Protein AF-A0A928SY21-F1 (afdb_monomer)

pLDDT: mean 90.96, std 9.56, range [40.34, 98.81]

Structure (mmCIF, N/CA/C/O backbone):
data_AF-A0A928SY21-F1
#
_entry.id   AF-A0A928SY21-F1
#
loop_
_atom_site.group_PDB
_atom_site.id
_atom_site.type_symbol
_atom_site.label_atom_id
_atom_site.label_alt_id
_atom_site.label_comp_id
_atom_site.label_asym_id
_atom_site.label_entity_id
_atom_site.label_seq_id
_atom_site.pdbx_PDB_ins_code
_atom_site.Cartn_x
_atom_site.Cartn_y
_atom_site.Cartn_z
_atom_site.occupancy
_atom_site.B_iso_or_equiv
_atom_site.auth_seq_id
_atom_site.auth_comp_id
_atom_site.auth_asym_id
_atom_site.auth_atom_id
_atom_site.pdbx_PDB_model_num
ATOM 1 N N . MET A 1 1 ? -0.397 1.473 9.689 1.00 97.94 1 MET A N 1
ATOM 2 C CA . MET A 1 1 ? 0.860 1.448 8.925 1.00 97.94 1 MET A CA 1
ATOM 3 C C . MET A 1 1 ? 0.772 2.577 7.921 1.00 97.94 1 MET A C 1
ATOM 5 O O . MET A 1 1 ? -0.235 2.669 7.221 1.00 97.94 1 MET A O 1
ATOM 9 N N . ILE A 1 2 ? 1.738 3.484 7.959 1.00 98.50 2 ILE A N 1
ATOM 10 C CA . ILE A 1 2 ? 1.770 4.684 7.129 1.00 98.50 2 ILE A CA 1
ATOM 11 C C . ILE A 1 2 ? 3.059 4.657 6.331 1.00 98.50 2 ILE A C 1
ATOM 13 O O . ILE A 1 2 ? 4.135 4.626 6.916 1.00 98.50 2 ILE A O 1
ATOM 17 N N . ASP A 1 3 ? 2.913 4.688 5.018 1.00 97.06 3 ASP A N 1
ATOM 18 C CA . ASP A 1 3 ? 4.009 4.952 4.108 1.00 97.06 3 ASP A CA 1
ATOM 19 C C . ASP A 1 3 ? 4.649 6.304 4.436 1.00 97.06 3 ASP A C 1
ATOM 21 O O . ASP A 1 3 ? 3.962 7.334 4.528 1.00 97.06 3 ASP A O 1
ATOM 25 N N . ASN A 1 4 ? 5.949 6.259 4.703 1.00 95.19 4 ASN A N 1
ATOM 26 C CA . ASN A 1 4 ? 6.765 7.421 5.009 1.00 95.19 4 ASN A CA 1
ATOM 27 C C . ASN A 1 4 ? 7.816 7.690 3.930 1.00 95.19 4 ASN A C 1
ATOM 29 O O . ASN A 1 4 ? 8.803 8.357 4.226 1.00 95.19 4 ASN A O 1
ATOM 33 N N . SER A 1 5 ? 7.613 7.216 2.701 1.00 91.50 5 SER A N 1
ATOM 34 C CA . SER A 1 5 ? 8.364 7.669 1.530 1.00 91.50 5 SER A CA 1
ATOM 35 C C . SER A 1 5 ? 8.147 9.157 1.249 1.00 91.50 5 SER A C 1
ATOM 37 O O . SER A 1 5 ? 7.202 9.792 1.733 1.00 91.50 5 SER A O 1
ATOM 39 N N . LEU A 1 6 ? 9.037 9.717 0.431 1.00 90.50 6 LEU A N 1
ATOM 40 C CA . LEU A 1 6 ? 8.944 11.091 -0.051 1.00 90.50 6 LEU A CA 1
ATOM 41 C C . LEU A 1 6 ? 7.609 11.345 -0.762 1.00 90.50 6 LEU A C 1
ATOM 43 O O . LEU A 1 6 ? 7.114 10.505 -1.507 1.00 90.50 6 LEU A O 1
ATOM 47 N N . SER A 1 7 ? 7.067 12.556 -0.602 1.00 89.31 7 SER A N 1
ATOM 48 C CA . SER A 1 7 ? 5.790 13.020 -1.173 1.00 89.31 7 SER A CA 1
ATOM 49 C C . SER A 1 7 ? 4.524 12.530 -0.453 1.00 89.31 7 SER A C 1
ATOM 51 O O . SER A 1 7 ? 3.403 12.856 -0.874 1.00 89.31 7 SER A O 1
ATOM 53 N N . MET A 1 8 ? 4.659 11.815 0.668 1.00 95.19 8 MET A N 1
ATOM 54 C CA . MET A 1 8 ? 3.525 11.325 1.454 1.00 95.19 8 MET A CA 1
ATOM 55 C C . MET A 1 8 ? 2.813 12.398 2.289 1.00 95.19 8 MET A C 1
ATOM 57 O O . MET A 1 8 ? 1.661 12.183 2.689 1.00 95.19 8 MET A O 1
ATOM 61 N N . ALA A 1 9 ? 3.419 13.570 2.511 1.00 94.19 9 ALA A N 1
ATOM 62 C CA . ALA A 1 9 ? 2.883 14.597 3.412 1.00 94.19 9 ALA A CA 1
ATOM 63 C C . ALA A 1 9 ? 1.421 15.002 3.123 1.00 94.19 9 ALA A C 1
ATOM 65 O O . ALA A 1 9 ? 0.605 15.102 4.046 1.00 94.19 9 ALA A O 1
ATOM 66 N N . ASP A 1 10 ? 1.044 15.191 1.852 1.00 94.75 10 ASP A N 1
ATOM 67 C CA . ASP A 1 10 ? -0.326 15.594 1.491 1.00 94.75 10 ASP A CA 1
ATOM 68 C C . ASP A 1 10 ? -1.347 14.480 1.772 1.00 94.75 10 ASP A C 1
ATOM 70 O O . ASP A 1 10 ? -2.462 14.738 2.234 1.00 94.75 10 ASP A O 1
ATOM 74 N N . LYS A 1 11 ? -0.954 13.221 1.548 1.00 97.00 11 LYS A N 1
ATOM 75 C CA . LYS A 1 11 ? -1.794 12.045 1.809 1.00 97.00 11 LYS A CA 1
ATOM 76 C C . LYS A 1 11 ? -1.960 11.834 3.312 1.00 97.00 11 LYS A C 1
ATOM 78 O O . LYS A 1 11 ? -3.072 11.619 3.797 1.00 97.00 11 LYS A O 1
ATOM 83 N N . GLN A 1 12 ? -0.885 11.997 4.080 1.00 97.56 12 GLN A N 1
ATOM 84 C CA . GLN A 1 12 ? -0.938 11.975 5.541 1.00 97.56 12 GLN A CA 1
ATOM 85 C C . GLN A 1 12 ? -1.834 13.098 6.088 1.00 97.56 12 GLN A C 1
ATOM 87 O O . GLN A 1 12 ? -2.618 12.859 7.005 1.00 97.56 12 GLN A O 1
ATOM 92 N N . ALA A 1 13 ? -1.812 14.303 5.506 1.00 96.50 13 ALA A N 1
ATOM 93 C CA . ALA A 1 13 ? -2.714 15.393 5.892 1.00 96.50 13 ALA A CA 1
ATOM 94 C C . ALA A 1 13 ? -4.203 15.061 5.654 1.00 96.50 13 ALA A C 1
ATOM 96 O O . ALA A 1 13 ? -5.054 15.351 6.506 1.00 96.50 13 ALA A O 1
ATOM 97 N N . LEU A 1 14 ? -4.530 14.394 4.543 1.00 97.12 14 LEU A N 1
ATOM 98 C CA . LEU A 1 14 ? -5.885 13.890 4.297 1.00 97.12 14 LEU A CA 1
ATOM 99 C C . LEU A 1 14 ? -6.280 12.794 5.291 1.00 97.12 14 LEU A C 1
ATOM 101 O O . LEU A 1 14 ? -7.413 12.797 5.786 1.00 97.12 14 LEU A O 1
ATOM 105 N N . LEU A 1 15 ? -5.355 11.895 5.644 1.00 97.94 15 LEU A N 1
ATOM 106 C CA . LEU A 1 15 ? -5.593 10.880 6.668 1.00 97.94 15 LEU A CA 1
ATOM 107 C C . LEU A 1 15 ? -5.863 11.521 8.032 1.00 97.94 15 LEU A C 1
ATOM 109 O O . LEU A 1 15 ? -6.876 11.194 8.644 1.00 97.94 15 LEU A O 1
ATOM 113 N N . ARG A 1 16 ? -5.049 12.495 8.458 1.00 97.38 16 ARG A N 1
ATOM 114 C CA . ARG A 1 16 ? -5.266 13.286 9.685 1.00 97.38 16 ARG A CA 1
ATOM 115 C C . ARG A 1 16 ? -6.641 13.937 9.731 1.00 97.38 16 ARG A C 1
ATOM 117 O O . ARG A 1 16 ? -7.285 13.950 10.772 1.00 97.38 16 ARG A O 1
ATOM 124 N N . SER A 1 17 ? -7.123 14.419 8.591 1.00 96.00 17 SER A N 1
ATOM 125 C CA . SER A 1 17 ? -8.460 15.008 8.497 1.00 96.00 17 SER A CA 1
ATOM 126 C C . SER A 1 17 ? -9.587 13.964 8.546 1.00 96.00 17 SER A C 1
ATOM 128 O O . SER A 1 17 ? -10.707 14.284 8.937 1.00 96.00 17 SER A O 1
ATOM 130 N N . SER A 1 18 ? -9.305 12.718 8.150 1.00 96.75 18 SER A N 1
ATOM 131 C CA . SER A 1 18 ? -10.304 11.651 7.998 1.00 96.75 18 SER A CA 1
ATOM 132 C C . SER A 1 18 ? -10.413 10.749 9.232 1.00 96.75 18 SER A C 1
ATOM 134 O O . SER A 1 18 ? -11.518 10.362 9.611 1.00 96.75 18 SER A O 1
ATOM 136 N N . VAL A 1 19 ? -9.307 10.426 9.913 1.00 96.50 19 VAL A N 1
ATOM 137 C CA . VAL A 1 19 ? -9.320 9.529 11.087 1.00 96.50 19 VAL A CA 1
ATOM 138 C C . VAL A 1 19 ? -10.215 9.979 12.249 1.00 96.50 19 VAL A C 1
ATOM 140 O O . VAL A 1 19 ? -10.807 9.089 12.869 1.00 96.50 19 VAL A O 1
ATOM 143 N N . PRO A 1 20 ? -10.444 11.285 12.529 1.00 96.31 20 PRO A N 1
ATOM 144 C CA . PRO A 1 20 ? -11.393 11.690 13.564 1.00 96.31 20 PRO A CA 1
ATOM 145 C C . PRO A 1 20 ? -12.789 11.122 13.298 1.00 96.31 20 PRO A C 1
ATOM 147 O O . PRO A 1 20 ? -13.488 10.716 14.226 1.00 96.31 20 PRO A O 1
ATOM 150 N N . ARG A 1 21 ? -13.183 11.009 12.020 1.00 95.00 21 ARG A N 1
ATOM 151 C CA . ARG A 1 21 ? -14.459 10.415 11.610 1.00 95.00 21 ARG A CA 1
ATOM 152 C C . ARG A 1 21 ? -14.563 8.951 12.026 1.00 95.00 21 ARG A C 1
ATOM 154 O O . ARG A 1 21 ? -15.598 8.556 12.561 1.00 95.00 21 ARG A O 1
ATOM 161 N N . LEU A 1 22 ? -13.508 8.160 11.814 1.00 95.88 22 LEU A N 1
ATOM 162 C CA . LEU A 1 22 ? -13.465 6.760 12.244 1.00 95.88 22 LEU A CA 1
ATOM 163 C C . LEU A 1 22 ? -13.618 6.661 13.761 1.00 95.88 22 LEU A C 1
ATOM 165 O O . LEU A 1 22 ? -14.508 5.957 14.235 1.00 95.88 22 LEU A O 1
ATOM 169 N N . VAL A 1 23 ? -12.796 7.401 14.512 1.00 96.62 23 VAL A N 1
ATOM 170 C CA . VAL A 1 23 ? -12.816 7.368 15.981 1.00 96.62 23 VAL A CA 1
ATOM 171 C C . VAL A 1 23 ? -14.202 7.758 16.497 1.00 96.62 23 VAL A C 1
ATOM 173 O O . VAL A 1 23 ? -14.795 7.002 17.264 1.00 96.62 23 VAL A O 1
ATOM 176 N N . HIS A 1 24 ? -14.783 8.860 16.009 1.00 95.56 24 HIS A N 1
ATOM 177 C CA . HIS A 1 24 ? -16.140 9.273 16.372 1.00 95.56 24 HIS A CA 1
ATOM 178 C C . HIS A 1 24 ? -17.182 8.194 16.077 1.00 95.56 24 HIS A C 1
ATOM 180 O O . HIS A 1 24 ? -18.022 7.919 16.931 1.00 95.56 24 HIS A O 1
ATOM 186 N N . ARG A 1 25 ? -17.129 7.552 14.905 1.00 93.81 25 ARG A N 1
ATOM 187 C CA . ARG A 1 25 ? -18.084 6.498 14.543 1.00 93.81 25 ARG A CA 1
ATOM 188 C C . ARG A 1 25 ? -17.940 5.230 15.378 1.00 93.81 25 ARG A C 1
ATOM 190 O O . ARG A 1 25 ? -18.930 4.520 15.526 1.00 93.81 25 ARG A O 1
ATOM 197 N N . LEU A 1 26 ? -16.754 4.939 15.906 1.00 94.62 26 LEU A N 1
ATOM 198 C CA . LEU A 1 26 ? -16.529 3.796 16.791 1.00 94.62 26 LEU A CA 1
ATOM 199 C C . LEU A 1 26 ? -16.985 4.090 18.224 1.00 94.62 26 LEU A C 1
ATOM 201 O O . LEU A 1 26 ? -17.661 3.264 18.835 1.00 94.62 26 LEU A O 1
ATOM 205 N N . VAL A 1 27 ? -16.650 5.263 18.766 1.00 94.75 27 VAL A N 1
ATOM 206 C CA . VAL A 1 27 ? -16.931 5.594 20.177 1.00 94.75 27 VAL A CA 1
ATOM 207 C C . VAL A 1 27 ? -18.313 6.218 20.390 1.00 94.75 27 VAL A C 1
ATOM 209 O O . VAL A 1 27 ? -18.832 6.164 21.498 1.00 94.75 27 VAL A O 1
ATOM 212 N N . ASN A 1 28 ? -18.930 6.771 19.341 1.00 92.75 28 ASN A N 1
ATOM 213 C CA . ASN A 1 28 ? -20.289 7.325 19.330 1.00 92.75 28 ASN A CA 1
ATOM 214 C C . ASN A 1 28 ? -21.068 6.829 18.090 1.00 92.75 28 ASN A C 1
ATOM 216 O O . ASN A 1 28 ? -21.412 7.624 17.209 1.00 92.75 28 ASN A O 1
ATOM 220 N N . PRO A 1 29 ? -21.321 5.516 17.967 1.00 90.56 29 PRO A N 1
ATOM 221 C CA . PRO A 1 29 ? -21.959 4.956 16.786 1.00 90.56 29 PRO A CA 1
ATOM 222 C C . PRO A 1 29 ? -23.455 5.327 16.700 1.00 90.56 29 PRO A C 1
ATOM 224 O O . PRO A 1 29 ? -24.066 5.700 17.705 1.00 90.56 29 PRO A O 1
ATOM 227 N N . PRO A 1 30 ? -24.082 5.181 15.514 1.00 84.44 30 PRO A N 1
ATOM 228 C CA . PRO A 1 30 ? -25.525 5.346 15.349 1.00 84.44 30 PRO A CA 1
ATOM 229 C C . PRO A 1 30 ? -26.348 4.456 16.293 1.00 84.44 30 PRO A C 1
ATOM 231 O O . PRO A 1 30 ? -25.885 3.410 16.758 1.00 84.44 30 PRO A O 1
ATOM 234 N N . ALA A 1 31 ? -27.605 4.845 16.527 1.00 79.06 31 ALA A N 1
ATOM 235 C CA . ALA A 1 31 ? -28.522 4.121 17.406 1.00 79.06 31 ALA A CA 1
ATOM 236 C C . ALA A 1 31 ? -28.605 2.621 17.054 1.00 79.06 31 ALA A C 1
ATOM 238 O O . ALA A 1 31 ? -28.800 2.245 15.898 1.00 79.06 31 ALA A O 1
ATOM 239 N N . GLY A 1 32 ? -28.460 1.762 18.069 1.00 76.81 32 GLY A N 1
ATOM 240 C CA . GLY A 1 32 ? -28.482 0.301 17.923 1.00 76.81 32 GLY A CA 1
ATOM 241 C C . GLY A 1 32 ? -27.112 -0.362 17.719 1.00 76.81 32 GLY A C 1
ATOM 242 O O . GLY A 1 32 ? -27.053 -1.583 17.585 1.00 76.81 32 GLY A O 1
ATOM 243 N N . ALA A 1 33 ? -26.013 0.395 17.701 1.00 84.31 33 ALA A N 1
ATOM 244 C CA . ALA A 1 33 ? -24.650 -0.133 17.793 1.00 84.31 33 ALA A CA 1
ATOM 245 C C . ALA A 1 33 ? -24.008 0.193 19.154 1.00 84.31 33 ALA A C 1
ATOM 247 O O . ALA A 1 33 ? -24.398 1.151 19.820 1.00 84.31 33 ALA A O 1
ATOM 248 N N . THR A 1 34 ? -23.039 -0.627 19.569 1.00 88.00 34 THR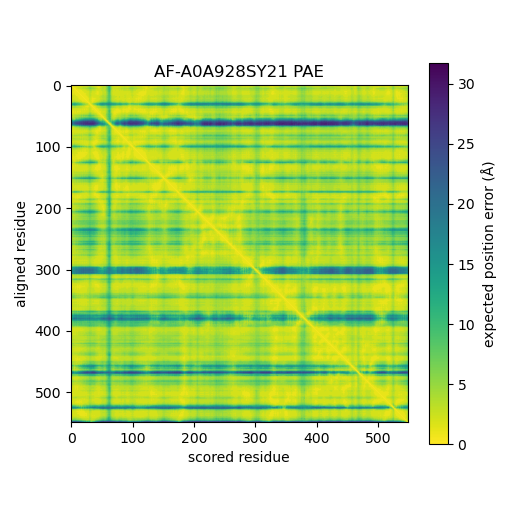 A N 1
ATOM 249 C CA . THR A 1 34 ? -22.365 -0.502 20.867 1.00 88.00 34 THR A CA 1
ATOM 250 C C . THR A 1 34 ? -21.182 0.462 20.758 1.00 88.00 34 THR A C 1
ATOM 252 O O . THR A 1 34 ? -20.289 0.211 19.948 1.00 88.00 34 THR A O 1
ATOM 255 N N . PRO A 1 35 ? -21.143 1.548 21.555 1.00 92.69 35 PRO A N 1
ATOM 256 C CA . PRO A 1 35 ? -19.968 2.403 21.672 1.00 92.69 35 PRO A CA 1
ATOM 257 C C . PRO A 1 35 ? -18.719 1.614 22.054 1.00 92.69 35 PRO A C 1
ATOM 259 O O . PRO A 1 35 ? -18.731 0.891 23.053 1.00 92.69 35 PRO A O 1
ATOM 262 N N . VAL A 1 36 ? -17.622 1.813 21.327 1.00 94.00 36 VAL A N 1
ATOM 263 C CA . VAL A 1 36 ? -16.315 1.306 21.747 1.00 94.00 36 VAL A CA 1
ATOM 264 C C . VAL A 1 36 ? -15.856 2.083 22.982 1.00 94.00 36 VAL A C 1
ATOM 266 O O . VAL A 1 36 ? -15.750 3.312 22.974 1.00 94.00 36 VAL A O 1
ATOM 269 N N . ARG A 1 37 ? -15.611 1.349 24.069 1.00 93.88 37 ARG A N 1
ATOM 270 C CA . ARG A 1 37 ? -15.153 1.881 25.365 1.00 93.88 37 ARG A CA 1
ATOM 271 C C . ARG A 1 37 ? -13.724 1.472 25.712 1.00 93.88 37 ARG A C 1
ATOM 273 O O . ARG A 1 37 ? -13.252 1.839 26.776 1.00 93.88 37 ARG A O 1
ATOM 280 N N . ASP A 1 38 ? -13.087 0.700 24.843 1.00 94.19 38 ASP A N 1
ATOM 281 C CA . ASP A 1 38 ? -11.718 0.232 25.006 1.00 94.19 38 ASP A CA 1
ATOM 282 C C . ASP A 1 38 ? -11.084 0.065 23.618 1.00 94.19 38 ASP A C 1
ATOM 284 O O . ASP A 1 38 ? -11.423 -0.860 22.875 1.00 94.19 38 ASP A O 1
ATOM 288 N N . LEU A 1 39 ? -10.188 0.980 23.247 1.00 96.81 39 LEU A N 1
ATOM 289 C CA . LEU A 1 39 ? -9.523 0.996 21.940 1.00 96.81 39 LEU A CA 1
ATOM 290 C C . LEU A 1 39 ? -8.038 1.324 22.098 1.00 96.81 39 LEU A C 1
ATOM 292 O O . LEU A 1 39 ? -7.700 2.417 22.545 1.00 96.81 39 LEU A O 1
ATOM 296 N N . HIS A 1 40 ? -7.170 0.399 21.685 1.00 98.19 40 HIS A N 1
ATOM 297 C CA . HIS A 1 40 ? -5.748 0.672 21.475 1.00 98.19 40 HIS A CA 1
ATOM 298 C C . HIS A 1 40 ? -5.517 1.140 20.033 1.00 98.19 40 HIS A C 1
ATOM 300 O O . HIS A 1 40 ? -6.057 0.547 19.097 1.00 98.19 40 HIS A O 1
ATOM 306 N N . ILE A 1 41 ? -4.706 2.183 19.850 1.00 98.62 41 ILE A N 1
ATOM 307 C CA . ILE A 1 41 ? -4.343 2.729 18.538 1.00 98.62 41 ILE A CA 1
ATOM 308 C C . ILE A 1 41 ? -2.823 2.832 18.450 1.00 98.62 41 ILE A C 1
ATOM 310 O O . ILE A 1 41 ? -2.206 3.578 19.204 1.00 98.62 41 ILE A O 1
ATOM 314 N N . GLY A 1 42 ? -2.232 2.071 17.533 1.00 98.38 42 GLY A N 1
ATOM 315 C CA . GLY A 1 42 ? -0.800 2.085 17.251 1.00 98.38 42 GLY A CA 1
ATOM 316 C C . GLY A 1 42 ? -0.534 2.551 15.824 1.00 98.38 42 GLY A C 1
ATOM 317 O O . GLY A 1 42 ? -1.269 2.191 14.900 1.00 98.38 42 GLY A O 1
ATOM 318 N N . VAL A 1 43 ? 0.526 3.334 15.645 1.00 98.75 43 VAL A N 1
ATOM 319 C CA . VAL A 1 43 ? 1.040 3.741 14.334 1.00 98.75 43 VAL A CA 1
ATOM 320 C C . VAL A 1 43 ? 2.438 3.156 14.168 1.00 98.75 43 VAL A C 1
ATOM 322 O O . VAL A 1 43 ? 3.226 3.162 15.105 1.00 98.75 43 VAL A O 1
ATOM 325 N N . ILE A 1 44 ? 2.710 2.627 12.980 1.00 98.50 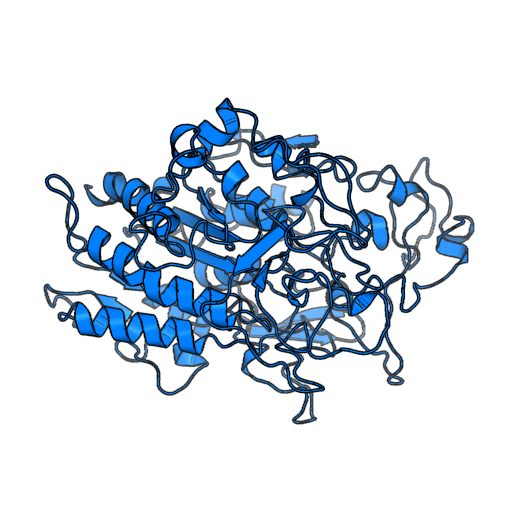44 ILE A N 1
ATOM 326 C CA . ILE A 1 44 ? 4.017 2.143 12.515 1.00 98.50 44 ILE A CA 1
ATOM 327 C C . ILE A 1 44 ? 4.205 2.665 11.088 1.00 98.50 44 ILE A C 1
ATOM 329 O O . ILE A 1 44 ? 3.198 2.972 10.427 1.00 98.50 44 ILE A O 1
ATOM 333 N N . THR A 1 45 ? 5.438 2.712 10.601 1.00 97.81 45 THR A N 1
ATOM 334 C CA . THR A 1 45 ? 5.756 3.075 9.212 1.00 97.81 45 THR A CA 1
ATOM 335 C C . THR A 1 45 ? 6.040 1.839 8.350 1.00 97.81 45 THR A C 1
ATOM 337 O O . THR A 1 45 ? 6.013 0.711 8.849 1.00 97.81 45 THR A O 1
ATOM 340 N N . SER A 1 46 ? 6.261 2.041 7.053 1.00 96.06 46 SER A N 1
ATOM 341 C CA . SER A 1 46 ? 6.707 1.035 6.074 1.00 96.06 46 SER A CA 1
ATOM 342 C C . SER A 1 46 ? 8.228 0.800 6.074 1.00 96.06 46 SER A C 1
ATOM 344 O O . SER A 1 46 ? 8.689 -0.166 5.464 1.00 96.06 46 SER A O 1
ATOM 346 N N . SER A 1 47 ? 9.010 1.634 6.770 1.00 93.56 47 SER A N 1
ATOM 347 C CA . SER A 1 47 ? 10.478 1.581 6.811 1.00 93.56 47 SER A CA 1
ATOM 348 C C . SER A 1 47 ? 11.039 0.350 7.537 1.00 93.56 47 SER A C 1
ATOM 350 O O . SER A 1 47 ? 11.224 0.353 8.759 1.00 93.56 47 SER A O 1
ATOM 352 N N . LEU A 1 48 ? 11.397 -0.689 6.774 1.00 92.81 48 LEU A N 1
ATOM 353 C CA . LEU A 1 48 ? 12.096 -1.890 7.266 1.00 92.81 48 LEU A CA 1
ATOM 354 C C . LEU A 1 48 ? 13.596 -1.935 6.921 1.00 92.81 48 LEU A C 1
ATOM 356 O O . LEU A 1 48 ? 14.272 -2.909 7.260 1.00 92.81 48 LEU A O 1
ATOM 360 N N . GLY A 1 49 ? 14.136 -0.866 6.329 1.00 88.56 49 GLY A N 1
ATOM 361 C CA . GLY A 1 49 ? 15.551 -0.718 5.978 1.00 88.56 49 GLY A CA 1
ATOM 362 C C . GLY A 1 49 ? 15.983 -1.495 4.737 1.00 88.56 49 GLY A C 1
ATOM 363 O O . GLY A 1 49 ? 15.174 -2.024 3.987 1.00 88.56 49 GLY A O 1
ATOM 364 N N . GLY A 1 50 ? 17.297 -1.562 4.515 1.00 87.44 50 GLY A N 1
ATOM 365 C CA . GLY A 1 50 ? 17.885 -2.104 3.283 1.00 87.44 50 GLY A CA 1
ATOM 366 C C . GLY A 1 50 ? 17.995 -3.625 3.186 1.00 87.44 50 GLY A C 1
ATOM 367 O O . GLY A 1 50 ? 18.617 -4.126 2.254 1.00 87.44 50 GLY A O 1
ATOM 368 N N . HIS A 1 51 ? 17.496 -4.392 4.162 1.00 90.94 51 HIS A N 1
ATOM 369 C CA . HIS A 1 51 ? 17.589 -5.864 4.169 1.00 90.94 51 HIS A CA 1
ATOM 370 C C . HIS A 1 51 ? 19.030 -6.425 4.029 1.00 90.94 51 HIS A C 1
ATOM 372 O O . HIS A 1 51 ? 19.230 -7.561 3.599 1.00 90.94 51 HIS A O 1
ATOM 378 N N . GLY A 1 52 ? 20.052 -5.645 4.404 1.00 88.19 52 GLY A N 1
ATOM 379 C CA . GLY A 1 52 ? 21.475 -5.976 4.237 1.00 88.19 52 GLY A CA 1
ATOM 380 C C . GLY A 1 52 ? 22.163 -5.326 3.025 1.00 88.19 52 GLY A C 1
ATOM 381 O O . GLY A 1 52 ? 23.349 -5.578 2.806 1.00 88.19 52 GLY A O 1
ATOM 382 N N . ALA A 1 53 ? 21.450 -4.508 2.250 1.00 88.88 53 ALA A N 1
ATOM 383 C CA . ALA A 1 53 ? 22.010 -3.654 1.208 1.00 88.88 53 ALA A CA 1
ATOM 384 C C . ALA A 1 53 ? 22.736 -2.417 1.777 1.00 88.88 53 ALA A C 1
ATOM 386 O O . ALA A 1 53 ? 22.804 -2.207 2.992 1.00 88.88 53 ALA A O 1
ATOM 387 N N . ASP A 1 54 ? 23.313 -1.617 0.883 1.00 82.62 54 ASP A N 1
ATOM 388 C CA . ASP A 1 54 ? 23.949 -0.332 1.185 1.00 82.62 54 ASP A CA 1
ATOM 389 C C . ASP A 1 54 ? 22.942 0.797 1.445 1.00 82.62 54 ASP A C 1
ATOM 391 O O . ASP A 1 54 ? 23.141 1.597 2.358 1.00 82.62 54 ASP A O 1
ATOM 395 N N . THR A 1 55 ? 21.849 0.845 0.689 1.00 80.44 55 THR A N 1
ATOM 396 C CA . THR A 1 55 ? 20.773 1.821 0.880 1.00 80.44 55 THR A CA 1
ATOM 397 C C . THR A 1 55 ? 19.946 1.491 2.118 1.00 80.44 55 THR A C 1
ATOM 399 O O . THR A 1 55 ? 19.715 0.322 2.425 1.00 80.44 55 THR A O 1
ATOM 402 N N . CYS A 1 56 ? 19.521 2.522 2.858 1.00 80.00 56 CYS A N 1
ATOM 403 C CA . CYS A 1 56 ? 18.785 2.384 4.122 1.00 80.00 56 CYS A CA 1
ATOM 404 C C . CYS A 1 56 ? 19.484 1.461 5.129 1.00 80.00 56 CYS A C 1
ATOM 406 O O . CYS A 1 56 ? 18.839 0.699 5.863 1.00 80.00 56 CYS A O 1
ATOM 408 N N . SER A 1 57 ? 20.820 1.463 5.109 1.00 72.69 57 SER A N 1
ATOM 409 C CA . SER A 1 57 ? 21.619 0.633 5.993 1.00 72.69 57 SER A CA 1
ATOM 410 C C . SER A 1 57 ? 21.685 1.283 7.374 1.00 72.69 57 SER A C 1
ATOM 412 O O . SER A 1 57 ? 22.255 2.367 7.508 1.00 72.69 57 SER A O 1
ATOM 414 N N . PRO A 1 58 ? 21.219 0.609 8.441 1.00 60.59 58 PRO A N 1
ATOM 415 C CA . PRO A 1 58 ? 21.349 1.132 9.802 1.00 60.59 58 PRO A CA 1
ATOM 416 C C . PRO A 1 58 ? 22.816 1.195 10.269 1.00 60.59 58 PRO A C 1
ATOM 418 O O . PRO A 1 58 ? 23.105 1.710 11.345 1.00 60.59 58 PRO A O 1
ATOM 421 N N . THR A 1 59 ? 23.745 0.641 9.479 1.00 55.19 59 THR A N 1
ATOM 422 C CA . THR A 1 59 ? 25.189 0.590 9.750 1.00 55.19 59 THR A CA 1
ATOM 423 C C . THR A 1 59 ? 26.026 1.479 8.830 1.00 55.19 59 THR A C 1
ATOM 425 O O . THR A 1 59 ? 27.255 1.416 8.907 1.00 55.19 59 THR A O 1
ATOM 428 N N . ALA A 1 60 ? 25.404 2.280 7.956 1.00 57.19 60 ALA A N 1
ATOM 429 C CA . ALA A 1 60 ? 26.140 3.263 7.165 1.00 57.19 60 ALA A CA 1
ATOM 430 C C . ALA A 1 60 ? 26.909 4.219 8.098 1.00 57.19 60 ALA A C 1
ATOM 432 O O . ALA A 1 60 ? 26.467 4.522 9.203 1.00 57.19 60 ALA A O 1
ATOM 433 N N . THR A 1 61 ? 28.116 4.629 7.712 1.00 43.03 61 THR A N 1
ATOM 434 C CA . THR A 1 61 ? 28.999 5.444 8.571 1.00 43.03 61 THR A CA 1
ATOM 435 C C . THR A 1 61 ? 29.025 6.922 8.192 1.00 43.03 61 THR A C 1
ATOM 437 O O . THR A 1 61 ? 29.726 7.698 8.841 1.00 43.03 61 THR A O 1
ATOM 440 N N . ASP A 1 62 ? 28.301 7.328 7.151 1.00 49.41 62 ASP A N 1
ATOM 441 C CA . ASP A 1 62 ? 28.134 8.719 6.752 1.00 49.41 62 ASP A CA 1
ATOM 442 C C . ASP A 1 62 ? 26.730 9.237 7.101 1.00 49.41 62 ASP A C 1
ATOM 444 O O . ASP A 1 62 ? 25.708 8.576 6.942 1.00 49.41 62 ASP A O 1
ATOM 448 N N . LEU A 1 63 ? 26.697 10.464 7.624 1.00 40.34 63 LEU A N 1
ATOM 449 C CA . LEU A 1 63 ? 25.493 11.109 8.158 1.00 40.34 63 LEU A CA 1
ATOM 450 C C . LEU A 1 63 ? 24.432 11.425 7.083 1.00 40.34 63 LEU A C 1
ATOM 452 O O . LEU A 1 63 ? 23.325 11.812 7.442 1.00 40.34 63 LEU A O 1
ATOM 456 N N . GLU A 1 64 ? 24.750 11.257 5.794 1.00 43.88 64 GLU A N 1
ATOM 457 C CA . GLU A 1 64 ? 23.793 11.336 4.676 1.00 43.88 64 GLU A CA 1
ATOM 458 C C . GLU A 1 64 ? 23.000 10.029 4.467 1.00 43.88 64 GLU A C 1
ATOM 460 O O . GLU A 1 64 ? 21.916 10.082 3.892 1.00 43.88 64 GLU A O 1
ATOM 465 N N . HIS A 1 65 ? 23.465 8.879 4.985 1.00 48.09 65 HIS A N 1
ATOM 466 C CA . HIS A 1 65 ? 22.815 7.566 4.811 1.00 48.09 65 HIS A CA 1
ATOM 467 C C . HIS A 1 65 ? 22.340 6.911 6.120 1.00 48.09 65 HIS A C 1
ATOM 469 O O . HIS A 1 65 ? 21.814 5.799 6.101 1.00 48.09 65 HIS A O 1
ATOM 475 N N . THR A 1 66 ? 22.480 7.586 7.265 1.00 52.84 66 THR A N 1
ATOM 476 C CA . THR A 1 66 ? 21.914 7.145 8.551 1.00 52.84 66 THR A CA 1
ATOM 477 C C . THR A 1 66 ? 20.734 8.017 8.951 1.00 52.84 66 THR A C 1
ATOM 479 O O . THR A 1 66 ? 20.787 8.722 9.961 1.00 52.84 66 THR A O 1
ATOM 482 N N . ASN A 1 67 ? 19.662 8.004 8.160 1.00 71.25 67 ASN A N 1
ATOM 483 C CA . ASN A 1 67 ? 18.401 8.548 8.641 1.00 71.25 67 ASN A CA 1
ATOM 484 C C . ASN A 1 67 ? 17.681 7.451 9.449 1.00 71.25 67 ASN A C 1
ATOM 486 O O . ASN A 1 67 ? 17.272 6.448 8.861 1.00 71.25 67 ASN A O 1
ATOM 490 N N . PRO A 1 68 ? 17.513 7.594 10.781 1.00 76.81 68 PRO A N 1
ATOM 491 C CA . PRO A 1 68 ? 16.856 6.571 11.596 1.00 76.81 68 PRO A CA 1
ATOM 492 C C . PRO A 1 68 ? 15.425 6.273 11.130 1.00 76.81 68 PRO A C 1
ATOM 494 O O . PRO A 1 68 ? 14.936 5.170 11.342 1.00 76.81 68 PRO A O 1
ATOM 497 N N . THR A 1 69 ? 14.774 7.208 10.431 1.00 84.62 69 THR A N 1
ATOM 498 C CA . THR A 1 69 ? 13.429 7.016 9.873 1.00 84.62 69 THR A CA 1
ATOM 499 C C . THR A 1 69 ? 13.372 6.026 8.701 1.00 84.62 69 THR A C 1
ATOM 501 O O . THR A 1 69 ? 12.285 5.590 8.317 1.00 84.62 69 THR A O 1
ATOM 504 N N . GLN A 1 70 ? 14.521 5.615 8.153 1.00 87.00 70 GLN A N 1
ATOM 505 C CA . GLN A 1 70 ? 14.630 4.593 7.103 1.00 87.00 70 GLN A CA 1
ATOM 506 C C . GLN A 1 70 ? 14.620 3.161 7.661 1.00 87.00 70 GLN A C 1
ATOM 508 O O . GLN A 1 70 ? 14.466 2.207 6.898 1.00 87.00 70 GLN A O 1
ATOM 513 N N . PHE A 1 71 ? 14.739 2.995 8.983 1.00 89.31 71 PHE A N 1
ATOM 514 C CA . PHE A 1 71 ? 14.633 1.709 9.669 1.00 89.31 71 PHE A CA 1
ATOM 515 C C . PHE A 1 71 ? 13.880 1.870 10.997 1.00 89.31 71 PHE A C 1
ATOM 517 O O . PHE A 1 71 ? 14.480 1.980 12.063 1.00 89.31 71 PHE A O 1
ATOM 524 N N . ASP A 1 72 ? 12.549 1.834 10.931 1.00 92.75 72 ASP A N 1
ATOM 525 C CA . ASP A 1 72 ? 11.691 1.835 12.123 1.00 92.75 72 ASP A CA 1
ATOM 526 C C . ASP A 1 72 ? 11.416 0.414 12.642 1.00 92.75 72 ASP A C 1
ATOM 528 O O . ASP A 1 72 ? 10.804 0.247 13.693 1.00 92.75 72 ASP A O 1
ATOM 532 N N . GLY A 1 73 ? 11.819 -0.625 11.898 1.00 92.38 73 GLY A N 1
ATOM 533 C CA . GLY A 1 73 ? 11.769 -2.023 12.344 1.00 92.38 73 GLY A CA 1
ATOM 534 C C . GLY A 1 73 ? 10.359 -2.572 12.596 1.00 92.38 73 GLY A C 1
ATOM 535 O O . GLY A 1 73 ? 10.221 -3.634 13.195 1.00 92.38 73 GLY A O 1
ATOM 536 N N . ALA A 1 74 ? 9.318 -1.866 12.139 1.00 96.75 74 ALA A N 1
ATOM 537 C CA . ALA A 1 74 ? 7.918 -2.066 12.521 1.00 96.75 74 ALA A CA 1
ATOM 538 C C . ALA A 1 74 ? 7.618 -1.856 14.021 1.00 96.75 74 ALA A C 1
ATOM 540 O O . ALA A 1 74 ? 6.580 -2.313 14.507 1.00 96.75 74 ALA A O 1
ATOM 541 N N . HIS A 1 75 ? 8.481 -1.152 14.759 1.00 97.81 75 HIS A N 1
ATOM 542 C CA . HIS A 1 75 ? 8.170 -0.707 16.115 1.00 97.81 75 HIS A CA 1
ATOM 543 C C . HIS A 1 75 ? 7.080 0.367 16.111 1.00 97.81 75 HIS A C 1
ATOM 545 O O . HIS A 1 75 ? 6.919 1.130 15.156 1.00 97.81 75 HIS A O 1
ATOM 551 N N . LEU A 1 76 ? 6.332 0.447 17.214 1.00 98.44 76 LEU A N 1
ATOM 552 C CA . LEU A 1 76 ? 5.358 1.517 17.423 1.00 98.44 76 LEU A CA 1
ATOM 553 C C . LEU A 1 76 ? 6.042 2.887 17.405 1.00 98.44 76 LEU A C 1
ATOM 555 O O . LEU A 1 76 ? 7.063 3.093 18.052 1.00 98.44 76 LEU A O 1
ATOM 559 N N . LEU A 1 77 ? 5.445 3.850 16.708 1.00 97.06 77 LEU A N 1
ATOM 560 C CA . LEU A 1 77 ? 6.082 5.124 16.395 1.00 97.06 77 LEU A CA 1
ATOM 561 C C . LEU A 1 77 ? 6.672 5.860 17.618 1.00 97.06 77 LEU A C 1
ATOM 563 O O . LEU A 1 77 ? 7.796 6.340 17.502 1.00 97.06 77 LEU A O 1
ATOM 567 N N . PRO A 1 78 ? 6.031 5.906 18.808 1.00 97.06 78 PRO A N 1
ATOM 568 C CA . PRO A 1 78 ? 6.614 6.574 19.976 1.00 97.06 78 PRO A CA 1
ATOM 569 C C . PRO A 1 78 ? 7.895 5.941 20.534 1.00 97.06 78 PRO A C 1
ATOM 571 O O . PRO A 1 78 ? 8.534 6.549 21.387 1.00 97.06 78 PRO A O 1
ATOM 574 N N . SER A 1 79 ? 8.277 4.729 20.114 1.00 95.00 79 SER A N 1
ATOM 575 C CA . SER A 1 79 ? 9.587 4.162 20.472 1.00 95.00 79 SER A CA 1
ATOM 576 C C . SER A 1 79 ? 10.700 4.526 19.493 1.00 95.00 79 SER A C 1
ATOM 578 O O . SER A 1 79 ? 11.862 4.284 19.800 1.00 95.00 79 SER A O 1
ATOM 580 N N . VAL A 1 80 ? 10.358 5.087 18.331 1.00 93.69 80 VAL A N 1
ATOM 581 C CA . VAL A 1 80 ? 11.309 5.474 17.271 1.00 93.69 80 VAL A CA 1
ATOM 582 C C . VAL A 1 80 ? 11.188 6.951 16.873 1.00 93.69 80 VAL A C 1
ATOM 584 O O . VAL A 1 80 ? 11.943 7.442 16.035 1.00 93.69 80 VAL A O 1
ATOM 587 N N . ARG A 1 81 ? 10.255 7.686 17.483 1.00 93.88 81 ARG A N 1
ATOM 588 C CA . ARG A 1 81 ? 10.066 9.133 17.351 1.00 93.88 81 ARG A CA 1
ATOM 589 C C . ARG A 1 81 ? 9.874 9.751 18.725 1.00 93.88 81 ARG A C 1
ATOM 591 O O . ARG A 1 81 ? 9.148 9.224 19.565 1.00 93.88 81 ARG A O 1
ATOM 598 N N . GLU A 1 82 ? 10.500 10.900 18.932 1.00 91.56 82 GLU A N 1
ATOM 599 C CA . GLU A 1 82 ? 10.359 11.676 20.161 1.00 91.56 82 GLU A CA 1
ATOM 600 C C . GLU A 1 82 ? 9.151 12.621 20.095 1.00 91.56 82 GLU A C 1
ATOM 602 O O . GLU A 1 82 ? 8.667 12.976 19.021 1.00 91.56 82 GLU A O 1
ATOM 607 N N . GLY A 1 83 ? 8.674 13.067 21.260 1.00 93.25 83 GLY A N 1
ATOM 608 C CA . GLY A 1 83 ? 7.692 14.153 21.353 1.00 93.25 83 GLY A CA 1
ATOM 609 C C . GLY A 1 83 ? 6.249 13.789 20.991 1.00 93.25 83 GLY A C 1
ATOM 610 O O . GLY A 1 83 ? 5.411 14.685 20.963 1.00 93.25 83 GLY A O 1
ATOM 611 N N . ILE A 1 84 ? 5.940 12.510 20.761 1.00 95.88 84 ILE A N 1
ATOM 612 C CA . ILE A 1 84 ? 4.572 12.030 20.523 1.00 95.88 84 ILE A CA 1
ATOM 613 C C . ILE A 1 84 ? 4.021 11.244 21.715 1.00 95.88 84 ILE A C 1
ATOM 615 O O . ILE A 1 84 ? 4.752 10.547 22.422 1.00 95.88 84 ILE A O 1
ATOM 619 N N . ALA A 1 85 ? 2.714 11.376 21.953 1.00 97.06 85 ALA A N 1
ATOM 620 C CA . ALA A 1 85 ? 2.040 10.790 23.107 1.00 97.06 85 ALA A CA 1
ATOM 621 C C . ALA A 1 85 ? 2.125 9.255 23.121 1.00 97.06 85 ALA A C 1
ATOM 623 O O . ALA A 1 85 ? 2.117 8.598 22.083 1.00 97.06 85 ALA A O 1
ATOM 624 N N . SER A 1 86 ? 2.185 8.658 24.308 1.00 96.94 86 SER A N 1
ATOM 625 C CA . SER A 1 86 ? 2.298 7.208 24.470 1.00 96.94 86 SER A CA 1
ATOM 626 C C . SER A 1 86 ? 1.697 6.799 25.807 1.00 96.94 86 SER A C 1
ATOM 628 O O . SER A 1 86 ? 2.111 7.303 26.855 1.00 96.94 86 SER A O 1
ATOM 630 N N . HIS A 1 87 ? 0.712 5.900 25.794 1.00 95.69 87 HIS A N 1
ATOM 631 C CA . HIS A 1 87 ? 0.095 5.418 27.023 1.00 95.69 87 HIS A CA 1
ATOM 632 C C . HIS A 1 87 ? 1.135 4.668 27.858 1.00 95.69 87 HIS A C 1
ATOM 634 O O . HIS A 1 87 ? 1.617 3.618 27.442 1.00 95.69 87 HIS A O 1
ATOM 640 N N . GLN A 1 88 ? 1.494 5.220 29.022 1.00 93.81 88 GLN A N 1
ATOM 641 C CA . GLN A 1 88 ? 2.483 4.638 29.943 1.00 93.81 88 GLN A CA 1
ATOM 642 C C . GLN A 1 88 ? 3.806 4.243 29.259 1.00 93.81 88 GLN A C 1
ATOM 644 O O . GLN A 1 88 ? 4.455 3.279 29.657 1.00 93.81 88 GLN A O 1
ATOM 649 N N . SER A 1 89 ? 4.204 4.979 28.216 1.00 94.25 89 SER A N 1
ATOM 650 C CA . SER A 1 89 ? 5.381 4.667 27.394 1.00 94.25 89 SER A CA 1
ATOM 651 C C . SER A 1 89 ? 5.334 3.299 26.684 1.00 94.25 89 SER A C 1
ATOM 653 O O . SER A 1 89 ? 6.376 2.794 26.276 1.00 94.25 89 SER A O 1
ATOM 655 N N . LEU A 1 90 ? 4.148 2.707 26.490 1.00 95.69 90 LEU A N 1
ATOM 656 C CA . LEU A 1 90 ? 3.960 1.405 25.826 1.00 95.69 90 LEU A CA 1
ATOM 657 C C . LEU A 1 90 ? 3.903 1.488 24.288 1.00 95.69 90 LEU A C 1
ATOM 659 O O . LEU A 1 90 ? 3.885 0.466 23.609 1.00 95.69 90 LEU A O 1
ATOM 663 N N . GLY A 1 91 ? 3.884 2.695 23.721 1.00 96.56 91 GLY A N 1
ATOM 664 C CA . GLY A 1 91 ? 3.986 2.948 22.278 1.00 96.56 91 GLY A CA 1
ATOM 665 C C . GLY A 1 91 ? 2.653 3.159 21.557 1.00 96.56 91 GLY A C 1
ATOM 666 O O . GLY A 1 91 ? 2.640 3.480 20.375 1.00 96.56 91 GLY A O 1
ATOM 667 N N . PHE A 1 92 ? 1.516 3.014 22.230 1.00 98.12 92 PHE A N 1
ATOM 668 C CA . PHE A 1 92 ? 0.194 3.188 21.621 1.00 98.12 92 PHE A CA 1
ATOM 669 C C . PHE A 1 92 ? -0.673 4.157 22.426 1.00 98.12 92 PHE A C 1
ATOM 671 O O . PHE A 1 92 ? -0.393 4.457 23.586 1.00 98.12 92 PHE A O 1
ATOM 678 N N . LEU A 1 93 ? -1.743 4.647 21.808 1.00 98.50 93 LEU A N 1
ATOM 679 C CA . LEU A 1 93 ? -2.789 5.428 22.467 1.00 98.50 93 LEU A CA 1
ATOM 680 C C . LEU A 1 93 ? -3.886 4.494 22.972 1.00 98.50 93 LEU A C 1
ATOM 682 O O . LEU A 1 93 ? -4.225 3.521 22.298 1.00 98.50 93 LEU A O 1
ATOM 686 N N . TRP A 1 94 ? -4.489 4.808 24.117 1.00 97.62 94 TRP A N 1
ATOM 687 C CA . TRP A 1 94 ? -5.586 4.019 24.676 1.00 97.62 94 TRP A CA 1
ATOM 688 C C . TRP A 1 94 ? -6.793 4.894 24.987 1.00 97.62 94 TRP A C 1
ATOM 690 O O . TRP A 1 94 ? -6.708 5.784 25.821 1.00 97.62 94 TRP A O 1
ATOM 700 N N . TRP A 1 95 ? -7.926 4.621 24.347 1.00 97.88 95 TRP A N 1
ATOM 701 C CA . TRP A 1 95 ? -9.232 5.151 24.733 1.00 97.88 95 TRP A CA 1
ATOM 702 C C . TRP A 1 95 ? -9.857 4.292 25.835 1.00 97.88 95 TRP A C 1
ATOM 704 O O . TRP A 1 95 ? -10.202 3.136 25.581 1.00 97.88 95 TRP A O 1
ATOM 714 N N . ASP A 1 96 ? -10.052 4.868 27.021 1.00 96.62 96 ASP A N 1
ATOM 715 C CA . ASP A 1 96 ? -10.658 4.207 28.184 1.00 96.62 96 ASP A CA 1
ATOM 716 C C . ASP A 1 96 ? -11.523 5.205 28.980 1.00 96.62 96 ASP A C 1
ATOM 718 O O . ASP A 1 96 ? -11.180 5.618 30.094 1.00 96.62 96 ASP A O 1
ATOM 722 N N . PRO A 1 97 ? -12.686 5.619 28.446 1.00 96.38 97 PRO A N 1
ATOM 723 C CA . PRO A 1 97 ? -13.575 6.573 29.109 1.00 96.38 97 PRO A CA 1
ATOM 724 C C . PRO A 1 97 ? -14.165 6.031 30.418 1.00 96.38 97 PRO A C 1
ATOM 726 O O . PRO A 1 97 ? -14.714 6.800 31.202 1.00 96.38 97 PRO A O 1
ATOM 729 N N . ALA A 1 98 ? -14.097 4.714 30.646 1.00 94.25 98 ALA A N 1
ATOM 730 C CA . ALA A 1 98 ? -14.540 4.080 31.884 1.00 94.25 98 ALA A CA 1
ATOM 731 C C . ALA A 1 98 ? -13.442 4.041 32.959 1.00 94.25 98 ALA A C 1
ATOM 733 O O . ALA A 1 98 ? -13.745 3.673 34.094 1.00 94.25 98 ALA A O 1
ATOM 734 N N . GLN A 1 99 ? -12.205 4.414 32.609 1.00 92.38 99 GLN A N 1
ATOM 735 C CA . GLN A 1 99 ? -11.044 4.442 33.498 1.00 92.38 99 GLN A CA 1
ATOM 736 C C . GLN A 1 99 ? -10.800 3.105 34.205 1.00 92.38 99 GLN A C 1
ATOM 738 O O . GLN A 1 99 ? -10.556 3.053 35.410 1.00 92.38 99 GLN A O 1
ATOM 743 N N . LYS A 1 100 ? -10.879 2.004 33.453 1.00 89.00 100 LYS A N 1
ATOM 744 C CA . LYS A 1 100 ? -10.579 0.664 33.969 1.00 89.00 100 LYS A CA 1
ATOM 745 C C . LYS A 1 100 ? -9.082 0.367 34.037 1.00 89.00 100 LYS A C 1
ATOM 747 O O . LYS A 1 100 ? -8.689 -0.446 34.869 1.00 89.00 100 LYS A O 1
ATOM 752 N N . GLY A 1 101 ? -8.258 1.013 33.215 1.00 85.88 101 GLY A N 1
ATOM 753 C CA . GLY A 1 101 ? -6.799 0.899 33.294 1.00 85.88 101 GLY A CA 1
ATOM 754 C C . GLY A 1 101 ? -6.024 2.174 32.966 1.00 85.88 101 GLY A C 1
ATOM 755 O O . GLY A 1 101 ? -4.802 2.127 32.854 1.00 85.88 101 GLY A O 1
ATOM 756 N N . GLY A 1 102 ? -6.703 3.323 32.914 1.00 91.94 102 GLY A N 1
ATOM 757 C CA . GLY A 1 102 ? -6.049 4.635 32.920 1.00 91.94 102 GLY A CA 1
ATOM 758 C C . GLY A 1 102 ? -5.650 5.136 31.534 1.00 91.94 102 GLY A C 1
ATOM 759 O O . GLY A 1 102 ? -4.646 5.835 31.401 1.00 91.94 102 GLY A O 1
ATOM 760 N N . GLY A 1 103 ? -6.412 4.764 30.503 1.00 95.25 103 GLY A N 1
ATOM 761 C CA . GLY A 1 103 ? -6.326 5.396 29.185 1.00 95.25 103 GLY A CA 1
ATOM 762 C C . GLY A 1 103 ? -6.913 6.816 29.168 1.00 95.25 103 GLY A C 1
ATOM 763 O O . GLY A 1 103 ? -7.314 7.368 30.190 1.00 95.25 103 GLY A O 1
ATOM 764 N N . GLU A 1 104 ? -6.983 7.419 27.990 1.00 97.31 104 GLU A N 1
ATOM 765 C CA . GLU A 1 104 ? -7.569 8.735 27.752 1.00 97.31 104 GLU A CA 1
ATOM 766 C C . GLU A 1 104 ? -9.105 8.704 27.895 1.00 97.31 104 GLU A C 1
ATOM 768 O O . GLU A 1 104 ? -9.777 7.766 27.455 1.00 97.31 104 GLU A O 1
ATOM 773 N N . THR A 1 105 ? -9.671 9.758 28.490 1.00 97.25 105 THR A N 1
ATOM 774 C CA . THR A 1 105 ? -11.124 9.967 28.669 1.00 97.25 105 THR A CA 1
ATOM 775 C C . THR A 1 105 ? -11.673 11.107 27.818 1.00 97.25 105 THR A C 1
ATOM 777 O O . THR A 1 105 ? -12.876 11.173 27.549 1.00 97.25 105 THR A O 1
ATOM 780 N N . ASN A 1 106 ? -10.803 12.013 27.383 1.00 97.38 106 ASN A N 1
ATOM 781 C CA . ASN A 1 106 ? -11.111 13.149 26.546 1.00 97.38 106 ASN A CA 1
ATOM 782 C C . ASN A 1 106 ? -10.923 12.773 25.074 1.00 97.38 106 ASN A C 1
ATOM 784 O O . ASN A 1 106 ? -9.813 12.624 24.572 1.00 97.38 106 ASN A O 1
ATOM 788 N N . LEU A 1 107 ? -12.041 12.664 24.358 1.00 97.00 107 LEU A N 1
ATOM 789 C CA . LEU A 1 107 ? -12.034 12.291 22.945 1.00 97.00 107 LEU A CA 1
ATOM 790 C C . LEU A 1 107 ? -11.269 13.293 22.064 1.00 97.00 107 LEU A C 1
ATOM 792 O O . LEU A 1 107 ? -10.651 12.895 21.083 1.00 97.00 107 LEU A O 1
ATOM 796 N N . GLY A 1 108 ? -11.299 14.583 22.410 1.00 98.00 108 GLY A N 1
ATOM 797 C CA . GLY A 1 108 ? -10.541 15.607 21.693 1.00 98.00 108 GLY A CA 1
ATOM 798 C C . GLY A 1 108 ? -9.031 15.424 21.848 1.00 98.00 108 GLY A C 1
ATOM 799 O O . GLY A 1 108 ? -8.316 15.545 20.859 1.00 98.00 108 GLY A O 1
ATOM 800 N N . ALA A 1 109 ? -8.566 15.071 23.052 1.00 98.06 109 ALA A N 1
ATOM 801 C CA . ALA A 1 109 ? -7.156 14.775 23.313 1.00 98.06 109 ALA A CA 1
ATOM 802 C C . ALA A 1 109 ? -6.696 13.519 22.558 1.00 98.06 109 ALA A C 1
ATOM 804 O O . ALA A 1 109 ? -5.719 13.583 21.824 1.00 98.06 109 ALA A O 1
ATOM 805 N N . LEU A 1 110 ? -7.474 12.428 22.608 1.00 98.38 110 LEU A N 1
ATOM 806 C CA . LEU A 1 110 ? -7.173 11.208 21.846 1.00 98.38 110 LEU A CA 1
ATOM 807 C C . LEU A 1 110 ? -7.026 11.482 20.338 1.00 98.38 110 LEU A C 1
ATOM 809 O O . LEU A 1 110 ? -6.142 10.935 19.683 1.00 98.38 110 LEU A O 1
ATOM 813 N N . ILE A 1 111 ? -7.921 12.300 19.773 1.00 98.44 111 ILE A N 1
ATOM 814 C CA . ILE A 1 111 ? -7.895 12.648 18.346 1.00 98.44 111 ILE A CA 1
ATOM 815 C C . ILE A 1 111 ? -6.683 13.525 18.008 1.00 98.44 111 ILE A C 1
ATOM 817 O O . ILE A 1 111 ? -6.087 13.331 16.946 1.00 98.44 111 ILE A O 1
ATOM 821 N N . ALA A 1 112 ? -6.325 14.469 18.881 1.00 98.38 112 ALA A N 1
ATOM 822 C CA . ALA A 1 112 ? -5.129 15.289 18.716 1.00 98.38 112 ALA A CA 1
ATOM 823 C C . ALA A 1 112 ? -3.866 14.413 18.730 1.00 98.38 112 ALA A C 1
ATOM 825 O O . ALA A 1 112 ? -3.118 14.422 17.757 1.00 98.38 112 ALA A O 1
ATOM 826 N N . ASP A 1 113 ? -3.720 13.550 19.735 1.00 98.44 113 ASP A N 1
ATOM 827 C CA . ASP A 1 113 ? -2.577 12.642 19.855 1.00 98.44 113 ASP A CA 1
ATOM 828 C C . ASP A 1 113 ? -2.458 11.696 18.648 1.00 98.44 113 ASP A C 1
ATOM 830 O O . ASP A 1 113 ? -1.369 11.475 18.120 1.00 98.44 113 ASP A O 1
ATOM 834 N N . LEU A 1 114 ? -3.578 11.156 18.151 1.00 98.56 114 LEU A N 1
ATOM 835 C CA . LEU A 1 114 ? -3.576 10.316 16.948 1.00 98.56 114 LEU A CA 1
ATOM 836 C C . LEU A 1 114 ? -3.157 11.100 15.697 1.00 98.56 114 LEU A C 1
ATOM 838 O O . LEU A 1 114 ? -2.464 10.578 14.823 1.00 98.56 114 LEU A O 1
ATOM 842 N N . THR A 1 115 ? -3.590 12.353 15.595 1.00 98.31 115 THR A N 1
ATOM 843 C CA . THR A 1 115 ? -3.214 13.251 14.499 1.00 98.31 115 THR A CA 1
ATOM 844 C C . THR A 1 115 ? -1.710 13.533 14.523 1.00 98.31 115 THR A C 1
ATOM 846 O O . THR A 1 115 ? -1.081 13.526 13.461 1.00 98.31 115 THR A O 1
ATOM 849 N N . ASP A 1 116 ? -1.131 13.695 15.713 1.00 98.31 116 ASP A N 1
ATOM 850 C CA . ASP A 1 116 ? 0.308 13.879 15.910 1.00 98.31 116 ASP A CA 1
ATOM 851 C C . ASP A 1 116 ? 1.096 12.610 15.562 1.00 98.31 116 ASP A C 1
ATOM 853 O O . ASP A 1 116 ? 2.122 12.698 14.890 1.00 98.31 116 ASP A O 1
ATOM 857 N N . HIS A 1 117 ? 0.588 11.418 15.904 1.00 98.44 117 HIS A N 1
ATOM 858 C CA . HIS A 1 117 ? 1.188 10.145 15.469 1.00 98.44 117 HIS A CA 1
ATOM 859 C C . HIS A 1 117 ? 1.244 10.026 13.945 1.00 98.44 117 HIS A C 1
ATOM 861 O O . HIS A 1 117 ? 2.261 9.623 13.394 1.00 98.44 117 HIS A O 1
ATOM 867 N N . ILE A 1 118 ? 0.165 10.383 13.244 1.00 98.44 118 ILE A N 1
ATOM 868 C CA . ILE A 1 118 ? 0.142 10.331 11.775 1.00 98.44 118 ILE A CA 1
ATOM 869 C C . ILE A 1 118 ? 1.132 11.335 11.182 1.00 98.44 118 ILE A C 1
ATOM 871 O O . ILE A 1 118 ? 1.819 11.005 10.224 1.00 98.44 118 ILE A O 1
ATOM 875 N N . GLN A 1 119 ? 1.219 12.545 11.743 1.00 97.50 119 GLN A N 1
ATOM 876 C CA . GLN A 1 119 ? 2.181 13.551 11.290 1.00 97.50 119 GLN A CA 1
ATOM 877 C C . GLN A 1 119 ? 3.632 13.110 11.533 1.00 97.50 119 GLN A C 1
ATOM 879 O O . GLN A 1 119 ? 4.499 13.382 10.708 1.00 97.50 119 GLN A O 1
ATOM 884 N N . ALA A 1 120 ? 3.901 12.436 12.652 1.00 96.94 120 ALA A N 1
ATOM 885 C CA . ALA A 1 120 ? 5.238 11.989 13.025 1.00 96.94 120 ALA A CA 1
ATOM 886 C C . ALA A 1 120 ? 5.761 10.808 12.189 1.00 96.94 120 ALA A C 1
ATOM 888 O O . ALA A 1 120 ? 6.945 10.481 12.293 1.00 96.94 120 ALA A O 1
ATOM 889 N N . ALA A 1 121 ? 4.913 10.174 11.366 1.00 96.44 121 ALA A N 1
ATOM 890 C CA . ALA A 1 121 ? 5.368 9.176 10.399 1.00 96.44 121 ALA A CA 1
ATOM 891 C C . ALA A 1 121 ? 6.426 9.777 9.453 1.00 96.44 121 ALA A C 1
ATOM 893 O O . ALA A 1 121 ? 7.446 9.137 9.196 1.00 96.44 121 ALA A O 1
ATOM 894 N N . GLY A 1 122 ? 6.228 11.038 9.042 1.00 94.12 122 GLY A N 1
ATOM 895 C CA . GLY A 1 122 ? 7.155 11.780 8.186 1.00 94.12 122 GLY A CA 1
ATOM 896 C C . GLY A 1 122 ? 7.179 11.270 6.744 1.00 94.12 122 GLY A C 1
ATOM 897 O O . GLY A 1 122 ? 6.367 10.432 6.367 1.00 94.12 122 GLY A O 1
ATOM 898 N N . GLU A 1 123 ? 8.101 11.792 5.937 1.00 91.75 123 GLU A N 1
ATOM 899 C CA . GLU A 1 123 ? 8.276 11.423 4.520 1.00 91.75 123 GLU A CA 1
ATOM 900 C C . GLU A 1 123 ? 9.756 11.178 4.152 1.00 91.75 123 GLU A C 1
ATOM 902 O O . GLU A 1 123 ? 10.179 11.401 3.025 1.00 91.75 123 GLU A O 1
ATOM 907 N N . GLU A 1 124 ? 10.568 10.759 5.129 1.00 87.94 124 GLU A N 1
ATOM 908 C CA . GLU A 1 124 ? 12.020 10.544 4.981 1.00 87.94 124 GLU A CA 1
ATOM 909 C C . GLU A 1 124 ? 12.436 9.057 5.014 1.00 87.94 124 GLU A C 1
ATOM 911 O O . GLU A 1 124 ? 13.586 8.714 5.301 1.00 87.94 124 GLU A O 1
ATOM 916 N N . GLY A 1 125 ? 11.482 8.170 4.740 1.00 87.00 125 GLY A N 1
ATOM 917 C CA . GLY A 1 125 ? 11.634 6.722 4.722 1.00 87.00 125 GLY A CA 1
ATOM 918 C C . GLY A 1 125 ? 12.566 6.200 3.627 1.00 87.00 125 GLY A C 1
ATOM 919 O O . GLY A 1 125 ? 13.251 6.939 2.922 1.00 87.00 125 GLY A O 1
ATOM 920 N N . CYS A 1 126 ? 12.635 4.874 3.532 1.00 79.19 126 CYS A N 1
ATOM 921 C CA . CYS A 1 126 ? 13.660 4.176 2.759 1.00 79.19 126 CYS A CA 1
ATOM 922 C C . CYS A 1 126 ? 13.467 4.235 1.226 1.00 79.19 126 CYS A C 1
ATOM 924 O O . CYS A 1 126 ? 14.414 3.986 0.480 1.00 79.19 126 CYS A O 1
ATOM 926 N N . GLY A 1 127 ? 12.261 4.526 0.729 1.00 80.88 127 GLY A N 1
ATOM 927 C CA . GLY A 1 127 ? 11.944 4.472 -0.705 1.00 80.88 127 GLY A CA 1
ATOM 928 C C . GLY A 1 127 ? 11.741 3.047 -1.241 1.00 80.88 127 GLY A C 1
ATOM 929 O O . GLY A 1 127 ? 11.338 2.869 -2.387 1.00 80.88 127 GLY A O 1
ATOM 930 N N . PHE A 1 128 ? 11.984 2.023 -0.416 1.00 88.31 128 PHE A N 1
ATOM 931 C CA . PHE A 1 128 ? 11.596 0.631 -0.648 1.00 88.31 128 PHE A CA 1
ATOM 932 C C . PHE A 1 128 ? 10.466 0.272 0.320 1.00 88.31 128 PHE A C 1
ATOM 934 O O . PHE A 1 128 ? 10.688 -0.291 1.393 1.00 88.31 128 PHE A O 1
ATOM 941 N N . GLU A 1 129 ? 9.242 0.646 -0.044 1.00 91.62 129 GLU A N 1
ATOM 9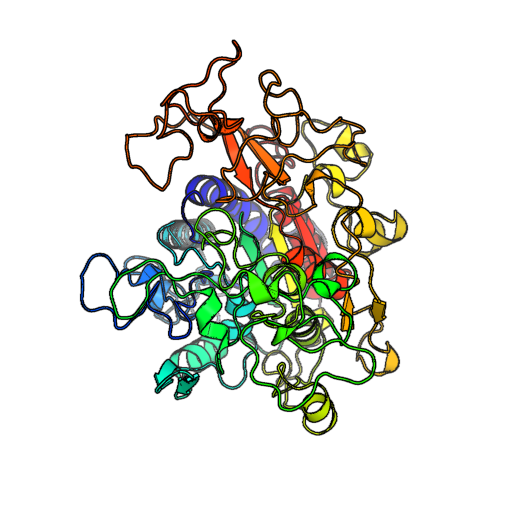42 C CA . GLU A 1 129 ? 8.118 0.666 0.891 1.00 91.62 129 GLU A CA 1
ATOM 943 C C . GLU A 1 129 ? 7.568 -0.732 1.191 1.00 91.62 129 GLU A C 1
ATOM 945 O O . GLU A 1 129 ? 6.793 -1.314 0.431 1.00 91.62 129 GLU A O 1
ATOM 950 N N . ALA A 1 130 ? 7.940 -1.282 2.347 1.00 95.38 130 ALA A N 1
ATOM 951 C CA . ALA A 1 130 ? 7.550 -2.620 2.788 1.00 95.38 130 ALA A CA 1
ATOM 952 C C . ALA A 1 130 ? 6.205 -2.619 3.535 1.00 95.38 130 ALA A C 1
ATOM 954 O O . ALA A 1 130 ? 6.056 -3.189 4.618 1.00 95.38 130 ALA A O 1
ATOM 955 N N . SER A 1 131 ? 5.209 -1.953 2.952 1.00 96.38 131 SER A N 1
ATOM 956 C CA . SER A 1 131 ? 3.881 -1.740 3.527 1.00 96.38 131 SER A CA 1
ATOM 957 C C . SER A 1 131 ? 3.212 -3.028 4.022 1.00 96.38 131 SER A C 1
ATOM 959 O O . SER A 1 131 ? 2.659 -3.042 5.127 1.00 96.38 131 SER A O 1
ATOM 961 N N . LEU A 1 132 ? 3.262 -4.121 3.248 1.00 98.31 132 LEU A N 1
ATOM 962 C CA . LEU A 1 132 ? 2.667 -5.399 3.656 1.00 98.31 132 LEU A CA 1
ATOM 963 C C . LEU A 1 132 ? 3.464 -6.090 4.770 1.00 98.31 132 LEU A C 1
ATOM 965 O O . LEU A 1 132 ? 2.887 -6.555 5.759 1.00 98.31 132 LEU A O 1
ATOM 969 N N . GLU A 1 133 ? 4.787 -6.132 4.641 1.00 97.56 133 GLU A N 1
ATOM 970 C CA . GLU A 1 133 ? 5.652 -6.768 5.627 1.00 97.56 133 GLU A CA 1
ATOM 971 C C . GLU A 1 133 ? 5.682 -6.008 6.952 1.00 97.56 133 GLU A C 1
ATOM 973 O O . GLU A 1 133 ? 5.756 -6.647 7.993 1.00 97.56 133 GLU A O 1
ATOM 978 N N . ALA A 1 134 ? 5.554 -4.680 6.964 1.00 97.94 134 ALA A N 1
ATOM 979 C CA . ALA A 1 134 ? 5.638 -3.891 8.190 1.00 97.94 134 ALA A CA 1
ATOM 980 C C . ALA A 1 134 ? 4.523 -4.239 9.190 1.00 97.94 134 ALA A C 1
ATOM 982 O O . ALA A 1 134 ? 4.793 -4.552 10.353 1.00 97.94 134 ALA A O 1
ATOM 983 N N . TRP A 1 135 ? 3.255 -4.265 8.757 1.00 98.44 135 TRP A N 1
ATOM 984 C CA . TRP A 1 135 ? 2.174 -4.678 9.662 1.00 98.44 135 TRP A CA 1
ATOM 985 C C . TRP A 1 135 ? 2.219 -6.175 9.968 1.00 98.44 135 TRP A C 1
ATOM 987 O O . TRP A 1 135 ? 1.851 -6.567 11.078 1.00 98.44 135 TRP A O 1
ATOM 997 N N . TYR A 1 136 ? 2.692 -7.012 9.038 1.00 98.50 136 TYR A N 1
ATOM 998 C CA . TYR A 1 136 ? 2.899 -8.436 9.302 1.00 98.50 136 TYR A CA 1
ATOM 999 C C . TYR A 1 136 ? 3.948 -8.632 10.404 1.00 98.50 136 TYR A C 1
ATOM 1001 O O . TYR A 1 136 ? 3.714 -9.372 11.361 1.00 98.50 136 TYR A O 1
ATOM 1009 N N . ARG A 1 137 ? 5.070 -7.915 10.318 1.00 97.88 137 ARG A N 1
ATOM 1010 C CA . ARG A 1 137 ? 6.173 -7.950 11.277 1.00 97.88 137 ARG A CA 1
ATOM 1011 C C . ARG A 1 137 ? 5.727 -7.511 12.652 1.00 97.88 137 ARG A C 1
ATOM 1013 O O . ARG A 1 137 ? 6.015 -8.208 13.617 1.00 97.88 137 ARG A O 1
ATOM 1020 N N . PHE A 1 138 ? 4.961 -6.425 12.753 1.00 98.50 138 PHE A N 1
ATOM 1021 C CA . PHE A 1 138 ? 4.453 -5.967 14.043 1.00 98.50 138 PHE A CA 1
ATOM 1022 C C . PHE A 1 138 ? 3.390 -6.893 14.637 1.00 98.50 138 PHE A C 1
ATOM 1024 O O . PHE A 1 138 ? 3.418 -7.120 15.840 1.00 98.50 138 PHE A O 1
ATOM 1031 N N . LEU A 1 139 ? 2.450 -7.426 13.847 1.00 98.00 139 LEU A N 1
ATOM 1032 C CA . LEU A 1 139 ? 1.267 -8.122 14.381 1.00 98.00 139 LEU A CA 1
ATOM 1033 C C . LEU A 1 139 ? 1.399 -9.647 14.445 1.00 98.00 139 LEU A C 1
ATOM 1035 O O . LEU A 1 139 ? 0.733 -10.273 15.271 1.00 98.00 139 LEU A O 1
ATOM 1039 N N . ILE A 1 140 ? 2.176 -10.254 13.547 1.00 97.38 140 ILE A N 1
ATOM 1040 C CA . ILE A 1 140 ? 2.017 -11.672 13.195 1.00 97.38 140 ILE A CA 1
ATOM 1041 C C . ILE A 1 140 ? 3.336 -12.437 13.188 1.00 97.38 140 ILE A C 1
ATOM 1043 O O . ILE A 1 140 ? 3.340 -13.581 13.627 1.00 97.38 140 ILE A O 1
ATOM 1047 N N . ASP A 1 141 ? 4.451 -11.855 12.741 1.00 95.88 141 ASP A N 1
ATOM 1048 C CA . ASP A 1 141 ? 5.720 -12.591 12.652 1.00 95.88 141 ASP A CA 1
ATOM 1049 C C . ASP A 1 141 ? 6.087 -13.225 14.011 1.00 95.88 141 ASP A C 1
ATOM 1051 O O . ASP A 1 141 ? 6.220 -12.490 14.992 1.00 95.88 141 ASP A O 1
ATOM 1055 N N . PRO A 1 142 ? 6.190 -14.561 14.139 1.00 94.12 142 PRO A N 1
ATOM 1056 C CA . PRO A 1 142 ? 6.494 -15.204 15.415 1.00 94.12 142 PRO A CA 1
ATOM 1057 C C . PRO A 1 142 ? 7.940 -14.985 15.873 1.00 94.12 142 PRO A C 1
ATOM 1059 O O . PRO A 1 142 ? 8.231 -15.162 17.054 1.00 94.12 142 PRO A O 1
ATOM 1062 N N . SER A 1 143 ? 8.841 -14.619 14.962 1.00 93.88 143 SER A N 1
ATOM 1063 C CA . SER A 1 143 ? 10.260 -14.431 15.243 1.00 93.88 143 SER A CA 1
ATOM 1064 C C . SER A 1 143 ? 10.820 -13.270 14.407 1.00 93.88 143 SER A C 1
ATOM 1066 O O . SER A 1 143 ? 11.731 -13.489 13.602 1.00 93.88 143 SER A O 1
ATOM 1068 N N . PRO A 1 144 ? 10.306 -12.038 14.602 1.00 95.25 144 PRO A N 1
ATOM 1069 C CA . PRO A 1 144 ? 10.747 -10.880 13.840 1.00 95.25 144 PRO A CA 1
ATOM 1070 C C . PRO A 1 144 ? 12.242 -10.658 14.095 1.00 95.25 144 PRO A C 1
ATOM 1072 O O . PRO A 1 144 ? 12.671 -10.695 15.255 1.00 95.25 144 PRO A O 1
ATOM 1075 N N . PRO A 1 145 ? 13.063 -10.472 13.051 1.00 93.56 145 PRO A N 1
ATOM 1076 C CA . PRO A 1 145 ? 14.497 -10.348 13.237 1.00 93.56 145 PRO A CA 1
ATOM 1077 C C . PRO A 1 145 ? 14.851 -9.016 13.891 1.00 93.56 145 PRO A C 1
ATOM 1079 O O . PRO A 1 145 ? 14.359 -7.971 13.482 1.00 93.56 145 PRO A O 1
ATOM 1082 N N . ALA A 1 146 ? 15.762 -9.045 14.868 1.00 91.31 146 ALA A N 1
ATOM 1083 C CA . ALA A 1 146 ? 16.278 -7.815 15.479 1.00 91.31 146 ALA A CA 1
ATOM 1084 C C . ALA A 1 146 ? 17.151 -7.007 14.504 1.00 91.31 146 ALA A C 1
ATOM 1086 O O . ALA A 1 146 ? 17.294 -5.797 14.633 1.00 91.31 146 ALA A O 1
ATOM 1087 N N . SER A 1 147 ? 17.782 -7.686 13.545 1.00 89.19 147 SER A N 1
ATOM 1088 C CA . SER A 1 147 ? 18.526 -7.062 12.450 1.00 89.19 147 SER A CA 1
ATOM 1089 C C . SER A 1 147 ? 18.671 -8.032 11.282 1.00 89.19 147 SER A C 1
ATOM 1091 O O . SER A 1 147 ? 18.590 -9.252 11.456 1.00 89.19 147 SER A O 1
ATOM 1093 N N . VAL A 1 148 ? 18.948 -7.498 10.098 1.00 89.94 148 VAL A N 1
ATOM 1094 C CA . VAL A 1 148 ? 19.351 -8.278 8.926 1.00 89.94 148 VAL A CA 1
ATOM 1095 C C . VAL A 1 148 ? 20.748 -7.827 8.541 1.00 89.94 148 VAL A C 1
ATOM 1097 O O . VAL A 1 148 ? 20.964 -6.659 8.233 1.00 89.94 148 VAL A O 1
ATOM 1100 N N . VAL A 1 149 ? 21.711 -8.745 8.596 1.00 87.31 149 VAL A N 1
ATOM 1101 C CA . VAL A 1 149 ? 23.117 -8.432 8.314 1.00 87.31 149 VAL A CA 1
ATOM 1102 C C . VAL A 1 149 ? 23.594 -9.199 7.095 1.00 87.31 149 VAL A C 1
ATOM 1104 O O . VAL A 1 149 ? 23.286 -10.382 6.929 1.00 87.31 149 VAL A O 1
ATOM 1107 N N . ARG A 1 150 ? 24.392 -8.543 6.256 1.00 88.12 150 ARG A N 1
ATOM 1108 C CA . ARG A 1 150 ? 25.037 -9.193 5.119 1.00 88.12 150 ARG A CA 1
ATOM 1109 C C . ARG A 1 150 ? 26.325 -9.877 5.573 1.00 88.12 150 ARG A C 1
ATOM 1111 O O . ARG A 1 150 ? 27.262 -9.224 6.024 1.00 88.12 150 ARG A O 1
ATOM 1118 N N . VAL A 1 151 ? 26.372 -11.203 5.461 1.00 86.56 151 VAL A N 1
ATOM 1119 C CA . VAL A 1 151 ? 27.571 -12.015 5.706 1.00 86.56 151 VAL A CA 1
ATOM 1120 C C . VAL A 1 151 ? 28.056 -12.549 4.364 1.00 86.56 151 VAL A C 1
ATOM 1122 O O . VAL A 1 151 ? 27.412 -13.402 3.756 1.00 86.56 151 VAL A O 1
ATOM 1125 N N . SER A 1 152 ? 29.206 -12.056 3.898 1.00 85.25 152 SER A N 1
ATOM 1126 C CA . SER A 1 152 ? 29.662 -12.267 2.513 1.00 85.25 152 SER A CA 1
ATOM 1127 C C . SER A 1 152 ? 28.613 -11.756 1.510 1.00 85.25 152 SER A C 1
ATOM 1129 O O . SER A 1 152 ? 28.295 -10.573 1.536 1.00 85.25 152 SER A O 1
ATOM 1131 N N . SER A 1 153 ? 28.043 -12.613 0.660 1.00 86.00 153 SER A N 1
ATOM 1132 C CA . SER A 1 153 ? 27.018 -12.257 -0.333 1.00 86.00 153 SER A CA 1
ATOM 1133 C C . SER A 1 153 ? 25.585 -12.608 0.094 1.00 86.00 153 SER A C 1
ATOM 1135 O O . SER A 1 153 ? 24.662 -12.534 -0.717 1.00 86.00 153 SER A O 1
ATOM 1137 N N . VAL A 1 154 ? 25.379 -13.002 1.355 1.00 91.44 154 VAL A N 1
ATOM 1138 C CA . VAL A 1 154 ? 24.097 -13.520 1.849 1.00 91.44 154 VAL A CA 1
ATOM 1139 C C . VAL A 1 154 ? 23.586 -12.656 2.998 1.00 91.44 154 VAL A C 1
ATOM 1141 O O . VAL A 1 154 ? 24.277 -12.470 4.000 1.00 91.44 154 VAL A O 1
ATOM 1144 N N . ALA A 1 155 ? 22.364 -12.142 2.868 1.00 91.88 155 ALA A N 1
ATOM 1145 C CA . ALA A 1 155 ? 21.633 -11.531 3.969 1.00 91.88 155 ALA A CA 1
ATOM 1146 C C . ALA A 1 155 ? 21.182 -12.618 4.949 1.00 91.88 155 ALA A C 1
ATOM 1148 O O . ALA A 1 155 ? 20.666 -13.667 4.553 1.00 91.88 155 ALA A O 1
ATOM 1149 N N . VAL A 1 156 ? 21.398 -12.374 6.237 1.00 91.56 156 VAL A N 1
ATOM 1150 C CA . VAL A 1 156 ? 21.075 -13.307 7.314 1.00 91.56 156 VAL A CA 1
ATOM 1151 C C . VAL A 1 156 ? 20.301 -12.557 8.398 1.00 91.56 156 VAL A C 1
ATOM 1153 O O . VAL A 1 156 ? 20.868 -11.650 9.016 1.00 91.56 156 VAL A O 1
ATOM 1156 N N . PRO A 1 157 ? 19.046 -12.946 8.678 1.00 91.56 157 PRO A N 1
ATOM 1157 C CA . PRO A 1 157 ? 18.324 -12.480 9.857 1.00 91.56 157 PRO A CA 1
ATOM 1158 C C . PRO A 1 157 ? 19.085 -12.850 11.141 1.00 91.56 157 PRO A C 1
ATOM 1160 O O . PRO A 1 157 ? 19.561 -13.981 11.292 1.00 91.56 157 PRO A O 1
ATOM 1163 N N . LYS A 1 158 ? 19.242 -11.905 12.073 1.00 91.31 158 LYS A N 1
ATOM 1164 C CA . LYS A 1 158 ? 19.970 -12.094 13.337 1.00 91.31 158 LYS A CA 1
ATOM 1165 C C . LYS A 1 158 ? 19.124 -11.703 14.537 1.00 91.31 158 LYS A C 1
ATOM 1167 O O . LYS A 1 158 ? 18.612 -10.590 14.618 1.00 91.31 158 LYS A O 1
ATOM 1172 N N . GLY A 1 159 ? 19.104 -12.604 15.518 1.00 93.38 159 GLY A N 1
ATOM 1173 C CA . GLY A 1 159 ? 18.386 -12.407 16.773 1.00 93.38 159 GLY A CA 1
ATOM 1174 C C . GLY A 1 159 ? 16.871 -12.355 16.584 1.00 93.38 159 GLY A C 1
ATOM 1175 O O . GLY A 1 159 ? 16.362 -12.511 15.478 1.00 93.38 159 GLY A O 1
ATOM 1176 N N . VAL A 1 160 ? 16.170 -12.130 17.691 1.00 96.00 160 VAL A N 1
ATOM 1177 C CA . VAL A 1 160 ? 14.723 -11.906 17.722 1.00 96.00 160 VAL A CA 1
ATOM 1178 C C . VAL A 1 160 ? 14.482 -10.547 18.354 1.00 96.00 160 VAL A C 1
ATOM 1180 O O . VAL A 1 160 ? 15.076 -10.235 19.392 1.00 96.00 160 VAL A O 1
ATOM 1183 N N . ASP A 1 161 ? 13.627 -9.744 17.735 1.00 97.25 161 ASP A N 1
ATOM 1184 C CA . ASP A 1 161 ? 13.237 -8.442 18.248 1.00 97.25 161 ASP A CA 1
ATOM 1185 C C . ASP A 1 161 ? 12.263 -8.592 19.424 1.00 97.25 161 ASP A C 1
ATOM 1187 O O . ASP A 1 161 ? 11.037 -8.563 19.295 1.00 97.25 161 ASP A O 1
ATOM 1191 N N . ASN A 1 162 ? 12.835 -8.788 20.611 1.00 97.94 162 ASN A N 1
ATOM 1192 C CA . ASN A 1 162 ? 12.059 -8.933 21.838 1.00 97.94 162 ASN A CA 1
ATOM 1193 C C . ASN A 1 162 ? 11.350 -7.634 22.251 1.00 97.94 162 ASN A C 1
ATOM 1195 O O . ASN A 1 162 ? 10.369 -7.704 22.988 1.00 97.94 162 ASN A O 1
ATOM 1199 N N . ILE A 1 163 ? 11.818 -6.466 21.791 1.00 97.00 163 ILE A N 1
ATOM 1200 C CA . ILE A 1 163 ? 11.160 -5.181 22.065 1.00 97.00 163 ILE A CA 1
ATOM 1201 C C . ILE A 1 163 ? 9.850 -5.124 21.283 1.00 97.00 163 ILE A C 1
ATOM 1203 O O . ILE A 1 163 ? 8.800 -4.873 21.872 1.00 97.00 163 ILE A O 1
ATOM 1207 N N . LEU A 1 164 ? 9.887 -5.445 19.989 1.00 98.00 164 LEU A N 1
ATOM 1208 C CA . LEU A 1 164 ? 8.698 -5.522 19.144 1.00 98.00 164 LEU A CA 1
ATOM 1209 C C . LEU A 1 164 ? 7.714 -6.576 19.660 1.00 98.00 164 LEU A C 1
ATOM 1211 O O . LEU A 1 164 ? 6.520 -6.301 19.775 1.00 98.00 164 LEU A O 1
ATOM 1215 N N . LEU A 1 165 ? 8.196 -7.770 20.022 1.00 98.19 165 LEU A N 1
ATOM 1216 C CA . LEU A 1 165 ? 7.330 -8.812 20.585 1.00 98.19 165 LEU A CA 1
ATOM 1217 C C . LEU A 1 165 ? 6.663 -8.367 21.895 1.00 98.19 165 LEU A C 1
ATOM 1219 O O . LEU A 1 165 ? 5.492 -8.682 22.120 1.00 98.19 165 LEU A O 1
ATOM 1223 N N . GLN A 1 166 ? 7.369 -7.607 22.736 1.00 98.25 166 GLN A N 1
ATOM 1224 C CA . GLN A 1 166 ? 6.795 -7.030 23.949 1.00 98.25 166 GLN A CA 1
ATOM 1225 C C . GLN A 1 166 ? 5.752 -5.949 23.620 1.00 98.25 166 GLN A C 1
ATOM 1227 O O . GLN A 1 166 ? 4.638 -6.025 24.130 1.00 98.25 166 GLN A O 1
ATOM 1232 N N . GLN A 1 167 ? 6.040 -5.031 22.689 1.00 98.31 167 GLN A N 1
ATOM 1233 C CA . GLN A 1 167 ? 5.067 -4.035 22.217 1.00 98.31 167 GLN A CA 1
ATOM 1234 C C . GLN A 1 167 ? 3.797 -4.687 21.663 1.00 98.31 167 GLN A C 1
ATOM 1236 O O . GLN A 1 167 ? 2.689 -4.272 21.995 1.00 98.31 167 GLN A O 1
ATOM 1241 N N . ARG A 1 168 ? 3.937 -5.741 20.850 1.00 98.12 168 ARG A N 1
ATOM 1242 C CA . ARG A 1 168 ? 2.802 -6.507 20.323 1.00 98.12 168 ARG A CA 1
ATOM 1243 C C . ARG A 1 168 ? 1.961 -7.090 21.453 1.00 98.12 168 ARG A C 1
ATOM 1245 O O . ARG A 1 168 ? 0.735 -7.018 21.391 1.00 98.12 168 ARG A O 1
ATOM 1252 N N . LYS A 1 169 ? 2.608 -7.678 22.461 1.00 97.06 169 LYS A N 1
ATOM 1253 C CA . LYS A 1 169 ? 1.937 -8.276 23.619 1.00 97.06 169 LYS A CA 1
ATOM 1254 C C . LYS A 1 169 ? 1.172 -7.237 24.440 1.00 97.06 169 LYS A C 1
ATOM 1256 O O . LYS A 1 169 ? 0.060 -7.526 24.864 1.00 97.06 169 LYS A O 1
ATOM 1261 N N . ASP A 1 170 ? 1.746 -6.056 24.643 1.00 96.69 170 ASP A N 1
ATOM 1262 C CA . ASP A 1 170 ? 1.101 -4.972 25.392 1.00 96.69 170 ASP A CA 1
ATOM 1263 C C . ASP A 1 170 ? -0.038 -4.319 24.586 1.00 96.69 170 ASP A C 1
ATOM 1265 O O . ASP A 1 170 ? -1.051 -3.892 25.143 1.00 96.69 170 ASP A O 1
ATOM 1269 N N . PHE A 1 171 ? 0.096 -4.287 23.257 1.00 97.50 171 PHE A N 1
ATOM 1270 C CA . PHE A 1 171 ? -0.889 -3.718 22.342 1.00 97.50 171 PHE A CA 1
ATOM 1271 C C . PHE A 1 171 ? -2.095 -4.637 22.083 1.00 97.50 171 PHE A C 1
ATOM 1273 O O . PHE A 1 171 ? -3.239 -4.173 22.086 1.00 97.50 171 PHE A O 1
ATOM 1280 N N . LEU A 1 172 ? -1.879 -5.929 21.817 1.00 96.31 172 LEU A N 1
ATOM 1281 C CA . LEU A 1 172 ? -2.940 -6.860 21.428 1.00 96.31 172 LEU A CA 1
ATOM 1282 C C . LEU A 1 172 ? -3.675 -7.443 22.636 1.00 96.31 172 LEU A C 1
ATOM 1284 O O . LEU A 1 172 ? -3.076 -7.903 23.601 1.00 96.31 172 LEU A O 1
ATOM 1288 N N . ARG A 1 173 ? -5.003 -7.538 22.519 1.00 91.94 173 ARG A N 1
ATOM 1289 C CA . ARG A 1 173 ? -5.861 -8.262 23.470 1.00 91.94 173 ARG A CA 1
ATOM 1290 C C . ARG A 1 173 ? -6.514 -9.464 22.786 1.00 91.94 173 ARG A C 1
ATOM 1292 O O . ARG A 1 173 ? -6.924 -9.305 21.632 1.00 91.94 173 ARG A O 1
ATOM 1299 N N . PRO A 1 174 ? -6.620 -10.639 23.433 1.00 87.00 174 PRO A N 1
ATOM 1300 C CA . PRO A 1 174 ? -7.135 -11.861 22.803 1.00 87.00 174 PRO A CA 1
ATOM 1301 C C . PRO A 1 174 ? -8.535 -11.747 22.183 1.00 87.00 174 PRO A C 1
ATOM 1303 O O . PRO A 1 174 ? -8.799 -12.326 21.132 1.00 87.00 174 PRO A O 1
ATOM 1306 N N . ASP A 1 175 ? -9.423 -10.978 22.810 1.00 84.00 175 ASP A N 1
ATOM 1307 C CA . ASP A 1 175 ? -10.840 -10.847 22.460 1.00 84.00 175 ASP A CA 1
ATOM 1308 C C . ASP A 1 175 ? -11.160 -9.620 21.589 1.00 84.00 175 ASP A C 1
ATOM 1310 O O . ASP A 1 175 ? -12.308 -9.428 21.187 1.00 84.00 175 ASP A O 1
ATOM 1314 N N . SER A 1 176 ? -10.167 -8.785 21.261 1.00 91.88 176 SER A N 1
ATOM 1315 C CA . SER A 1 176 ? -10.421 -7.563 20.499 1.00 91.88 176 SER A CA 1
ATOM 1316 C C . SER A 1 176 ? -10.682 -7.826 19.010 1.00 91.88 176 SER A C 1
ATOM 1318 O O . SER A 1 176 ? -10.196 -8.787 18.406 1.00 91.88 176 SER A O 1
ATOM 1320 N N . ALA A 1 177 ? -11.408 -6.911 18.370 1.00 95.06 177 ALA A N 1
ATOM 1321 C CA . ALA A 1 177 ? -11.262 -6.726 16.932 1.00 95.06 177 ALA A CA 1
ATOM 1322 C C . ALA A 1 177 ? -9.919 -6.045 16.630 1.00 95.06 177 ALA A C 1
ATOM 1324 O O . ALA A 1 177 ? -9.504 -5.143 17.359 1.00 95.06 177 ALA A O 1
ATOM 1325 N N . VAL A 1 178 ? -9.254 -6.462 15.552 1.00 97.56 178 VAL A N 1
ATOM 1326 C CA . VAL A 1 178 ? -8.048 -5.813 15.018 1.00 97.56 178 VAL A CA 1
ATOM 1327 C C . VAL A 1 178 ? -8.409 -5.179 13.691 1.00 97.56 178 VAL A C 1
ATOM 1329 O O . VAL A 1 178 ? -8.866 -5.863 12.781 1.00 97.56 178 VAL A O 1
ATOM 1332 N N . ALA A 1 179 ? -8.194 -3.876 13.572 1.00 98.06 179 ALA A N 1
ATOM 1333 C CA . ALA A 1 179 ? -8.335 -3.154 12.319 1.00 98.06 179 ALA A CA 1
ATOM 1334 C C . ALA A 1 179 ? -6.975 -2.591 11.914 1.00 98.06 179 ALA A C 1
ATOM 1336 O O . ALA A 1 179 ? -6.366 -1.828 12.660 1.00 98.06 179 ALA A O 1
ATOM 1337 N N . ILE A 1 180 ? -6.512 -2.971 10.730 1.00 98.75 180 ILE A N 1
ATOM 1338 C CA . ILE A 1 180 ? -5.265 -2.503 10.139 1.00 98.75 180 ILE A CA 1
ATOM 1339 C C . ILE A 1 180 ? -5.634 -1.467 9.083 1.00 98.75 180 ILE A C 1
ATOM 1341 O O . ILE A 1 180 ? -6.395 -1.770 8.166 1.00 98.75 180 ILE A O 1
ATOM 1345 N N . VAL A 1 181 ? -5.107 -0.249 9.202 1.00 98.75 181 VAL A N 1
ATOM 1346 C CA . VAL A 1 181 ? -5.204 0.780 8.158 1.00 98.75 181 VAL A CA 1
ATOM 1347 C C . VAL A 1 181 ? -3.819 0.976 7.559 1.00 98.75 181 VAL A C 1
ATOM 1349 O O . VAL A 1 181 ? -2.855 1.236 8.285 1.00 98.75 181 VAL A O 1
ATOM 1352 N N . MET A 1 182 ? -3.742 0.804 6.247 1.00 98.31 182 MET A N 1
ATOM 1353 C CA . MET A 1 182 ? -2.557 0.952 5.418 1.00 98.31 182 MET A CA 1
ATOM 1354 C C . MET A 1 182 ? -2.769 2.125 4.466 1.00 98.31 182 MET A C 1
ATOM 1356 O O . MET A 1 182 ? -3.780 2.162 3.766 1.00 98.31 182 MET A O 1
ATOM 1360 N N . LEU A 1 183 ? -1.831 3.066 4.462 1.00 98.69 183 LEU A N 1
ATOM 1361 C CA . LEU A 1 183 ? -1.798 4.219 3.568 1.00 98.69 183 LEU A CA 1
ATOM 1362 C C . LEU A 1 183 ? -0.475 4.174 2.801 1.00 98.69 183 LEU A C 1
ATOM 1364 O O . LEU A 1 183 ? 0.551 4.222 3.467 1.00 98.69 183 LEU A O 1
ATOM 1368 N N . SER A 1 184 ? -0.500 4.069 1.470 1.00 97.88 184 SER A N 1
ATOM 1369 C CA . SER A 1 184 ? 0.708 4.056 0.624 1.00 97.88 184 SER A CA 1
ATOM 1370 C C . SER A 1 184 ? 0.399 4.536 -0.793 1.00 97.88 184 SER A C 1
ATOM 1372 O O . SER A 1 184 ? -0.616 4.130 -1.368 1.00 97.88 184 SER A O 1
ATOM 1374 N N . ASP A 1 185 ? 1.219 5.434 -1.339 1.00 96.25 185 ASP A N 1
ATOM 1375 C CA . ASP A 1 185 ? 1.124 5.877 -2.736 1.00 96.25 185 ASP A CA 1
ATOM 1376 C C . ASP A 1 185 ? 2.125 5.163 -3.659 1.00 96.25 185 ASP A C 1
ATOM 1378 O O . ASP A 1 185 ? 2.064 5.359 -4.874 1.00 96.25 185 ASP A O 1
ATOM 1382 N N . GLU A 1 186 ? 2.956 4.284 -3.099 1.00 93.12 186 GLU A N 1
ATOM 1383 C CA . GLU A 1 186 ? 3.933 3.440 -3.785 1.00 93.12 186 GLU A CA 1
ATOM 1384 C C . GLU A 1 186 ? 3.413 2.006 -4.033 1.00 93.12 186 GLU A C 1
ATOM 1386 O O . GLU A 1 186 ? 2.369 1.561 -3.526 1.00 93.12 186 GLU A O 1
ATOM 1391 N N . ASN A 1 187 ? 4.148 1.245 -4.848 1.00 90.69 187 ASN A N 1
ATOM 1392 C CA . ASN A 1 187 ? 3.974 -0.204 -4.938 1.00 90.69 187 ASN A CA 1
ATOM 1393 C C . ASN A 1 187 ? 4.692 -0.912 -3.771 1.00 90.69 187 ASN A C 1
ATOM 1395 O O . ASN A 1 187 ? 5.732 -0.474 -3.294 1.00 90.69 187 ASN A O 1
ATOM 1399 N N . ASP A 1 188 ? 4.137 -2.038 -3.308 1.00 95.62 188 ASP A N 1
ATOM 1400 C CA . ASP A 1 188 ? 4.710 -2.798 -2.186 1.00 95.62 188 ASP A CA 1
ATOM 1401 C C . ASP A 1 188 ? 6.082 -3.387 -2.542 1.00 95.62 188 ASP A C 1
ATOM 1403 O O . ASP A 1 188 ? 6.195 -4.194 -3.469 1.00 95.62 188 ASP A O 1
ATOM 1407 N N . CYS A 1 189 ? 7.090 -3.063 -1.736 1.00 95.00 189 CYS A N 1
ATOM 1408 C CA . CYS A 1 189 ? 8.431 -3.623 -1.802 1.00 95.00 189 CYS A CA 1
ATOM 1409 C C . CYS A 1 189 ? 8.788 -4.432 -0.548 1.00 95.00 189 CYS A C 1
ATOM 1411 O O . CYS A 1 189 ? 9.828 -4.243 0.075 1.00 95.00 189 CYS A O 1
ATOM 1413 N N . SER A 1 190 ? 7.917 -5.368 -0.171 1.00 96.06 190 SER A N 1
ATOM 1414 C CA . SER A 1 190 ? 8.145 -6.277 0.956 1.00 96.06 190 SER A CA 1
ATOM 1415 C C . SER A 1 190 ? 9.223 -7.336 0.657 1.00 96.06 190 SER A C 1
ATOM 1417 O O . SER A 1 190 ? 8.913 -8.511 0.435 1.00 96.06 190 SER A O 1
ATOM 1419 N N . ILE A 1 191 ? 10.490 -6.908 0.606 1.00 95.31 191 ILE A N 1
ATOM 1420 C CA . ILE A 1 191 ? 11.670 -7.737 0.315 1.00 95.31 191 ILE A CA 1
ATOM 1421 C C . ILE A 1 191 ? 11.830 -8.826 1.385 1.00 95.31 191 ILE A C 1
ATOM 1423 O O . ILE A 1 191 ? 11.641 -8.604 2.582 1.00 95.31 191 ILE A O 1
ATOM 1427 N N . VAL A 1 192 ? 12.190 -10.032 0.946 1.00 94.06 192 VAL A N 1
ATOM 1428 C CA . VAL A 1 192 ? 12.458 -11.161 1.840 1.00 94.06 192 VAL A CA 1
ATOM 1429 C C . VAL A 1 192 ? 13.734 -10.922 2.647 1.00 94.06 192 VAL A C 1
ATOM 1431 O O . VAL A 1 192 ? 14.816 -10.729 2.090 1.00 94.06 192 VAL A O 1
ATOM 1434 N N . ASP A 1 193 ? 13.632 -11.058 3.970 1.00 90.81 193 ASP A N 1
ATOM 1435 C CA . ASP A 1 193 ? 14.778 -11.039 4.880 1.00 90.81 193 ASP A CA 1
ATOM 1436 C C . ASP A 1 193 ? 15.601 -12.319 4.756 1.00 90.81 193 ASP A C 1
ATOM 1438 O O . ASP A 1 193 ? 15.406 -13.298 5.478 1.00 90.81 193 ASP A O 1
ATOM 1442 N N . GLY A 1 194 ? 16.554 -12.315 3.832 1.00 89.94 194 GLY A N 1
ATOM 1443 C CA . GLY A 1 194 ? 17.580 -13.341 3.763 1.00 89.94 194 GLY A CA 1
ATOM 1444 C C . GLY A 1 194 ? 17.975 -13.738 2.351 1.00 89.94 194 GLY A C 1
ATOM 1445 O O . GLY A 1 194 ? 17.394 -13.299 1.358 1.00 89.94 194 GLY A O 1
ATOM 1446 N N . GLY A 1 195 ? 18.987 -14.599 2.262 1.00 91.25 195 GLY A N 1
ATOM 1447 C CA . GLY A 1 195 ? 19.479 -15.084 0.978 1.00 91.25 195 GLY A CA 1
ATOM 1448 C C . GLY A 1 195 ? 20.121 -13.955 0.175 1.00 91.25 195 GLY A C 1
ATOM 1449 O O . GLY A 1 195 ? 20.854 -13.129 0.716 1.00 91.25 195 GLY A O 1
ATOM 1450 N N . THR A 1 196 ? 19.843 -13.909 -1.122 1.00 91.75 196 THR A N 1
ATOM 1451 C CA . THR A 1 196 ? 20.346 -12.872 -2.033 1.00 91.75 196 THR A CA 1
ATOM 1452 C C . THR A 1 196 ? 19.331 -11.761 -2.292 1.00 91.75 196 THR A C 1
ATOM 1454 O O . THR A 1 196 ? 19.594 -10.910 -3.126 1.00 91.75 196 THR A O 1
ATOM 1457 N N . ASN A 1 197 ? 18.181 -11.736 -1.608 1.00 93.06 197 ASN A N 1
ATOM 1458 C CA . ASN A 1 197 ? 17.082 -10.810 -1.927 1.00 93.06 197 ASN A CA 1
ATOM 1459 C C . ASN A 1 197 ? 17.416 -9.334 -1.657 1.00 93.06 197 ASN A C 1
ATOM 1461 O O . ASN A 1 197 ? 16.860 -8.449 -2.301 1.00 93.06 197 ASN A O 1
ATOM 1465 N N . TRP A 1 198 ? 18.394 -9.079 -0.783 1.00 91.69 198 TRP A N 1
ATOM 1466 C CA . TRP A 1 198 ? 18.937 -7.747 -0.503 1.00 91.69 198 TRP A CA 1
ATOM 1467 C C . TRP A 1 198 ? 19.422 -7.007 -1.757 1.00 91.69 198 TRP A C 1
ATOM 1469 O O . TRP A 1 198 ? 19.424 -5.782 -1.772 1.00 91.69 198 TRP A O 1
ATOM 1479 N N . ILE A 1 199 ? 19.794 -7.719 -2.830 1.00 91.75 199 ILE A N 1
ATOM 1480 C CA . ILE A 1 199 ? 20.260 -7.084 -4.071 1.00 91.75 199 ILE A CA 1
ATOM 1481 C C . ILE A 1 199 ? 19.193 -6.195 -4.721 1.00 91.75 199 ILE A C 1
ATOM 1483 O O . ILE A 1 199 ? 19.547 -5.292 -5.472 1.00 91.75 199 ILE A O 1
ATOM 1487 N N . ALA A 1 200 ? 17.904 -6.411 -4.423 1.00 92.56 200 ALA A N 1
ATOM 1488 C CA . ALA A 1 200 ? 16.830 -5.531 -4.874 1.00 92.56 200 ALA A CA 1
ATOM 1489 C C . ALA A 1 200 ? 17.021 -4.090 -4.369 1.00 92.56 200 ALA A C 1
ATOM 1491 O O . ALA A 1 200 ? 16.767 -3.143 -5.111 1.00 92.56 200 ALA A O 1
ATOM 1492 N N . ALA A 1 201 ? 17.539 -3.936 -3.147 1.00 91.88 201 ALA A N 1
ATOM 1493 C CA . ALA A 1 201 ? 17.789 -2.650 -2.505 1.00 91.88 201 ALA A CA 1
ATOM 1494 C C . ALA A 1 201 ? 19.236 -2.141 -2.670 1.00 91.88 201 ALA A C 1
ATOM 1496 O O . ALA A 1 201 ? 19.568 -1.089 -2.137 1.00 91.88 201 ALA A O 1
ATOM 1497 N N . GLN A 1 202 ? 20.112 -2.857 -3.389 1.00 90.88 202 GLN A N 1
ATOM 1498 C CA . GLN A 1 202 ? 21.518 -2.462 -3.545 1.00 90.88 202 GLN A CA 1
ATOM 1499 C C . GLN A 1 202 ? 21.689 -1.393 -4.626 1.00 90.88 202 GLN A C 1
ATOM 1501 O O . GLN A 1 202 ? 21.402 -1.665 -5.789 1.00 90.88 202 GLN A O 1
ATOM 1506 N N . VAL A 1 203 ? 22.217 -0.215 -4.304 1.00 89.56 203 VAL A N 1
ATOM 1507 C CA . VAL A 1 203 ? 22.328 0.889 -5.283 1.00 89.56 203 VAL A CA 1
ATOM 1508 C C . VAL A 1 203 ? 23.749 1.082 -5.806 1.00 89.56 203 VAL A C 1
ATOM 1510 O O . VAL A 1 203 ? 23.927 1.483 -6.956 1.00 89.56 203 VAL A O 1
ATOM 1513 N N . THR A 1 204 ? 24.772 0.730 -5.030 1.00 88.88 204 THR A N 1
ATOM 1514 C CA . THR A 1 204 ? 26.178 0.858 -5.435 1.00 88.88 204 THR A CA 1
ATOM 1515 C C . THR A 1 204 ? 26.929 -0.470 -5.392 1.00 88.88 204 THR A C 1
ATOM 1517 O O . THR A 1 204 ? 26.530 -1.441 -4.763 1.00 88.88 204 THR A O 1
ATOM 1520 N N . THR A 1 205 ? 28.030 -0.563 -6.117 1.00 86.88 205 THR A N 1
ATOM 1521 C CA . THR A 1 205 ? 28.998 -1.662 -6.027 1.00 86.88 205 THR A CA 1
ATOM 1522 C C . THR A 1 205 ? 30.036 -1.352 -4.949 1.00 86.88 205 THR A C 1
ATOM 1524 O O . THR A 1 205 ? 30.159 -0.215 -4.503 1.00 86.88 205 THR A O 1
ATOM 1527 N N . GLU A 1 206 ? 30.870 -2.328 -4.577 1.00 81.56 206 GLU A N 1
ATOM 1528 C CA . GLU A 1 206 ? 31.981 -2.093 -3.636 1.00 81.56 206 GLU A CA 1
ATOM 1529 C C . GLU A 1 206 ? 32.971 -1.015 -4.118 1.00 81.56 206 GLU A C 1
ATOM 1531 O O . GLU A 1 206 ? 33.631 -0.375 -3.305 1.00 81.56 206 GLU A O 1
ATOM 1536 N N . SER A 1 207 ? 33.068 -0.785 -5.434 1.00 85.00 207 SER A N 1
ATOM 1537 C CA . SER A 1 207 ? 33.891 0.283 -6.012 1.00 85.00 207 SER A CA 1
ATOM 1538 C C . SER A 1 207 ? 33.183 1.641 -6.091 1.00 85.00 207 SER A C 1
ATOM 1540 O O . SER A 1 207 ? 33.756 2.578 -6.643 1.00 85.00 207 SER A O 1
ATOM 1542 N N . GLY A 1 208 ? 31.945 1.752 -5.600 1.00 84.19 208 GLY A N 1
ATOM 1543 C CA . GLY A 1 208 ? 31.137 2.976 -5.631 1.00 84.19 208 GLY A CA 1
ATOM 1544 C C . GLY A 1 208 ? 30.476 3.286 -6.980 1.00 84.19 208 GLY A C 1
ATOM 1545 O O . GLY A 1 208 ? 29.872 4.343 -7.127 1.00 84.19 208 GLY A O 1
ATOM 1546 N N . ALA A 1 209 ? 30.575 2.396 -7.975 1.00 88.06 209 ALA A N 1
ATOM 1547 C CA . ALA A 1 209 ? 29.815 2.523 -9.225 1.00 88.06 209 ALA A CA 1
ATOM 1548 C C . ALA A 1 209 ? 28.353 2.104 -9.010 1.00 88.06 209 ALA A C 1
ATOM 1550 O O . ALA A 1 209 ? 28.100 1.297 -8.115 1.00 88.06 209 ALA A O 1
ATOM 1551 N N . LEU A 1 210 ? 27.420 2.582 -9.841 1.00 89.69 210 LEU A N 1
ATOM 1552 C CA . LEU A 1 210 ? 26.018 2.154 -9.786 1.00 89.69 210 LEU A CA 1
ATOM 1553 C C . LEU A 1 210 ? 25.901 0.632 -9.940 1.00 89.69 210 LEU A C 1
ATOM 1555 O O . LEU A 1 210 ? 26.579 0.008 -10.760 1.00 89.69 210 LEU A O 1
ATOM 1559 N N . PHE A 1 211 ? 25.066 0.034 -9.097 1.00 91.50 211 PHE A N 1
ATOM 1560 C CA . PHE A 1 211 ? 24.730 -1.377 -9.156 1.00 91.50 211 PHE A CA 1
ATOM 1561 C C . PHE A 1 211 ? 23.480 -1.558 -10.006 1.00 91.50 211 PHE A C 1
ATOM 1563 O O . PHE A 1 211 ? 22.462 -0.923 -9.734 1.00 91.50 211 PHE A O 1
ATOM 1570 N N . HIS A 1 212 ? 23.538 -2.483 -10.963 1.00 94.12 212 HIS A N 1
ATOM 1571 C CA . HIS A 1 212 ? 22.380 -2.909 -11.740 1.00 94.12 212 HIS A CA 1
ATOM 1572 C C . HIS A 1 212 ? 22.122 -4.399 -11.554 1.00 94.12 212 HIS A C 1
ATOM 1574 O O . HIS A 1 212 ? 23.047 -5.216 -11.496 1.00 94.12 212 HIS A O 1
ATOM 1580 N N . LEU A 1 213 ? 20.845 -4.751 -11.500 1.00 94.56 213 LEU A N 1
ATOM 1581 C CA . LEU A 1 213 ? 20.376 -6.120 -11.471 1.00 94.56 213 LEU A CA 1
ATOM 1582 C C . LEU A 1 213 ? 20.672 -6.838 -12.797 1.00 94.56 213 LEU A C 1
ATOM 1584 O O . LEU A 1 213 ? 20.739 -6.221 -13.868 1.00 94.56 213 LEU A O 1
ATOM 1588 N N . PRO A 1 214 ? 20.829 -8.171 -12.752 1.00 93.94 214 PRO A N 1
ATOM 1589 C CA . PRO A 1 214 ? 21.006 -8.965 -13.956 1.00 93.94 214 PRO A CA 1
ATOM 1590 C C . PRO A 1 214 ? 19.744 -8.981 -14.809 1.00 93.94 214 PRO A C 1
ATOM 1592 O O . PRO A 1 214 ? 18.624 -8.885 -14.307 1.00 93.94 214 PRO A O 1
ATOM 1595 N N . ARG A 1 215 ? 19.934 -9.185 -16.113 1.00 96.12 215 ARG A N 1
ATOM 1596 C CA . ARG A 1 215 ? 18.841 -9.509 -17.030 1.00 96.12 215 ARG A CA 1
ATOM 1597 C C . ARG A 1 215 ? 18.219 -10.860 -16.695 1.00 96.12 215 ARG A C 1
ATOM 1599 O O . ARG A 1 215 ? 18.800 -11.698 -16.001 1.00 96.12 215 ARG A O 1
ATOM 1606 N N . SER A 1 216 ? 17.035 -11.070 -17.241 1.00 96.69 216 SER A N 1
ATOM 1607 C CA . SER A 1 216 ? 16.351 -12.351 -17.283 1.00 96.69 216 SER A CA 1
ATOM 1608 C C . SER A 1 216 ? 16.551 -13.033 -18.641 1.00 96.69 216 SER A C 1
ATOM 1610 O O . SER A 1 216 ? 16.904 -12.383 -19.624 1.00 96.69 216 SER A O 1
ATOM 1612 N N . THR A 1 217 ? 16.330 -14.344 -18.709 1.00 97.56 217 THR A N 1
ATOM 1613 C CA . THR A 1 217 ? 16.282 -15.091 -19.977 1.00 97.56 217 THR A CA 1
ATOM 1614 C C . THR A 1 217 ? 15.172 -14.580 -20.893 1.00 97.56 217 THR A C 1
ATOM 1616 O O . THR A 1 217 ? 14.127 -14.144 -20.408 1.00 97.56 217 THR A O 1
ATOM 1619 N N . SER A 1 218 ? 15.322 -14.763 -22.204 1.00 96.81 218 SER A N 1
ATOM 1620 C CA . SER A 1 218 ? 14.340 -14.357 -23.221 1.00 96.81 218 SER A CA 1
ATOM 1621 C C . SER A 1 218 ? 12.930 -14.916 -22.957 1.00 96.81 218 SER A C 1
ATOM 1623 O O . SER A 1 218 ? 11.937 -14.224 -23.180 1.00 96.81 218 SER A O 1
ATOM 1625 N N . ASP A 1 219 ? 12.832 -16.130 -22.402 1.00 96.00 219 ASP A N 1
ATOM 1626 C CA . ASP A 1 219 ? 11.561 -16.774 -22.032 1.00 96.00 219 ASP A CA 1
ATOM 1627 C C . ASP A 1 219 ? 10.739 -15.969 -21.008 1.00 96.00 219 ASP A C 1
ATOM 1629 O O . ASP A 1 219 ? 9.506 -16.007 -21.025 1.00 96.00 219 ASP A O 1
ATOM 1633 N N . CYS A 1 220 ? 11.395 -15.194 -20.138 1.00 95.94 220 CYS A N 1
ATOM 1634 C CA . CYS A 1 220 ? 10.720 -14.400 -19.112 1.00 95.94 220 CYS A CA 1
ATOM 1635 C C . CYS A 1 220 ? 9.810 -13.318 -19.696 1.00 95.94 220 CYS A C 1
ATOM 1637 O O . CYS A 1 220 ? 8.877 -12.897 -19.017 1.00 95.94 220 CYS A O 1
ATOM 1639 N N . ALA A 1 221 ? 10.058 -12.868 -20.930 1.00 93.62 221 ALA A N 1
ATOM 1640 C CA . ALA A 1 221 ? 9.264 -11.826 -21.573 1.00 93.62 221 ALA A CA 1
ATOM 1641 C C . ALA A 1 221 ? 7.813 -12.264 -21.837 1.00 93.62 221 ALA A C 1
ATOM 1643 O O . ALA A 1 221 ? 6.909 -11.431 -21.787 1.00 93.62 221 ALA A O 1
ATOM 1644 N N . THR A 1 222 ? 7.594 -13.555 -22.104 1.00 91.00 222 THR A N 1
ATOM 1645 C CA . THR A 1 222 ? 6.279 -14.113 -22.470 1.00 91.00 222 THR A CA 1
ATOM 1646 C C . THR A 1 222 ? 5.767 -15.173 -21.503 1.00 91.00 222 THR A C 1
ATOM 1648 O O . THR A 1 222 ? 4.577 -15.459 -21.508 1.00 91.00 222 THR A O 1
ATOM 1651 N N . ALA A 1 223 ? 6.649 -15.781 -20.708 1.00 91.50 223 ALA A N 1
ATOM 1652 C CA . ALA A 1 223 ? 6.304 -16.802 -19.724 1.00 91.50 223 ALA A CA 1
ATOM 1653 C C . ALA A 1 223 ? 7.048 -16.558 -18.393 1.00 91.50 223 ALA A C 1
ATOM 1655 O O . ALA A 1 223 ? 7.858 -17.394 -17.984 1.00 91.50 223 ALA A O 1
ATOM 1656 N N . PRO A 1 224 ? 6.796 -15.426 -17.704 1.00 92.19 224 PRO A N 1
ATOM 1657 C CA . PRO A 1 224 ? 7.431 -15.089 -16.423 1.00 92.19 224 PRO A CA 1
ATOM 1658 C C . PRO A 1 224 ? 7.192 -16.121 -15.305 1.00 92.19 224 PRO A C 1
ATOM 1660 O O . PRO A 1 224 ? 8.016 -16.227 -14.398 1.00 92.19 224 PRO A O 1
ATOM 1663 N N . ASP A 1 225 ? 6.114 -16.906 -15.392 1.00 88.31 225 ASP A N 1
ATOM 1664 C CA . ASP A 1 225 ? 5.792 -17.997 -14.456 1.00 88.31 225 ASP A CA 1
ATOM 1665 C C . ASP A 1 225 ? 6.382 -19.355 -14.883 1.00 88.31 225 ASP A C 1
ATOM 1667 O O . ASP A 1 225 ? 6.245 -20.362 -14.188 1.00 88.31 225 ASP A O 1
ATOM 1671 N N . GLY A 1 226 ? 7.014 -19.411 -16.059 1.00 89.38 226 GLY A N 1
ATOM 1672 C CA . GLY A 1 226 ? 7.526 -20.639 -16.653 1.00 89.38 226 GLY A CA 1
ATOM 1673 C C . GLY A 1 226 ? 8.877 -21.078 -16.074 1.00 89.38 226 GLY A C 1
ATOM 1674 O O . GLY A 1 226 ? 9.691 -20.243 -15.681 1.00 89.38 226 GLY A O 1
ATOM 1675 N N . PRO A 1 227 ? 9.196 -22.386 -16.107 1.00 91.56 227 PRO A N 1
ATOM 1676 C CA . PRO A 1 227 ? 10.452 -22.919 -15.567 1.00 91.56 227 PRO A CA 1
ATOM 1677 C C . PRO A 1 227 ? 11.702 -22.441 -16.324 1.00 91.56 227 PRO A C 1
ATOM 1679 O O . PRO A 1 227 ? 12.808 -22.506 -15.788 1.00 91.56 227 PRO A O 1
ATOM 1682 N N . CYS A 1 228 ? 11.543 -21.967 -17.565 1.00 95.19 228 CYS A N 1
ATOM 1683 C CA . CYS A 1 228 ? 12.644 -21.412 -18.349 1.00 95.19 228 CYS A CA 1
ATOM 1684 C C . CYS A 1 228 ? 12.935 -19.948 -18.021 1.00 95.19 228 CYS A C 1
ATOM 1686 O O . CYS A 1 228 ? 14.047 -19.503 -18.309 1.00 95.19 228 CYS A O 1
ATOM 1688 N N . CYS A 1 229 ? 12.005 -19.245 -17.357 1.00 95.69 229 CYS A N 1
ATOM 1689 C CA . CYS A 1 229 ? 12.237 -17.892 -16.880 1.00 95.69 229 CYS A CA 1
ATOM 1690 C C . CYS A 1 229 ? 13.216 -17.891 -15.698 1.00 95.69 229 CYS A C 1
ATOM 1692 O O . CYS A 1 229 ? 12.880 -18.279 -14.577 1.00 95.69 229 CYS A O 1
ATOM 1694 N N . ARG A 1 230 ? 14.455 -17.470 -15.960 1.00 95.19 230 ARG A N 1
ATOM 1695 C CA . ARG A 1 230 ? 15.569 -17.509 -15.004 1.00 95.19 230 ARG A CA 1
ATOM 1696 C C . ARG A 1 230 ? 16.370 -16.214 -15.052 1.00 95.19 230 ARG A C 1
ATOM 1698 O O . ARG A 1 230 ? 16.362 -15.501 -16.052 1.00 95.19 230 ARG A O 1
ATOM 1705 N N . SER A 1 231 ? 17.084 -15.922 -13.969 1.00 95.69 231 SER A N 1
ATOM 1706 C CA . SER A 1 231 ? 18.076 -14.844 -13.949 1.00 95.69 231 SER A CA 1
ATOM 1707 C C . SER A 1 231 ? 19.310 -15.245 -14.742 1.00 95.69 231 SER A C 1
ATOM 1709 O O . SER A 1 231 ? 19.814 -16.359 -14.595 1.00 95.69 231 SER A O 1
ATOM 1711 N N . CYS A 1 232 ? 19.850 -14.314 -15.524 1.00 95.94 232 CYS A N 1
ATOM 1712 C CA . CYS A 1 232 ? 21.107 -14.501 -16.240 1.00 95.94 232 CYS A CA 1
ATOM 1713 C C . CYS A 1 232 ? 22.331 -14.558 -15.315 1.00 95.94 232 CYS A C 1
ATOM 1715 O O . CYS A 1 232 ? 23.399 -14.979 -15.752 1.00 95.94 232 CYS A O 1
ATOM 1717 N N . ALA A 1 233 ? 22.189 -14.172 -14.042 1.00 92.75 233 ALA A N 1
ATOM 1718 C CA . ALA A 1 233 ? 23.231 -14.341 -13.029 1.00 92.75 233 ALA A CA 1
ATOM 1719 C C . ALA A 1 233 ? 23.168 -15.697 -12.306 1.00 92.75 233 ALA A C 1
ATOM 1721 O O . ALA A 1 233 ? 24.006 -15.962 -11.443 1.00 92.75 233 ALA A O 1
ATOM 1722 N N . ASN A 1 234 ? 22.191 -16.556 -12.620 1.00 91.25 234 ASN A N 1
ATOM 1723 C CA . ASN A 1 234 ? 22.102 -17.867 -11.988 1.00 91.25 234 ASN A CA 1
ATOM 1724 C C . ASN A 1 234 ? 23.301 -18.742 -12.374 1.00 91.25 234 ASN A C 1
ATOM 1726 O O . ASN A 1 234 ? 23.655 -18.875 -13.544 1.00 91.25 234 ASN A O 1
ATOM 1730 N N . ALA A 1 235 ? 23.891 -19.402 -11.380 1.00 86.50 235 ALA A N 1
ATOM 1731 C CA . ALA A 1 235 ? 24.860 -20.460 -11.613 1.00 86.50 235 ALA A CA 1
ATOM 1732 C C . ALA A 1 235 ? 24.117 -21.788 -11.824 1.00 86.50 235 ALA A C 1
ATOM 1734 O O . ALA A 1 235 ? 23.504 -22.309 -10.893 1.00 86.50 235 ALA A O 1
ATOM 1735 N N . GLU A 1 236 ? 24.184 -22.348 -13.033 1.00 86.56 236 GLU A N 1
ATOM 1736 C CA . GLU A 1 236 ? 23.578 -23.643 -13.359 1.00 86.56 236 GLU A CA 1
ATOM 1737 C C . GLU A 1 236 ? 24.582 -24.600 -14.010 1.00 86.56 236 GLU A C 1
ATOM 1739 O O . GLU A 1 236 ? 25.426 -24.196 -14.809 1.00 86.56 236 GLU A O 1
ATOM 1744 N N . SER A 1 237 ? 24.492 -25.888 -13.670 1.00 87.25 237 SER A N 1
ATOM 1745 C CA . SER A 1 237 ? 25.292 -26.947 -14.303 1.00 87.25 237 SER A CA 1
ATOM 1746 C C . SER A 1 237 ? 24.677 -27.439 -15.617 1.00 87.25 237 SER A C 1
ATOM 1748 O O . SER A 1 237 ? 25.400 -27.874 -16.512 1.00 87.25 237 SER A O 1
ATOM 1750 N N . ALA A 1 238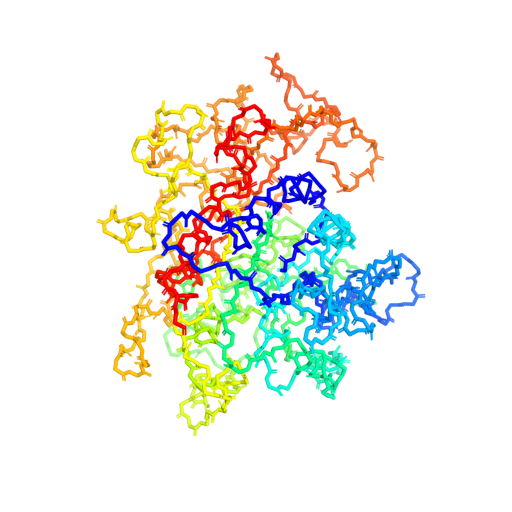 ? 23.352 -27.363 -15.734 1.00 91.94 238 ALA A N 1
ATOM 1751 C CA . ALA A 1 238 ? 22.573 -27.626 -16.937 1.00 91.94 238 ALA A CA 1
ATOM 1752 C C . ALA A 1 238 ? 21.232 -26.874 -16.844 1.00 91.94 238 ALA A C 1
ATOM 1754 O O . ALA A 1 238 ? 20.727 -26.695 -15.731 1.00 91.94 238 ALA A O 1
ATOM 1755 N N . PRO A 1 239 ? 20.639 -26.457 -17.977 1.00 93.94 239 PRO A N 1
ATOM 1756 C CA . PRO A 1 239 ? 19.327 -25.824 -17.966 1.00 93.94 239 PRO A CA 1
ATOM 1757 C C . PRO A 1 239 ? 18.223 -26.815 -17.552 1.00 93.94 239 PRO A C 1
ATOM 1759 O O . PRO A 1 239 ? 18.375 -28.026 -17.767 1.00 93.94 239 PRO A O 1
ATOM 1762 N N . PRO A 1 240 ? 17.089 -26.335 -17.000 1.00 93.69 240 PRO A N 1
ATOM 1763 C CA . PRO A 1 240 ? 15.931 -27.185 -16.737 1.00 93.69 240 PRO A CA 1
ATOM 1764 C C . PRO A 1 240 ? 15.430 -27.892 -18.011 1.00 93.69 240 PRO A C 1
ATOM 1766 O O . PRO A 1 240 ? 15.626 -27.379 -19.118 1.00 93.69 240 PRO A O 1
ATOM 1769 N N . PRO A 1 241 ? 14.760 -29.056 -17.892 1.00 94.19 241 PRO A N 1
ATOM 1770 C CA . PRO A 1 241 ? 14.220 -29.768 -19.046 1.00 94.19 241 PRO A CA 1
ATOM 1771 C C . PRO A 1 241 ? 13.348 -28.868 -19.931 1.00 94.19 241 PRO A C 1
ATOM 1773 O O . PRO A 1 241 ? 12.391 -28.263 -19.458 1.00 94.19 241 PRO A O 1
ATOM 1776 N N . GLY A 1 242 ? 13.676 -28.806 -21.223 1.00 93.81 242 GLY A N 1
ATOM 1777 C CA . GLY A 1 242 ? 12.964 -27.974 -22.199 1.00 93.81 242 GLY A CA 1
ATOM 1778 C C . GLY A 1 242 ? 13.475 -26.535 -22.331 1.00 93.81 242 GLY A C 1
ATOM 1779 O O . GLY A 1 242 ? 12.993 -25.828 -23.208 1.00 93.81 242 GLY A O 1
ATOM 1780 N N . CYS A 1 243 ? 14.464 -26.119 -21.536 1.00 96.38 243 CYS A N 1
ATOM 1781 C CA . CYS A 1 243 ? 15.019 -24.765 -21.564 1.00 96.38 243 CYS A CA 1
ATOM 1782 C C . CYS A 1 243 ? 16.402 -24.712 -22.239 1.00 96.38 243 CYS A C 1
ATOM 1784 O O . CYS A 1 243 ? 17.180 -25.667 -22.176 1.00 96.38 243 CYS A O 1
ATOM 1786 N N . GLY A 1 244 ? 16.731 -23.581 -22.872 1.00 95.06 244 GLY A N 1
ATOM 1787 C CA . GLY A 1 244 ? 18.077 -23.309 -23.400 1.00 95.06 244 GLY A CA 1
ATOM 1788 C C . GLY A 1 244 ? 19.094 -23.005 -22.291 1.00 95.06 244 GLY A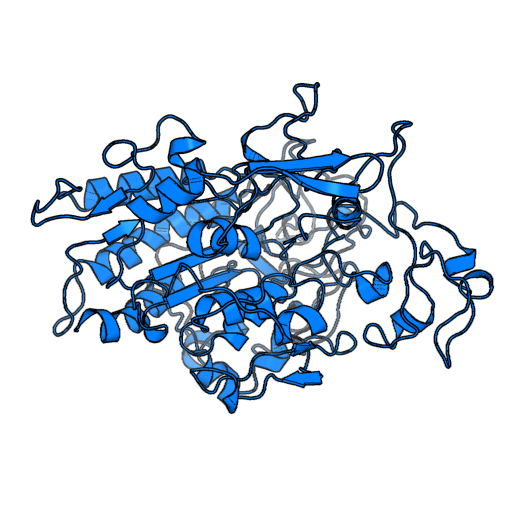 C 1
ATOM 1789 O O . GLY A 1 244 ? 18.710 -22.673 -21.172 1.00 95.06 244 GLY A O 1
ATOM 1790 N N . SER A 1 245 ? 20.398 -23.097 -22.568 1.00 95.31 245 SER A N 1
ATOM 1791 C CA . SER A 1 245 ? 21.425 -22.700 -21.587 1.00 95.31 245 SER A CA 1
ATOM 1792 C C . SER A 1 245 ? 21.490 -21.179 -21.425 1.00 95.31 245 SER A C 1
ATOM 1794 O O . SER A 1 245 ? 21.328 -20.452 -22.405 1.00 95.31 245 SER A O 1
ATOM 1796 N N . LEU A 1 246 ? 21.801 -20.689 -20.217 1.00 96.00 246 LEU A N 1
ATOM 1797 C CA . LEU A 1 246 ? 21.946 -19.241 -19.977 1.00 96.00 246 LEU A CA 1
ATOM 1798 C C . LEU A 1 246 ? 22.997 -18.593 -20.895 1.00 96.00 246 LEU A C 1
ATOM 1800 O O . LEU A 1 246 ? 22.771 -17.516 -21.428 1.00 96.00 246 LEU A O 1
ATOM 1804 N N . ALA A 1 247 ? 24.122 -19.266 -21.155 1.00 93.38 247 ALA A N 1
ATOM 1805 C CA . ALA A 1 247 ? 25.183 -18.740 -22.028 1.00 93.38 247 ALA A CA 1
ATOM 1806 C C . ALA A 1 247 ? 24.754 -18.565 -23.503 1.00 93.38 247 ALA A C 1
ATOM 1808 O O . ALA A 1 247 ? 25.365 -17.787 -24.240 1.00 93.38 247 ALA A O 1
ATOM 1809 N N . ALA A 1 248 ? 23.734 -19.304 -23.948 1.00 94.69 248 ALA A N 1
ATOM 1810 C CA . ALA A 1 248 ? 23.202 -19.216 -25.305 1.00 94.69 248 ALA A CA 1
ATOM 1811 C C . ALA A 1 248 ? 21.985 -18.281 -25.415 1.00 94.69 248 ALA A C 1
ATOM 1813 O O . ALA A 1 248 ? 21.556 -17.999 -26.533 1.00 94.69 248 ALA A O 1
ATOM 1814 N N . ASP A 1 249 ? 21.427 -17.815 -24.293 1.00 97.19 249 ASP A N 1
ATOM 1815 C CA . ASP A 1 249 ? 20.256 -16.941 -24.296 1.00 97.19 249 ASP A CA 1
ATOM 1816 C C . ASP A 1 249 ? 20.622 -15.522 -24.787 1.00 97.19 249 ASP A C 1
ATOM 1818 O O . ASP A 1 249 ? 21.563 -14.915 -24.259 1.00 97.19 249 ASP A O 1
ATOM 1822 N N . PRO A 1 250 ? 19.891 -14.967 -25.775 1.00 97.00 250 PRO A N 1
ATOM 1823 C CA . PRO A 1 250 ? 20.165 -13.639 -26.322 1.00 97.00 250 PRO A CA 1
ATOM 1824 C C . PRO A 1 250 ? 20.152 -12.493 -25.305 1.00 97.00 250 PRO A C 1
ATOM 1826 O O . PRO A 1 250 ? 20.918 -11.543 -25.464 1.00 97.00 250 PRO A O 1
ATOM 1829 N N . GLU A 1 251 ? 19.302 -12.544 -24.276 1.00 96.56 251 GLU A N 1
ATOM 1830 C CA . GLU A 1 251 ? 19.274 -11.515 -23.232 1.00 96.56 251 GLU A CA 1
ATOM 1831 C C . GLU A 1 251 ? 20.456 -11.672 -22.278 1.00 96.56 251 GLU A C 1
ATOM 1833 O O . GLU A 1 251 ? 21.096 -10.681 -21.929 1.00 96.56 251 GLU A O 1
ATOM 1838 N N . CYS A 1 252 ? 20.826 -12.904 -21.928 1.00 96.38 252 CYS A N 1
ATOM 1839 C CA . CYS A 1 252 ? 21.969 -13.146 -21.047 1.00 96.38 252 CYS A CA 1
ATOM 1840 C C . CYS A 1 252 ? 23.312 -12.758 -21.680 1.00 96.38 252 CYS A C 1
ATOM 1842 O O . CYS A 1 252 ? 24.219 -12.313 -20.977 1.00 96.38 252 CYS A O 1
ATOM 1844 N N . GLN A 1 253 ? 23.436 -12.834 -23.008 1.00 96.00 253 GLN A N 1
ATOM 1845 C CA . GLN A 1 253 ? 24.627 -12.370 -23.730 1.00 96.00 253 GLN A CA 1
ATOM 1846 C C . GLN A 1 253 ? 24.832 -10.847 -23.679 1.00 96.00 253 GLN A C 1
ATOM 1848 O O . GLN A 1 253 ? 25.930 -10.375 -23.976 1.00 96.00 253 GLN A O 1
ATOM 1853 N N . LYS A 1 254 ? 23.814 -10.073 -23.281 1.00 95.19 254 LYS A N 1
ATOM 1854 C CA . LYS A 1 254 ? 23.912 -8.612 -23.125 1.00 95.19 254 LYS A CA 1
ATOM 1855 C C . LYS A 1 254 ? 24.503 -8.181 -21.778 1.00 95.19 254 LYS A C 1
ATOM 1857 O O . LYS A 1 254 ? 24.822 -7.008 -21.624 1.00 95.19 254 LYS A O 1
ATOM 1862 N N . GLY A 1 255 ? 24.668 -9.099 -20.822 1.00 90.81 255 GLY A N 1
ATOM 1863 C CA . GLY A 1 255 ? 25.194 -8.798 -19.487 1.00 90.81 255 GLY A CA 1
ATOM 1864 C C . GLY A 1 255 ? 24.155 -8.190 -18.534 1.00 90.81 255 GLY A C 1
ATOM 1865 O O . GLY A 1 255 ? 22.968 -8.509 -18.611 1.00 90.81 255 GLY A O 1
ATOM 1866 N N . MET A 1 256 ? 24.614 -7.351 -17.600 1.00 90.06 256 MET A N 1
ATOM 1867 C CA . MET A 1 256 ? 23.741 -6.640 -16.652 1.00 90.06 256 MET A CA 1
ATOM 1868 C C . MET A 1 256 ? 22.856 -5.608 -17.369 1.00 90.06 256 MET A C 1
ATOM 1870 O O . MET A 1 256 ? 23.093 -5.254 -18.529 1.00 90.06 256 MET A O 1
ATOM 1874 N N . TRP A 1 257 ? 21.818 -5.127 -16.685 1.00 93.06 257 TRP A N 1
ATOM 1875 C CA . TRP A 1 257 ? 21.118 -3.923 -17.125 1.00 93.06 257 TRP A CA 1
ATOM 1876 C C . TRP A 1 257 ? 22.029 -2.685 -17.059 1.00 93.06 257 TRP A C 1
ATOM 1878 O O . TRP A 1 257 ? 23.058 -2.686 -16.385 1.00 93.06 257 TRP A O 1
ATOM 1888 N N . ASP A 1 258 ? 21.650 -1.658 -17.812 1.00 90.25 258 ASP A N 1
ATOM 1889 C CA . ASP A 1 258 ? 22.190 -0.301 -17.745 1.00 90.25 258 ASP A CA 1
ATOM 1890 C C . ASP A 1 258 ? 21.234 0.617 -16.958 1.00 90.25 258 ASP A C 1
ATOM 1892 O O . ASP A 1 258 ? 20.183 0.169 -16.487 1.00 90.25 258 ASP A O 1
ATOM 1896 N N . ASP A 1 259 ? 21.571 1.907 -16.856 1.00 83.81 259 ASP A N 1
ATOM 1897 C CA . ASP A 1 259 ? 20.780 2.917 -16.133 1.00 83.81 259 ASP A CA 1
ATOM 1898 C C . ASP A 1 259 ? 19.311 2.980 -16.588 1.00 83.81 259 ASP A C 1
ATOM 1900 O O . ASP A 1 259 ? 18.412 3.165 -15.770 1.00 83.81 259 ASP A O 1
ATOM 1904 N N . LEU A 1 260 ? 19.050 2.792 -17.887 1.00 85.81 260 LEU A N 1
ATOM 1905 C CA . LEU A 1 260 ? 17.692 2.812 -18.446 1.00 85.81 260 LEU A CA 1
ATOM 1906 C C . LEU A 1 260 ? 16.935 1.499 -18.208 1.00 85.81 260 LEU A C 1
ATOM 1908 O O . LEU A 1 260 ? 15.706 1.485 -18.170 1.00 85.81 260 LEU A O 1
ATOM 1912 N N . GLY A 1 261 ? 17.644 0.380 -18.092 1.00 87.19 261 GLY A N 1
ATOM 1913 C CA . GLY A 1 261 ? 17.054 -0.929 -17.840 1.00 87.19 261 GLY A CA 1
ATOM 1914 C C . GLY A 1 261 ? 16.721 -1.209 -16.378 1.00 87.19 261 GLY A C 1
ATOM 1915 O O . GLY A 1 261 ? 15.775 -1.952 -16.073 1.00 87.19 261 GLY A O 1
ATOM 1916 N N . ASP A 1 262 ? 17.501 -0.624 -15.470 1.00 92.75 262 ASP A N 1
ATOM 1917 C CA . ASP A 1 262 ? 17.388 -0.859 -14.039 1.00 92.75 262 ASP A CA 1
ATOM 1918 C C . ASP A 1 262 ? 17.704 0.380 -13.195 1.00 92.75 262 ASP A C 1
ATOM 1920 O O . ASP A 1 262 ? 18.807 0.544 -12.668 1.00 92.75 262 ASP A O 1
ATOM 1924 N N . HIS A 1 263 ? 16.673 1.202 -13.007 1.00 92.00 263 HIS A N 1
ATOM 1925 C CA . HIS A 1 263 ? 16.636 2.226 -11.972 1.00 92.00 263 HIS A CA 1
ATOM 1926 C C . HIS A 1 263 ? 16.083 1.654 -10.652 1.00 92.00 263 HIS A C 1
ATOM 1928 O O . HIS A 1 263 ? 15.086 0.925 -10.649 1.00 92.00 263 HIS A O 1
ATOM 1934 N N . ALA A 1 264 ? 16.697 2.016 -9.520 1.00 90.12 264 ALA A N 1
ATOM 1935 C CA . ALA A 1 264 ? 16.401 1.433 -8.207 1.00 90.12 264 ALA A CA 1
ATOM 1936 C C . ALA A 1 264 ? 14.930 1.592 -7.774 1.00 90.12 264 ALA A C 1
ATOM 1938 O O . ALA A 1 264 ? 14.315 0.615 -7.344 1.00 90.12 264 ALA A O 1
ATOM 1939 N N . ASN A 1 265 ? 14.342 2.777 -7.982 1.00 88.62 265 ASN A N 1
ATOM 1940 C CA . ASN A 1 265 ? 12.957 3.092 -7.586 1.00 88.62 265 ASN A CA 1
ATOM 1941 C C . ASN A 1 265 ? 11.912 2.166 -8.219 1.00 88.62 265 ASN A C 1
ATOM 1943 O O . ASN A 1 265 ? 10.825 1.988 -7.688 1.00 88.62 265 ASN A O 1
ATOM 1947 N N . VAL A 1 266 ? 12.225 1.556 -9.362 1.00 92.12 266 VAL A N 1
ATOM 1948 C CA . VAL A 1 266 ? 11.289 0.678 -10.063 1.00 92.12 266 VAL A CA 1
ATOM 1949 C C . VAL A 1 266 ? 11.662 -0.788 -9.894 1.00 92.12 266 VAL A C 1
ATOM 1951 O O . VAL A 1 266 ? 11.236 -1.610 -10.685 1.00 92.12 266 VAL A O 1
ATOM 1954 N N . ARG A 1 267 ? 12.457 -1.206 -8.908 1.00 93.31 267 ARG A N 1
ATOM 1955 C CA . ARG A 1 267 ? 12.835 -2.630 -8.785 1.00 93.31 267 ARG A CA 1
ATOM 1956 C C . ARG A 1 267 ? 11.746 -3.533 -8.228 1.00 93.31 267 ARG A C 1
ATOM 1958 O O . ARG A 1 267 ? 11.837 -4.746 -8.392 1.00 93.31 267 ARG A O 1
ATOM 1965 N N . CYS A 1 268 ? 10.699 -2.981 -7.625 1.00 92.31 268 CYS A N 1
ATOM 1966 C CA . CYS A 1 268 ? 9.660 -3.757 -6.940 1.00 92.31 268 CYS A CA 1
ATOM 1967 C C . CYS A 1 268 ? 8.429 -4.054 -7.816 1.00 92.31 268 CYS A C 1
ATOM 1969 O O . CYS A 1 268 ? 7.374 -4.409 -7.301 1.00 92.31 268 CYS A O 1
ATOM 1971 N N . TRP A 1 269 ? 8.564 -3.960 -9.148 1.00 90.88 269 TRP A N 1
ATOM 1972 C CA . TRP A 1 269 ? 7.543 -4.394 -10.110 1.00 90.88 269 TRP A CA 1
ATOM 1973 C C . TRP A 1 269 ? 8.128 -5.358 -11.155 1.00 90.88 269 TRP A C 1
ATOM 1975 O O . TRP A 1 269 ? 9.263 -5.208 -11.618 1.00 90.88 269 TRP A O 1
ATOM 1985 N N . GLN A 1 270 ? 7.329 -6.364 -11.526 1.00 90.81 270 GLN A N 1
ATOM 1986 C CA . GLN A 1 270 ? 7.608 -7.349 -12.585 1.00 90.81 270 GLN A CA 1
ATOM 1987 C C . GLN A 1 270 ? 9.020 -7.964 -12.550 1.00 90.81 270 GLN A C 1
ATOM 1989 O O . GLN A 1 270 ? 9.670 -8.167 -13.581 1.00 90.81 270 GLN A O 1
ATOM 1994 N N . GLN A 1 271 ? 9.476 -8.304 -11.343 1.00 92.94 271 GLN A N 1
ATOM 1995 C CA . GLN A 1 271 ? 10.831 -8.788 -11.074 1.00 92.94 271 GLN A CA 1
ATOM 1996 C C . GLN A 1 271 ? 11.169 -10.069 -11.840 1.00 92.94 271 GLN A C 1
ATOM 1998 O O . GLN A 1 271 ? 12.241 -10.158 -12.434 1.00 92.94 271 GLN A O 1
ATOM 2003 N N . LYS A 1 272 ? 10.234 -11.024 -11.939 1.00 91.88 272 LYS A N 1
ATOM 2004 C CA . LYS A 1 272 ? 10.435 -12.241 -12.742 1.00 91.88 272 LYS A CA 1
ATOM 2005 C C . LYS A 1 272 ? 10.672 -11.917 -14.212 1.00 91.88 272 LYS A C 1
ATOM 2007 O O . LYS A 1 272 ? 11.672 -12.351 -14.775 1.00 91.88 272 LYS A O 1
ATOM 2012 N N . ARG A 1 273 ? 9.822 -11.077 -14.811 1.00 94.00 273 ARG A N 1
ATOM 2013 C CA . ARG A 1 273 ? 9.972 -10.660 -16.211 1.00 94.00 273 ARG A CA 1
ATOM 2014 C C . ARG A 1 273 ? 11.307 -9.952 -16.454 1.00 94.00 273 ARG A C 1
ATOM 2016 O O . ARG A 1 273 ? 11.953 -10.219 -17.460 1.00 94.00 273 ARG A O 1
ATOM 2023 N N . ARG A 1 274 ? 11.717 -9.051 -15.554 1.00 94.19 274 ARG A N 1
ATOM 2024 C CA . ARG A 1 274 ? 12.879 -8.158 -15.745 1.00 94.19 274 ARG A CA 1
ATOM 2025 C C . ARG A 1 274 ? 14.218 -8.758 -15.322 1.00 94.19 274 ARG A C 1
ATOM 2027 O O . ARG A 1 274 ? 15.233 -8.492 -15.963 1.00 94.19 274 ARG A O 1
ATOM 2034 N N . PHE A 1 275 ? 14.212 -9.552 -14.259 1.00 95.75 275 PHE A N 1
ATOM 2035 C CA . PHE A 1 275 ? 15.412 -10.028 -13.569 1.00 95.75 275 PHE A CA 1
ATOM 2036 C C . PHE A 1 275 ? 15.442 -11.550 -13.388 1.00 95.75 275 PHE A C 1
ATOM 2038 O O . PHE A 1 275 ? 16.435 -12.089 -12.914 1.00 95.75 275 PHE A O 1
ATOM 2045 N N . GLY A 1 276 ? 14.364 -12.268 -13.726 1.00 94.38 276 GLY A N 1
ATOM 2046 C CA . GLY A 1 276 ? 14.290 -13.726 -13.592 1.00 94.38 276 GLY A CA 1
ATOM 2047 C C . GLY A 1 276 ? 14.261 -14.213 -12.139 1.00 94.38 276 GLY A C 1
ATOM 2048 O O . GLY A 1 276 ? 14.445 -15.400 -11.869 1.00 94.38 276 GLY A O 1
ATOM 2049 N N . MET A 1 277 ? 14.031 -13.299 -11.195 1.00 91.69 277 MET A N 1
ATOM 2050 C CA . MET A 1 277 ? 13.976 -13.522 -9.750 1.00 91.69 277 MET A CA 1
ATOM 2051 C C . MET A 1 277 ? 12.742 -12.829 -9.176 1.00 91.69 277 MET A C 1
ATOM 2053 O O . MET A 1 277 ? 12.237 -11.885 -9.769 1.00 91.69 277 MET A O 1
ATOM 2057 N N . ASP A 1 278 ? 12.247 -13.322 -8.047 1.00 90.00 278 ASP A N 1
ATOM 2058 C CA . ASP A 1 278 ? 11.285 -12.604 -7.209 1.00 90.00 278 ASP A CA 1
ATOM 2059 C C . ASP A 1 278 ? 11.960 -12.418 -5.855 1.00 90.00 278 ASP A C 1
ATOM 2061 O O . ASP A 1 278 ? 12.442 -13.392 -5.271 1.00 90.00 278 ASP A O 1
ATOM 2065 N N . PHE A 1 279 ? 12.087 -11.167 -5.435 1.00 93.50 279 PHE A N 1
ATOM 2066 C CA . PHE A 1 279 ? 12.775 -10.773 -4.212 1.00 93.50 279 PHE A CA 1
ATOM 2067 C C . PHE A 1 279 ? 11.803 -10.540 -3.060 1.00 93.50 279 PHE A C 1
ATOM 2069 O O . PHE A 1 279 ? 12.240 -10.366 -1.922 1.00 93.50 279 PHE A O 1
ATOM 2076 N N . LEU A 1 280 ? 10.502 -10.479 -3.352 1.00 93.88 280 LEU A N 1
ATOM 2077 C CA . LEU A 1 280 ? 9.475 -10.092 -2.400 1.00 93.88 280 LEU A CA 1
ATOM 2078 C C . LEU A 1 280 ? 8.839 -11.330 -1.773 1.00 93.88 280 LEU A C 1
ATOM 2080 O O . LEU A 1 280 ? 8.739 -12.392 -2.388 1.00 93.88 280 LEU A O 1
ATOM 2084 N N . TYR A 1 281 ? 8.343 -11.195 -0.546 1.00 93.00 281 TYR A N 1
ATOM 2085 C CA . TYR A 1 281 ? 7.458 -12.219 -0.004 1.00 93.00 281 TYR A CA 1
ATOM 2086 C C . TYR A 1 281 ? 6.205 -12.353 -0.892 1.00 93.00 281 TYR A C 1
ATOM 2088 O O . TYR A 1 281 ? 5.681 -11.345 -1.382 1.00 93.00 281 TYR A O 1
ATOM 2096 N N . PRO A 1 282 ? 5.668 -13.569 -1.096 1.00 89.75 282 PRO A N 1
ATOM 2097 C CA . PRO A 1 282 ? 4.460 -13.750 -1.895 1.00 89.75 282 PRO A CA 1
ATOM 2098 C C . PRO A 1 282 ? 3.249 -13.112 -1.204 1.00 89.75 282 PRO A C 1
ATOM 2100 O O . PRO A 1 282 ? 3.093 -13.227 0.012 1.00 89.75 282 PRO A O 1
ATOM 2103 N N . THR A 1 283 ? 2.329 -12.506 -1.963 1.00 91.19 283 THR A N 1
ATOM 2104 C CA . THR A 1 283 ? 1.140 -11.836 -1.393 1.00 91.19 283 THR A CA 1
ATOM 2105 C C . THR A 1 283 ? 0.236 -12.782 -0.591 1.00 91.19 283 THR A C 1
ATOM 2107 O O . THR A 1 283 ? -0.365 -12.376 0.407 1.00 91.19 283 THR A O 1
ATOM 2110 N N . ARG A 1 284 ? 0.234 -14.078 -0.938 1.00 89.00 284 ARG A N 1
ATOM 2111 C CA . ARG A 1 284 ? -0.399 -15.160 -0.168 1.00 89.00 284 ARG A CA 1
ATOM 2112 C C . ARG A 1 284 ? 0.012 -15.173 1.309 1.00 89.00 284 ARG A C 1
ATOM 2114 O O . ARG A 1 284 ? -0.844 -15.446 2.151 1.00 89.00 284 ARG A O 1
ATOM 2121 N N . ARG A 1 285 ? 1.271 -14.836 1.635 1.00 91.31 285 ARG A N 1
ATOM 2122 C CA . ARG A 1 285 ? 1.779 -14.731 3.019 1.00 91.31 285 ARG A CA 1
ATOM 2123 C C . ARG A 1 285 ? 0.857 -13.889 3.876 1.00 91.31 285 ARG A C 1
ATOM 2125 O O . ARG A 1 285 ? 0.424 -14.316 4.940 1.00 91.31 285 ARG A O 1
ATOM 2132 N N . TYR A 1 286 ? 0.515 -12.716 3.368 1.00 94.81 286 TYR A N 1
ATOM 2133 C CA . TYR A 1 286 ? -0.266 -11.713 4.071 1.00 94.81 286 TYR A CA 1
ATOM 2134 C C . TYR A 1 286 ? -1.744 -12.091 4.180 1.00 94.81 286 TYR A C 1
ATOM 2136 O O . TYR A 1 286 ? -2.362 -11.883 5.224 1.00 94.81 286 TYR A O 1
ATOM 2144 N N . ALA A 1 287 ? -2.312 -12.704 3.139 1.00 92.69 287 ALA A N 1
ATOM 2145 C CA . ALA A 1 287 ? -3.685 -13.198 3.189 1.00 92.69 287 ALA A CA 1
ATOM 2146 C C . ALA A 1 287 ? -3.835 -14.365 4.181 1.00 92.69 287 ALA A C 1
ATOM 2148 O O . ALA A 1 287 ? -4.779 -14.384 4.978 1.00 92.69 287 ALA A O 1
ATOM 2149 N N . GLU A 1 288 ? -2.888 -15.311 4.193 1.00 90.38 288 GLU A N 1
ATOM 2150 C CA . GLU A 1 288 ? -2.879 -16.394 5.180 1.00 90.38 288 GLU A CA 1
ATOM 2151 C C . GLU A 1 288 ? -2.693 -15.855 6.601 1.00 90.38 288 GLU A C 1
ATOM 2153 O O . GLU A 1 288 ? -3.435 -16.234 7.506 1.00 90.38 288 GLU A O 1
ATOM 2158 N N . ALA A 1 289 ? -1.784 -14.900 6.788 1.00 93.44 289 ALA A N 1
ATOM 2159 C CA . ALA A 1 289 ? -1.512 -14.269 8.075 1.00 93.44 289 ALA A CA 1
ATOM 2160 C C . ALA A 1 289 ? -2.763 -13.681 8.752 1.00 93.44 289 ALA A C 1
ATOM 2162 O O . ALA A 1 289 ? -2.899 -13.731 9.974 1.00 93.44 289 ALA A O 1
ATOM 2163 N N . LEU A 1 290 ? -3.707 -13.163 7.963 1.00 94.50 290 LEU A N 1
ATOM 2164 C CA . LEU A 1 290 ? -4.943 -12.550 8.456 1.00 94.50 290 LEU A CA 1
ATOM 2165 C C . LEU A 1 290 ? -6.133 -13.519 8.528 1.00 94.50 290 LEU A C 1
ATOM 2167 O O . LEU A 1 290 ? -7.203 -13.138 9.006 1.00 94.50 290 LEU A O 1
ATOM 2171 N N . THR A 1 291 ? -5.989 -14.758 8.049 1.00 90.88 291 THR A N 1
ATOM 2172 C CA . THR A 1 291 ? -7.118 -15.699 7.924 1.00 90.88 291 THR A CA 1
ATOM 2173 C C . THR A 1 291 ? -6.881 -17.071 8.553 1.00 90.88 291 THR A C 1
ATOM 2175 O O . THR A 1 291 ? -7.861 -17.753 8.861 1.00 90.88 291 THR A O 1
ATOM 2178 N N . GLN A 1 292 ? -5.624 -17.461 8.779 1.00 89.31 292 GLN A N 1
ATOM 2179 C CA . GLN A 1 292 ? -5.224 -18.812 9.172 1.00 89.31 292 GLN A CA 1
ATOM 2180 C C . GLN A 1 292 ? -4.652 -18.854 10.595 1.00 89.31 292 GLN A C 1
ATOM 2182 O O . GLN A 1 292 ? -3.768 -18.057 10.907 1.00 89.31 292 GLN A O 1
ATOM 2187 N N . PRO A 1 293 ? -5.058 -19.819 11.448 1.00 89.75 293 PRO A N 1
ATOM 2188 C CA . PRO A 1 293 ? -4.536 -19.984 12.809 1.00 89.75 293 PRO A CA 1
ATOM 2189 C C . PRO A 1 293 ? -3.088 -20.485 12.848 1.00 89.75 293 PRO A C 1
ATOM 2191 O O . PRO A 1 293 ? -2.468 -20.491 13.909 1.00 89.75 293 PRO A O 1
ATOM 2194 N N . THR A 1 294 ? -2.552 -20.926 11.712 1.00 89.38 294 THR A N 1
ATOM 2195 C CA . THR A 1 294 ? -1.169 -21.371 11.570 1.00 89.38 294 THR A CA 1
ATOM 2196 C C . THR A 1 294 ? -0.543 -20.742 10.333 1.00 89.38 294 THR A C 1
ATOM 2198 O O . THR A 1 294 ? -1.241 -20.423 9.371 1.00 89.38 294 THR A O 1
ATOM 2201 N N . LEU A 1 295 ? 0.772 -20.567 10.366 1.00 88.50 295 LEU A N 1
ATOM 2202 C CA . LEU A 1 295 ? 1.568 -19.940 9.319 1.00 88.50 295 LEU A CA 1
ATOM 2203 C C . LEU A 1 295 ? 2.534 -20.957 8.722 1.00 88.50 295 LEU A C 1
ATOM 2205 O O . LEU A 1 295 ? 3.008 -21.857 9.423 1.00 88.50 295 LEU A O 1
ATOM 2209 N N . CYS A 1 296 ? 2.890 -20.756 7.455 1.00 84.81 296 CYS A N 1
ATOM 2210 C CA . CYS A 1 296 ? 4.123 -21.331 6.944 1.00 84.81 296 CYS A CA 1
ATOM 2211 C C . CYS A 1 296 ? 5.334 -20.652 7.627 1.00 84.81 296 CYS A C 1
ATOM 2213 O O . CYS A 1 296 ? 5.374 -19.420 7.691 1.00 84.81 296 CYS A O 1
ATOM 2215 N N . PRO A 1 297 ? 6.318 -21.409 8.143 1.00 76.00 297 PRO A N 1
ATOM 2216 C CA . PRO A 1 297 ? 7.535 -20.848 8.721 1.00 76.00 297 PRO A CA 1
ATOM 2217 C C . PRO A 1 297 ? 8.518 -20.367 7.642 1.00 76.00 297 PRO A C 1
ATOM 2219 O O . PRO A 1 297 ? 9.218 -19.381 7.859 1.00 76.00 297 PRO A O 1
ATOM 2222 N N . THR A 1 298 ? 8.546 -21.012 6.470 1.00 72.88 298 THR A N 1
ATOM 2223 C CA . THR A 1 298 ? 9.499 -20.743 5.382 1.00 72.88 298 THR A CA 1
ATOM 2224 C C . THR A 1 298 ? 8.785 -20.401 4.070 1.00 72.88 298 THR A C 1
ATOM 2226 O O . THR A 1 298 ? 8.598 -21.216 3.177 1.00 72.88 298 THR A O 1
ATOM 2229 N N . TRP A 1 299 ? 8.403 -19.132 3.910 1.00 74.19 299 TRP A N 1
ATOM 2230 C CA . TRP A 1 299 ? 7.688 -18.640 2.716 1.00 74.19 299 TRP A CA 1
ATOM 2231 C C . TRP A 1 299 ? 8.522 -18.621 1.426 1.00 74.19 299 TRP A C 1
ATOM 2233 O O . TRP A 1 299 ? 8.007 -18.274 0.367 1.00 74.19 299 TRP A O 1
ATOM 2243 N N . THR A 1 300 ? 9.798 -18.993 1.510 1.00 64.88 300 THR A N 1
ATOM 2244 C CA . THR A 1 300 ? 10.710 -19.163 0.375 1.00 64.88 300 THR A CA 1
ATOM 2245 C C . THR A 1 300 ? 10.772 -20.609 -0.132 1.00 64.88 300 THR A C 1
ATOM 2247 O O . THR A 1 300 ? 11.397 -20.848 -1.165 1.00 64.88 300 THR A O 1
ATOM 2250 N N . ASN A 1 301 ? 10.131 -21.569 0.553 1.00 62.72 301 ASN A N 1
ATOM 2251 C CA . ASN A 1 301 ? 10.083 -22.977 0.153 1.00 62.72 301 ASN A CA 1
ATOM 2252 C C . ASN A 1 301 ? 8.691 -23.594 0.406 1.00 62.72 301 ASN A C 1
ATOM 2254 O O . ASN A 1 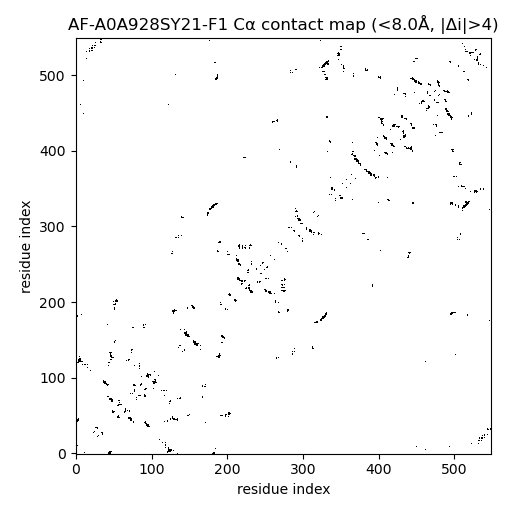301 ? 8.373 -24.032 1.511 1.00 62.72 301 ASN A O 1
ATOM 2258 N N . GLU A 1 302 ? 7.865 -23.695 -0.643 1.00 61.03 302 GLU A N 1
ATOM 2259 C CA . GLU A 1 302 ? 6.508 -24.260 -0.541 1.00 61.03 302 GLU A CA 1
ATOM 2260 C C . GLU A 1 302 ? 6.473 -25.710 -0.027 1.00 61.03 302 GLU A C 1
ATOM 2262 O O . GLU A 1 302 ? 5.514 -26.097 0.642 1.00 61.03 302 GLU A O 1
ATOM 2267 N N . ALA A 1 303 ? 7.500 -26.521 -0.311 1.00 59.12 303 ALA A N 1
ATOM 2268 C CA . ALA A 1 303 ? 7.541 -27.914 0.138 1.00 59.12 303 ALA A CA 1
ATOM 2269 C C . ALA A 1 303 ? 7.711 -28.016 1.663 1.00 59.12 303 ALA A C 1
ATOM 2271 O O . ALA A 1 303 ? 7.113 -28.885 2.295 1.00 59.12 303 ALA A O 1
ATOM 2272 N N . GLU A 1 304 ? 8.473 -27.098 2.259 1.00 58.81 304 GLU A N 1
ATOM 2273 C CA . GLU A 1 304 ? 8.638 -27.007 3.713 1.00 58.81 304 GLU A CA 1
ATOM 2274 C C . GLU A 1 304 ? 7.385 -26.435 4.393 1.00 58.81 304 GLU A C 1
ATOM 2276 O O . GLU A 1 304 ? 7.004 -26.913 5.464 1.00 58.81 304 GLU A O 1
ATOM 2281 N N . CYS A 1 305 ? 6.673 -25.503 3.738 1.00 68.00 305 CYS A N 1
ATOM 2282 C CA . CYS A 1 305 ? 5.379 -24.999 4.219 1.00 68.00 305 CYS A CA 1
ATOM 2283 C C . CYS A 1 305 ? 4.334 -26.104 4.444 1.00 68.00 305 CYS A C 1
ATOM 2285 O O . CYS A 1 305 ? 3.420 -25.932 5.257 1.00 68.00 305 CYS A O 1
ATOM 2287 N N . ALA A 1 306 ? 4.416 -27.204 3.690 1.00 64.88 306 ALA A N 1
ATOM 2288 C CA . ALA A 1 306 ? 3.479 -28.318 3.788 1.00 64.88 306 ALA A CA 1
ATOM 2289 C C . ALA A 1 306 ? 3.799 -29.269 4.955 1.00 64.88 306 ALA A C 1
ATOM 2291 O O . ALA A 1 306 ? 2.887 -29.891 5.500 1.00 64.88 306 ALA A O 1
ATOM 2292 N N . SER A 1 307 ? 5.071 -29.391 5.349 1.00 65.81 307 SER A N 1
ATOM 2293 C CA . SER A 1 307 ? 5.511 -30.325 6.395 1.00 65.81 307 SER A CA 1
ATOM 2294 C C . SER A 1 307 ? 5.567 -29.716 7.794 1.00 65.81 307 SER A C 1
ATOM 2296 O O . SER A 1 307 ? 5.423 -30.446 8.773 1.00 65.81 307 SER A O 1
ATOM 2298 N N . GLU A 1 308 ? 5.757 -28.399 7.911 1.00 77.25 308 GLU A N 1
ATOM 2299 C CA . GLU A 1 308 ? 5.893 -27.713 9.197 1.00 77.25 308 GLU A CA 1
ATOM 2300 C C . GLU A 1 308 ? 5.069 -26.422 9.192 1.00 77.25 308 GLU A C 1
ATOM 2302 O O . GLU A 1 308 ? 5.278 -25.541 8.366 1.00 77.25 308 GLU A O 1
ATOM 2307 N N . ARG A 1 309 ? 4.113 -26.297 10.121 1.00 86.81 309 ARG A N 1
ATOM 2308 C CA . ARG A 1 309 ? 3.326 -25.074 10.333 1.00 86.81 309 ARG A CA 1
ATOM 2309 C C . ARG A 1 309 ? 3.453 -24.615 11.776 1.00 86.81 309 ARG A C 1
ATOM 2311 O O . ARG A 1 309 ? 3.415 -25.429 12.696 1.00 86.81 309 ARG A O 1
ATOM 2318 N N . VAL A 1 310 ? 3.576 -23.307 11.974 1.00 90.56 310 VAL A N 1
ATOM 2319 C CA . VAL A 1 310 ? 3.719 -22.695 13.305 1.00 90.56 310 VAL A CA 1
ATOM 2320 C C . VAL A 1 310 ? 2.434 -21.974 13.713 1.00 90.56 310 VAL A C 1
ATOM 2322 O O . VAL A 1 310 ? 1.717 -21.489 12.835 1.00 90.56 310 VAL A O 1
ATOM 2325 N N . PRO A 1 311 ? 2.095 -21.884 15.012 1.00 93.25 311 PRO A N 1
ATOM 2326 C CA . PRO A 1 311 ? 0.946 -21.103 15.460 1.00 93.25 311 PRO A CA 1
ATOM 2327 C C . PRO A 1 311 ? 1.051 -19.645 15.009 1.00 93.25 311 PRO A C 1
ATOM 2329 O O . PRO A 1 311 ? 2.112 -19.037 15.117 1.00 93.25 311 PRO A O 1
ATOM 2332 N N . ASN A 1 312 ? -0.055 -19.080 14.531 1.00 94.69 312 ASN A N 1
ATOM 2333 C CA . ASN A 1 312 ? -0.151 -17.662 14.212 1.00 94.69 312 ASN A CA 1
ATOM 2334 C C . ASN A 1 312 ? -0.361 -16.859 15.512 1.00 94.69 312 ASN A C 1
ATOM 2336 O O . ASN A 1 312 ? -1.426 -17.002 16.123 1.00 94.69 312 ASN A O 1
ATOM 2340 N N . PRO A 1 313 ? 0.582 -15.990 15.928 1.00 95.50 313 PRO A N 1
ATOM 2341 C CA . PRO A 1 313 ? 0.456 -15.186 17.147 1.00 95.50 313 PRO A CA 1
ATOM 2342 C C . PRO A 1 313 ? -0.807 -14.316 17.209 1.00 95.50 313 PRO A C 1
ATOM 2344 O O . PRO A 1 313 ? -1.311 -14.035 18.292 1.00 95.50 313 PRO A O 1
ATOM 2347 N N . LEU A 1 314 ? -1.363 -13.908 16.064 1.00 95.69 314 LEU A N 1
ATOM 2348 C CA . LEU A 1 314 ? -2.590 -13.110 16.025 1.00 95.69 314 LEU A CA 1
ATOM 2349 C C . LEU A 1 314 ? -3.826 -13.895 16.501 1.00 95.69 314 LEU A C 1
ATOM 2351 O O . LEU A 1 314 ? -4.790 -13.288 16.979 1.00 95.69 314 LEU A O 1
ATOM 2355 N N . PHE A 1 315 ? -3.785 -15.228 16.389 1.00 94.06 315 PHE A N 1
ATOM 2356 C CA . PHE A 1 315 ? -4.879 -16.150 16.713 1.00 94.06 315 PHE A CA 1
ATOM 2357 C C . PHE A 1 315 ? -4.552 -17.135 17.843 1.00 94.06 315 PHE A C 1
ATOM 2359 O O . PHE A 1 315 ? -5.447 -17.856 18.281 1.00 94.06 315 PHE A O 1
ATOM 2366 N N . SER A 1 316 ? -3.308 -17.174 18.332 1.00 89.62 316 SER A N 1
ATOM 2367 C CA . SER A 1 316 ? -2.846 -18.161 19.321 1.00 89.62 316 SER A CA 1
ATOM 2368 C C . SER A 1 316 ? -3.609 -18.100 20.646 1.00 89.62 316 SER A C 1
ATOM 2370 O O . SER A 1 316 ? -3.772 -19.122 21.302 1.00 89.62 316 SER A O 1
ATOM 2372 N N . GLU A 1 317 ? -4.142 -16.929 20.995 1.00 89.94 317 GLU A N 1
ATOM 2373 C CA . GLU A 1 317 ? -4.963 -16.704 22.193 1.00 89.94 317 GLU A CA 1
ATOM 2374 C C . GLU A 1 317 ? -6.477 -16.865 21.928 1.00 89.94 317 GLU A C 1
ATOM 2376 O O . GLU A 1 317 ? -7.312 -16.382 22.689 1.00 89.94 317 GLU A O 1
ATOM 2381 N N . GLY A 1 318 ? -6.864 -17.518 20.826 1.00 90.25 318 GLY A N 1
ATOM 2382 C CA . GLY A 1 318 ? -8.262 -17.838 20.518 1.00 90.25 318 GLY A CA 1
ATOM 2383 C C . GLY A 1 318 ? -9.056 -16.734 19.811 1.00 90.25 318 GLY A C 1
ATOM 2384 O O . GLY A 1 318 ? -10.279 -16.851 19.700 1.00 90.25 318 GLY A O 1
ATOM 2385 N N . ARG A 1 319 ? -8.396 -15.682 19.301 1.00 92.69 319 ARG A N 1
ATOM 2386 C CA . ARG A 1 319 ? -9.051 -14.636 18.497 1.00 92.69 319 ARG A CA 1
ATOM 2387 C C . ARG A 1 319 ? -9.716 -15.261 17.269 1.00 92.69 319 ARG A C 1
ATOM 2389 O O . ARG A 1 319 ? -9.063 -15.925 16.468 1.00 92.69 319 ARG A O 1
ATOM 2396 N N . ASP A 1 320 ? -11.005 -15.003 17.076 1.00 90.38 320 ASP A N 1
ATOM 2397 C CA . ASP A 1 320 ? -11.712 -15.449 15.875 1.00 90.38 320 ASP A CA 1
ATOM 2398 C C . ASP A 1 320 ? -11.177 -14.689 14.645 1.00 90.38 320 ASP A C 1
ATOM 2400 O O . ASP A 1 320 ? -11.220 -13.453 14.633 1.00 90.38 320 ASP A O 1
ATOM 2404 N N . PRO A 1 321 ? -10.739 -15.371 13.566 1.00 89.75 321 PRO A N 1
ATOM 2405 C CA . PRO A 1 321 ? -10.256 -14.699 12.369 1.00 89.75 321 PRO A CA 1
ATOM 2406 C C . PRO A 1 321 ? -11.260 -13.741 11.733 1.00 89.75 321 PRO A C 1
ATOM 2408 O O . PRO A 1 321 ? -10.885 -13.005 10.836 1.00 89.75 321 PRO A O 1
ATOM 2411 N N . ARG A 1 322 ? -12.558 -13.769 12.082 1.00 89.75 322 ARG A N 1
ATOM 2412 C CA . ARG A 1 322 ? -13.590 -12.806 11.626 1.00 89.75 322 ARG A CA 1
ATOM 2413 C C . ARG A 1 322 ? -13.455 -11.425 12.269 1.00 89.75 322 ARG A C 1
ATOM 2415 O O . ARG A 1 322 ? -14.134 -10.502 11.835 1.00 89.75 322 ARG A O 1
ATOM 2422 N N . LEU A 1 323 ? -12.600 -11.293 13.277 1.00 93.44 323 LEU A N 1
ATOM 2423 C CA . LEU A 1 323 ? -12.360 -10.058 14.014 1.00 93.44 323 LEU A CA 1
ATOM 2424 C C . LEU A 1 323 ? -11.198 -9.228 13.444 1.00 93.44 323 LEU A C 1
ATOM 2426 O O . LEU A 1 323 ? -10.878 -8.188 14.006 1.00 93.44 323 LEU A O 1
ATOM 2430 N N . VAL A 1 324 ? -10.566 -9.667 12.351 1.00 95.75 324 VAL A N 1
ATOM 2431 C CA . VAL A 1 324 ? -9.382 -9.015 11.766 1.00 95.75 324 VAL A CA 1
ATOM 2432 C C . VAL A 1 324 ? -9.733 -8.332 10.446 1.00 95.75 324 VAL A C 1
ATOM 2434 O O . VAL A 1 324 ? -10.177 -8.983 9.511 1.00 95.75 324 VAL A O 1
ATOM 2437 N N . PHE A 1 325 ? -9.541 -7.027 10.337 1.00 97.81 325 PHE A N 1
ATOM 2438 C CA . PHE A 1 325 ? -9.904 -6.240 9.159 1.00 97.81 325 PHE A CA 1
ATOM 2439 C C . PHE A 1 325 ? -8.669 -5.541 8.605 1.00 97.81 325 PHE A C 1
ATOM 2441 O O . PHE A 1 325 ? -7.842 -5.056 9.374 1.00 97.81 325 PHE A O 1
ATOM 2448 N N . LEU A 1 326 ? -8.571 -5.447 7.281 1.00 98.56 326 LEU A N 1
ATOM 2449 C CA . LEU A 1 326 ? -7.519 -4.690 6.604 1.00 98.56 326 LEU A CA 1
ATOM 2450 C C . LEU A 1 326 ? -8.167 -3.625 5.725 1.00 98.56 326 LEU A C 1
ATOM 2452 O O . LEU A 1 326 ? -9.083 -3.899 4.961 1.00 98.56 326 LEU A O 1
ATOM 2456 N N . THR A 1 327 ? -7.702 -2.394 5.840 1.00 98.81 327 THR A N 1
ATOM 2457 C CA . THR A 1 327 ? -8.092 -1.275 4.989 1.00 98.81 327 THR A CA 1
ATOM 2458 C C . THR A 1 327 ? -6.859 -0.817 4.244 1.00 98.81 327 THR A C 1
ATOM 2460 O O . THR A 1 327 ? -5.913 -0.362 4.880 1.00 98.81 327 THR A O 1
ATOM 2463 N N . GLY A 1 328 ? -6.859 -0.942 2.920 1.00 98.69 328 GLY A N 1
ATOM 2464 C CA . GLY A 1 328 ? -5.817 -0.368 2.078 1.00 98.69 328 GLY A CA 1
ATOM 2465 C C . GLY A 1 328 ? -6.330 0.897 1.413 1.00 98.69 328 GLY A C 1
ATOM 2466 O O . GLY A 1 328 ? -7.284 0.842 0.640 1.00 98.69 328 GLY A O 1
ATOM 2467 N N . ILE A 1 329 ? -5.698 2.018 1.736 1.00 98.81 329 ILE A N 1
ATOM 2468 C CA . ILE A 1 329 ? -5.823 3.302 1.058 1.00 98.81 329 ILE A CA 1
ATOM 2469 C C . ILE A 1 329 ? -4.577 3.410 0.182 1.00 98.81 329 ILE A C 1
ATOM 2471 O O . ILE A 1 329 ? -3.522 3.841 0.644 1.00 98.81 329 ILE A O 1
ATOM 2475 N N . VAL A 1 330 ? -4.685 2.902 -1.043 1.00 98.69 330 VAL A N 1
ATOM 2476 C CA . VAL A 1 330 ? -3.533 2.665 -1.927 1.00 98.69 330 VAL A CA 1
ATOM 2477 C C . VAL A 1 330 ? -3.757 3.265 -3.309 1.00 98.69 330 VAL A C 1
ATOM 2479 O O . VAL A 1 330 ? -4.849 3.756 -3.608 1.00 98.69 330 VAL A O 1
ATOM 2482 N N . GLY A 1 331 ? -2.741 3.253 -4.168 1.00 98.38 331 GLY A N 1
ATOM 2483 C CA . GLY A 1 331 ? -2.884 3.733 -5.537 1.00 98.38 331 GLY A CA 1
ATOM 2484 C C . GLY A 1 331 ? -3.822 2.866 -6.380 1.00 98.38 331 GLY A C 1
ATOM 2485 O O . GLY A 1 331 ? -3.495 1.754 -6.791 1.00 98.38 331 GLY A O 1
ATOM 2486 N N . VAL A 1 332 ? -5.023 3.393 -6.612 1.00 98.69 332 VAL A N 1
ATOM 2487 C CA . VAL A 1 332 ? -6.078 2.823 -7.458 1.00 98.69 332 VAL A CA 1
ATOM 2488 C C . VAL A 1 332 ? -7.076 3.923 -7.811 1.00 98.69 332 VAL A C 1
ATOM 2490 O O . VAL A 1 332 ? -7.408 4.711 -6.928 1.00 98.69 332 VAL A O 1
ATOM 2493 N N . PRO A 1 333 ? -7.608 4.017 -9.039 1.00 98.62 333 PRO A N 1
ATOM 2494 C CA . PRO A 1 333 ? -8.688 4.955 -9.341 1.00 98.62 333 PRO A CA 1
ATOM 2495 C C . PRO A 1 333 ? -9.915 4.719 -8.449 1.00 98.62 333 PRO A C 1
ATOM 2497 O O . PRO A 1 333 ? -10.490 3.626 -8.444 1.00 98.62 333 PRO A O 1
ATOM 2500 N N . TRP A 1 334 ? -10.368 5.738 -7.709 1.00 98.19 334 TRP A N 1
ATOM 2501 C CA . TRP A 1 334 ? -11.543 5.610 -6.831 1.00 98.19 334 TRP A CA 1
ATOM 2502 C C . TRP A 1 334 ? -12.809 5.212 -7.605 1.00 98.19 334 TRP A C 1
ATOM 2504 O O . TRP A 1 334 ? -13.695 4.561 -7.053 1.00 98.19 334 TRP A O 1
ATOM 2514 N N . GLN A 1 335 ? -12.879 5.554 -8.894 1.00 98.12 335 GLN A N 1
ATOM 2515 C CA . GLN A 1 335 ? -13.981 5.227 -9.797 1.00 98.12 335 GLN A CA 1
ATOM 2516 C C . GLN A 1 335 ? -14.176 3.714 -9.937 1.00 98.12 335 GLN A C 1
ATOM 2518 O O . GLN A 1 335 ? -15.310 3.238 -9.982 1.00 98.12 335 GLN A O 1
ATOM 2523 N N . ASN A 1 336 ? -13.089 2.940 -9.916 1.00 98.44 336 ASN A N 1
ATOM 2524 C CA . ASN A 1 336 ? -13.162 1.481 -10.000 1.00 98.44 336 ASN A CA 1
ATOM 2525 C C . ASN A 1 336 ? -13.798 0.868 -8.745 1.00 98.44 336 ASN A C 1
ATOM 2527 O O . ASN A 1 336 ? -14.415 -0.196 -8.812 1.00 98.44 336 ASN A O 1
ATOM 2531 N N . LEU A 1 337 ? -13.696 1.562 -7.610 1.00 98.44 337 LEU A N 1
ATOM 2532 C CA . LEU A 1 337 ? -14.166 1.112 -6.300 1.00 98.44 337 LEU A CA 1
ATOM 2533 C C . LEU A 1 337 ? -15.564 1.633 -5.949 1.00 98.44 337 LEU A C 1
ATOM 2535 O O . LEU A 1 337 ? -16.151 1.206 -4.957 1.00 98.44 337 LEU A O 1
ATOM 2539 N N . ALA A 1 338 ? -16.093 2.571 -6.733 1.00 97.44 338 ALA A N 1
ATOM 2540 C CA . ALA A 1 338 ? -17.336 3.263 -6.438 1.00 97.44 338 ALA A CA 1
ATOM 2541 C C . ALA A 1 338 ? -18.575 2.485 -6.904 1.00 97.44 338 ALA A C 1
ATOM 2543 O O . ALA A 1 338 ? -18.591 1.859 -7.971 1.00 97.44 338 ALA A O 1
ATOM 2544 N N . THR A 1 339 ? -19.649 2.607 -6.124 1.00 96.69 339 THR A N 1
ATOM 2545 C CA . THR A 1 339 ? -21.019 2.300 -6.572 1.00 96.69 339 THR A CA 1
ATOM 2546 C C . THR A 1 339 ? -21.422 3.168 -7.770 1.00 96.69 339 THR A C 1
ATOM 2548 O O . THR A 1 339 ? -20.865 4.249 -7.985 1.00 96.69 339 THR A O 1
ATOM 2551 N N . ALA A 1 340 ? -22.406 2.719 -8.554 1.00 94.12 340 ALA A N 1
ATOM 2552 C CA . ALA A 1 340 ? -22.870 3.447 -9.738 1.00 94.12 340 ALA A CA 1
ATOM 2553 C C . ALA A 1 340 ? -23.458 4.827 -9.385 1.00 94.12 340 ALA A C 1
ATOM 2555 O O . ALA A 1 340 ? -23.247 5.806 -10.100 1.00 94.12 340 ALA A O 1
ATOM 2556 N N . GLU A 1 341 ? -24.140 4.927 -8.246 1.00 94.00 341 GLU A N 1
ATOM 2557 C CA . GLU A 1 341 ? -24.687 6.171 -7.707 1.00 94.00 341 GLU A CA 1
ATOM 2558 C C . GLU A 1 341 ? -23.555 7.147 -7.371 1.00 94.00 341 GLU A C 1
ATOM 2560 O O . GLU A 1 341 ? -23.585 8.317 -7.755 1.00 94.00 341 GLU A O 1
ATOM 2565 N N . SER A 1 342 ? -22.500 6.639 -6.728 1.00 94.31 342 SER A N 1
ATOM 2566 C CA . SER A 1 342 ? -21.338 7.443 -6.352 1.00 94.31 342 SER A CA 1
ATOM 2567 C C . SER A 1 342 ? -20.506 7.891 -7.546 1.00 94.31 342 SER A C 1
ATOM 2569 O O . SER A 1 342 ? -19.752 8.841 -7.409 1.00 94.31 342 SER A O 1
ATOM 2571 N N . LEU A 1 343 ? -20.603 7.274 -8.723 1.00 92.00 343 LEU A N 1
ATOM 2572 C CA . LEU A 1 343 ? -19.921 7.806 -9.910 1.00 92.00 343 LEU A CA 1
ATOM 2573 C C . LEU A 1 343 ? -20.523 9.143 -10.370 1.00 92.00 343 LEU A C 1
ATOM 2575 O O . LEU A 1 343 ? -19.804 9.969 -10.924 1.00 92.00 343 LEU A O 1
ATOM 2579 N N . ASN A 1 344 ? -21.809 9.377 -10.089 1.00 89.12 344 ASN A N 1
ATOM 2580 C CA . ASN A 1 344 ? -22.559 10.526 -10.601 1.00 89.12 344 ASN A CA 1
ATOM 2581 C C . ASN A 1 344 ? -22.796 11.639 -9.563 1.00 89.12 344 ASN A C 1
ATOM 2583 O O . ASN A 1 344 ? -23.135 12.758 -9.941 1.00 89.12 344 ASN A O 1
ATOM 2587 N N . ASP A 1 345 ? -22.617 11.366 -8.267 1.00 90.19 345 ASP A N 1
ATOM 2588 C CA . ASP A 1 345 ? -22.783 12.363 -7.200 1.00 90.19 345 ASP A CA 1
ATOM 2589 C C . ASP A 1 345 ? -21.434 12.989 -6.805 1.00 90.19 345 ASP A C 1
ATOM 2591 O O . ASP A 1 345 ? -20.625 12.292 -6.204 1.00 90.19 345 ASP A O 1
ATOM 2595 N N . PRO A 1 346 ? -21.151 14.279 -7.050 1.00 84.62 346 PRO A N 1
ATOM 2596 C CA . PRO A 1 346 ? -19.854 14.883 -6.716 1.00 84.62 346 PRO A CA 1
ATOM 2597 C C . PRO A 1 346 ? -19.512 14.867 -5.210 1.00 84.62 346 PRO A C 1
ATOM 2599 O O . PRO A 1 346 ? -18.335 14.847 -4.842 1.00 84.62 346 PRO A O 1
ATOM 2602 N N . ASN A 1 347 ? -20.515 14.816 -4.331 1.00 87.38 347 ASN A N 1
ATOM 2603 C CA . ASN A 1 347 ? -20.356 14.985 -2.883 1.00 87.38 347 ASN A CA 1
ATOM 2604 C C . ASN A 1 347 ? -20.401 13.664 -2.101 1.00 87.38 347 ASN A C 1
ATOM 2606 O O . ASN A 1 347 ? -20.192 13.654 -0.880 1.00 87.38 347 ASN A O 1
ATOM 2610 N N . ALA A 1 348 ? -20.674 12.554 -2.794 1.00 90.56 348 ALA A N 1
ATOM 2611 C CA . ALA A 1 348 ? -20.786 11.237 -2.191 1.00 90.56 348 ALA A CA 1
ATOM 2612 C C . ALA A 1 348 ? -19.768 10.240 -2.742 1.00 90.56 348 ALA A C 1
ATOM 2614 O O . ALA A 1 348 ? -19.490 10.190 -3.942 1.00 90.56 348 ALA A O 1
ATOM 2615 N N . LEU A 1 349 ? -19.224 9.412 -1.852 1.00 95.69 349 LEU A N 1
ATOM 2616 C CA . LEU A 1 349 ? -18.465 8.228 -2.230 1.00 95.69 349 LEU A CA 1
ATOM 2617 C C . LEU A 1 349 ? -18.842 7.058 -1.324 1.00 95.69 349 LEU A C 1
ATOM 2619 O O . LEU A 1 349 ? -18.509 7.033 -0.143 1.00 95.69 349 LEU A O 1
ATOM 2623 N N . THR A 1 350 ? -19.512 6.073 -1.910 1.00 96.50 350 THR A N 1
ATOM 2624 C CA . THR A 1 350 ? -19.759 4.762 -1.310 1.00 96.50 350 THR A CA 1
ATOM 2625 C C . THR A 1 350 ? -18.899 3.730 -2.025 1.00 96.50 350 THR A C 1
ATOM 2627 O O . THR A 1 350 ? -19.014 3.559 -3.244 1.00 96.50 350 THR A O 1
ATOM 2630 N N . LEU A 1 351 ? -18.041 3.065 -1.251 1.00 97.75 351 LEU A N 1
ATOM 2631 C CA . LEU A 1 351 ? -17.132 2.023 -1.720 1.00 97.75 351 LEU A CA 1
ATOM 2632 C C . LEU A 1 351 ? -17.851 0.674 -1.783 1.00 97.75 351 LEU A C 1
ATOM 2634 O O . LEU A 1 351 ? -18.569 0.310 -0.851 1.00 97.75 351 LEU A O 1
ATOM 2638 N N . LEU A 1 352 ? -17.601 -0.073 -2.854 1.00 98.25 352 LEU A N 1
ATOM 2639 C CA . LEU A 1 352 ? -18.028 -1.461 -2.993 1.00 98.25 352 LEU A CA 1
ATOM 2640 C C . LEU A 1 352 ? -17.300 -2.353 -1.973 1.00 98.25 352 LEU A C 1
ATOM 2642 O O . LEU A 1 352 ? -16.128 -2.153 -1.637 1.00 98.25 352 LEU A O 1
ATOM 2646 N N . THR A 1 353 ? -17.998 -3.367 -1.478 1.00 97.38 353 THR A N 1
ATOM 2647 C CA . THR A 1 353 ? -17.411 -4.473 -0.712 1.00 97.38 353 THR A CA 1
ATOM 2648 C C . THR A 1 353 ? -16.593 -5.397 -1.613 1.00 97.38 353 THR A C 1
ATOM 2650 O O . THR A 1 353 ? -16.706 -5.362 -2.839 1.00 97.38 353 THR A O 1
ATOM 2653 N N . ALA A 1 354 ? -15.767 -6.259 -1.014 1.00 94.94 354 ALA A N 1
ATOM 2654 C CA . ALA A 1 354 ? -14.972 -7.220 -1.773 1.00 94.94 354 ALA A CA 1
ATOM 2655 C C . ALA A 1 354 ? -15.862 -8.201 -2.560 1.00 94.94 354 ALA A C 1
ATOM 2657 O O . ALA A 1 354 ? -15.579 -8.505 -3.722 1.00 94.94 354 ALA A O 1
ATOM 2658 N N . SER A 1 355 ? -16.965 -8.643 -1.950 1.00 94.50 355 SER A N 1
ATOM 2659 C CA . SER A 1 355 ? -17.981 -9.466 -2.606 1.00 94.50 355 SER A CA 1
ATOM 2660 C C . SER A 1 355 ? -18.677 -8.740 -3.760 1.00 94.50 355 SER A C 1
ATOM 2662 O O . SER A 1 355 ? -18.860 -9.334 -4.820 1.00 94.50 355 SER A O 1
ATOM 2664 N N . GLU A 1 356 ? -19.023 -7.457 -3.617 1.00 97.50 356 GLU A N 1
ATOM 2665 C CA . GLU A 1 356 ? -19.629 -6.677 -4.710 1.00 97.50 356 GLU A CA 1
ATOM 2666 C C . GLU A 1 356 ? -18.647 -6.423 -5.861 1.00 97.50 356 GLU A C 1
ATOM 2668 O O . GLU A 1 356 ? -19.029 -6.557 -7.023 1.00 97.50 356 GLU A O 1
ATOM 2673 N N . LEU A 1 357 ? -17.373 -6.128 -5.565 1.00 97.38 357 LEU A N 1
ATOM 2674 C CA . LEU A 1 357 ? -16.314 -6.048 -6.580 1.00 97.38 357 LEU A CA 1
ATOM 2675 C C . LEU A 1 357 ? -16.209 -7.361 -7.367 1.00 97.38 357 LEU A C 1
ATOM 2677 O O . LEU A 1 357 ? -16.102 -7.334 -8.593 1.00 97.38 357 LEU A O 1
ATOM 2681 N N . GLY A 1 358 ? -16.296 -8.504 -6.679 1.00 94.31 358 GLY A N 1
ATOM 2682 C CA . GLY A 1 358 ? -16.298 -9.825 -7.308 1.00 94.31 358 GLY A CA 1
ATOM 2683 C C . GLY A 1 358 ? -17.538 -10.090 -8.154 1.00 94.31 358 GLY A C 1
ATOM 2684 O O . GLY A 1 358 ? -17.410 -10.503 -9.303 1.00 94.31 358 GLY A O 1
ATOM 2685 N N . ALA A 1 359 ? -18.728 -9.794 -7.628 1.00 96.25 359 ALA A N 1
ATOM 2686 C CA . ALA A 1 359 ? -19.993 -9.973 -8.341 1.00 96.25 359 ALA A CA 1
ATOM 2687 C C . ALA A 1 359 ? -20.083 -9.120 -9.618 1.00 96.25 359 ALA A C 1
ATOM 2689 O O . ALA A 1 359 ? -20.718 -9.524 -10.589 1.00 96.25 359 ALA A O 1
ATOM 2690 N N . LEU A 1 360 ? -19.426 -7.958 -9.627 1.00 97.19 360 LEU A N 1
ATOM 2691 C CA . LEU A 1 360 ? -19.337 -7.062 -10.780 1.00 97.19 360 LEU A CA 1
ATOM 2692 C C . LEU A 1 360 ? -18.141 -7.361 -11.702 1.00 97.19 360 LEU A C 1
ATOM 2694 O O . LEU A 1 360 ? -17.940 -6.633 -12.672 1.00 97.19 360 LEU A O 1
ATOM 2698 N N . GLY A 1 361 ? -17.324 -8.377 -11.401 1.00 95.56 361 GLY A N 1
ATOM 2699 C CA . GLY A 1 361 ? -16.131 -8.718 -12.184 1.00 95.56 361 GLY A CA 1
ATOM 2700 C C . GLY A 1 361 ? -15.004 -7.679 -12.119 1.00 95.56 361 GLY A C 1
ATOM 2701 O O . GLY A 1 361 ? -14.078 -7.731 -12.921 1.00 95.56 361 GLY A O 1
ATOM 2702 N N . ARG A 1 362 ? -15.042 -6.739 -11.167 1.00 97.00 362 ARG A N 1
ATOM 2703 C CA . ARG A 1 362 ? -14.101 -5.607 -11.103 1.00 97.00 362 ARG A CA 1
ATOM 2704 C C . ARG A 1 362 ? -12.712 -5.976 -10.605 1.00 97.00 362 ARG A C 1
ATOM 2706 O O . ARG A 1 362 ? -11.793 -5.185 -10.765 1.00 97.00 362 ARG A O 1
ATOM 2713 N N . TRP A 1 363 ? -12.525 -7.161 -10.025 1.00 95.50 363 TRP A N 1
ATOM 2714 C CA . TRP A 1 363 ? -11.188 -7.608 -9.627 1.00 95.50 363 TRP A CA 1
ATOM 2715 C C . TRP A 1 363 ? -10.228 -7.724 -10.814 1.00 95.50 363 TRP A C 1
ATOM 2717 O O . TRP A 1 363 ? -9.061 -7.381 -10.652 1.00 95.50 363 TRP A O 1
ATOM 2727 N N . ALA A 1 364 ? -10.724 -8.108 -11.996 1.00 95.31 364 ALA A N 1
ATOM 2728 C CA . ALA A 1 364 ? -9.922 -8.167 -13.219 1.00 95.31 364 ALA A CA 1
ATOM 2729 C C . ALA A 1 364 ? -9.391 -6.786 -13.645 1.00 95.31 364 ALA A C 1
ATOM 2731 O O . ALA A 1 364 ? -8.330 -6.682 -14.246 1.00 95.31 364 ALA A O 1
ATOM 2732 N N . TRP A 1 365 ? -10.068 -5.702 -13.252 1.00 97.69 365 TRP A N 1
ATOM 2733 C CA . TRP A 1 365 ? -9.608 -4.338 -13.522 1.00 97.69 365 TRP A CA 1
ATOM 2734 C C . TRP A 1 365 ? -8.415 -3.936 -12.659 1.00 97.69 365 TRP A C 1
ATOM 2736 O O . TRP A 1 365 ? -7.713 -2.994 -13.003 1.00 97.69 365 TRP A O 1
ATOM 2746 N N . LEU A 1 366 ? -8.218 -4.587 -11.510 1.00 97.31 366 LEU A N 1
ATOM 2747 C CA . LEU A 1 366 ? -7.313 -4.103 -10.468 1.00 97.31 366 LEU A CA 1
ATOM 2748 C C . LEU A 1 366 ? -6.054 -4.953 -10.306 1.00 97.31 366 LEU A C 1
ATOM 2750 O O . LEU A 1 366 ? -5.026 -4.439 -9.871 1.00 97.31 366 LEU A O 1
ATOM 2754 N N . VAL A 1 367 ? -6.142 -6.249 -10.599 1.00 93.75 367 VAL A N 1
ATOM 2755 C CA . VAL A 1 367 ? -5.064 -7.222 -10.398 1.00 93.75 367 VAL A CA 1
ATOM 2756 C C . VAL A 1 367 ? -5.080 -8.271 -11.521 1.00 93.75 367 VAL A C 1
ATOM 2758 O O . VAL A 1 367 ? -6.154 -8.524 -12.066 1.00 93.75 367 VAL A O 1
ATOM 2761 N N . PRO A 1 368 ? -3.933 -8.902 -11.851 1.00 89.25 368 PRO A N 1
ATOM 2762 C CA . PRO A 1 368 ? -3.857 -9.980 -12.846 1.00 89.25 368 PRO A CA 1
ATOM 2763 C C . PRO A 1 368 ? -4.788 -11.172 -12.574 1.00 89.25 368 PRO A C 1
ATOM 2765 O O . PRO A 1 368 ? -5.369 -11.305 -11.501 1.00 89.25 368 PRO A O 1
ATOM 2768 N N . SER A 1 369 ? -4.906 -12.110 -13.510 1.00 86.88 369 SER A N 1
ATOM 2769 C CA . SER A 1 369 ? -5.657 -13.348 -13.261 1.00 86.88 369 SER A CA 1
ATOM 2770 C C . SER A 1 369 ? -4.901 -14.301 -12.330 1.00 86.88 369 SER A C 1
ATOM 2772 O O . SER A 1 369 ? -3.673 -14.327 -12.286 1.00 86.88 369 SER A O 1
ATOM 2774 N N . CYS A 1 370 ? -5.640 -15.135 -11.601 1.00 85.25 370 CYS A N 1
ATOM 2775 C CA . CYS A 1 370 ? -5.059 -16.237 -10.836 1.00 85.25 370 CYS A CA 1
ATOM 2776 C C . CYS A 1 370 ? -4.810 -17.447 -11.744 1.00 85.25 370 CYS A C 1
ATOM 2778 O O . CYS A 1 370 ? -5.727 -17.840 -12.465 1.00 85.25 370 CYS A O 1
ATOM 2780 N N . LEU A 1 371 ? -3.634 -18.073 -11.664 1.00 84.50 371 LEU A N 1
ATOM 2781 C CA . LEU A 1 371 ? -3.375 -19.375 -12.296 1.00 84.50 371 LEU A CA 1
ATOM 2782 C C . LEU A 1 371 ? -3.801 -20.532 -11.390 1.00 84.50 371 LEU A C 1
ATOM 2784 O O . LEU A 1 371 ? -4.380 -21.507 -11.861 1.00 84.50 371 LEU A O 1
ATOM 2788 N N . GLU A 1 372 ? -3.531 -20.411 -10.090 1.00 86.00 372 GLU A N 1
ATOM 2789 C CA . GLU A 1 372 ? -3.801 -21.454 -9.101 1.00 86.00 372 GLU A CA 1
ATOM 2790 C C . GLU A 1 372 ? -4.330 -20.833 -7.806 1.00 86.00 372 GLU A C 1
ATOM 2792 O O . GLU A 1 372 ? -3.725 -19.910 -7.255 1.00 86.00 372 GLU A O 1
ATOM 2797 N N . GLN A 1 373 ? -5.448 -21.359 -7.304 1.00 85.12 373 GLN A N 1
ATOM 2798 C CA . GLN A 1 373 ? -6.030 -20.984 -6.016 1.00 85.12 373 GLN A CA 1
ATOM 2799 C C . GLN A 1 373 ? -5.737 -22.055 -4.965 1.00 85.12 373 GLN A C 1
ATOM 2801 O O . GLN A 1 373 ? -5.644 -23.238 -5.285 1.00 85.12 373 GLN A O 1
ATOM 2806 N N . VAL A 1 374 ? -5.635 -21.641 -3.705 1.00 79.81 374 VAL A N 1
ATOM 2807 C CA . VAL A 1 374 ? -5.585 -22.562 -2.563 1.00 79.81 374 VAL A CA 1
ATOM 2808 C C . VAL A 1 374 ? -6.927 -23.283 -2.426 1.00 79.81 374 VAL A C 1
ATOM 2810 O O . VAL A 1 374 ? -7.974 -22.652 -2.592 1.00 79.81 374 VAL A O 1
ATOM 2813 N N . ASP A 1 375 ? -6.903 -24.582 -2.105 1.00 79.44 375 ASP A N 1
ATOM 2814 C CA . ASP A 1 375 ? -8.122 -25.351 -1.840 1.00 79.44 375 ASP A CA 1
ATOM 2815 C C . ASP A 1 375 ? -8.868 -24.735 -0.639 1.00 79.44 375 ASP A C 1
ATOM 2817 O O . ASP A 1 375 ? -8.327 -24.690 0.470 1.00 79.44 375 ASP A O 1
ATOM 2821 N N . PRO A 1 376 ? -10.120 -24.269 -0.812 1.00 70.94 376 PRO A N 1
ATOM 2822 C CA . PRO A 1 376 ? -10.925 -23.742 0.283 1.00 70.94 376 PRO A CA 1
ATOM 2823 C C . PRO A 1 376 ? -11.081 -24.697 1.477 1.00 70.94 376 PRO A C 1
ATOM 2825 O O . PRO A 1 376 ? -11.357 -24.219 2.576 1.00 70.94 376 PRO A O 1
ATOM 2828 N N . ALA A 1 377 ? -10.926 -26.015 1.285 1.00 74.75 377 ALA A N 1
ATOM 2829 C CA . ALA A 1 377 ? -10.949 -27.016 2.354 1.00 74.75 377 ALA A CA 1
ATOM 2830 C C . ALA A 1 377 ? -9.698 -26.986 3.252 1.00 74.75 377 ALA A C 1
ATOM 2832 O O . ALA A 1 377 ? -9.764 -27.417 4.403 1.00 74.75 377 ALA A O 1
ATOM 2833 N N . GLU A 1 378 ? -8.580 -26.450 2.759 1.00 70.12 378 GLU A N 1
ATOM 2834 C CA . GLU A 1 378 ? -7.345 -26.251 3.530 1.00 70.12 378 GLU A CA 1
ATOM 2835 C C . GLU A 1 378 ? -7.383 -24.969 4.378 1.00 70.12 378 GLU A C 1
ATOM 2837 O O . GLU A 1 378 ? -6.482 -24.719 5.179 1.00 70.12 378 GLU A O 1
ATOM 2842 N N . LEU A 1 379 ? -8.440 -24.161 4.238 1.00 64.31 379 LEU A N 1
ATOM 2843 C CA . LEU A 1 379 ? -8.610 -22.885 4.920 1.00 64.31 379 LEU A CA 1
ATOM 2844 C C . LEU A 1 379 ? -9.771 -22.974 5.942 1.00 64.31 379 LEU A C 1
ATOM 2846 O O . LEU A 1 379 ? -10.849 -23.467 5.621 1.00 64.31 379 LEU A O 1
ATOM 2850 N N . PRO A 1 380 ? -9.652 -22.399 7.156 1.00 61.84 380 PRO A N 1
ATOM 2851 C CA . PRO A 1 380 ? -10.742 -22.245 8.121 1.00 61.84 380 PRO A CA 1
ATOM 2852 C C . PRO A 1 380 ? -11.941 -21.461 7.578 1.00 61.84 380 PRO A C 1
ATOM 2854 O O . PRO A 1 380 ? -13.018 -21.485 8.174 1.00 61.84 380 PRO A O 1
ATOM 2857 N N . LYS A 1 381 ? -11.751 -20.708 6.487 1.00 63.12 381 LYS A N 1
ATOM 2858 C CA . LYS A 1 381 ? -12.805 -19.985 5.779 1.00 63.12 381 LYS A CA 1
ATOM 2859 C C . LYS A 1 381 ? -12.654 -20.216 4.279 1.00 63.12 381 LYS A C 1
ATOM 2861 O O . LYS A 1 381 ? -11.576 -19.930 3.759 1.00 63.12 381 LYS A O 1
ATOM 2866 N N . PRO A 1 382 ? -13.722 -20.621 3.574 1.00 63.56 382 PRO A N 1
ATOM 2867 C CA . PRO A 1 382 ? -13.661 -20.819 2.137 1.00 63.56 382 PRO A CA 1
ATOM 2868 C C . PRO A 1 382 ? -13.522 -19.461 1.443 1.00 63.56 382 PRO A C 1
ATOM 2870 O O . PRO A 1 382 ? -14.490 -18.706 1.330 1.00 63.56 382 PRO A O 1
ATOM 2873 N N . ARG A 1 383 ? -12.297 -19.120 1.034 1.00 70.94 383 ARG A N 1
ATOM 2874 C CA . ARG A 1 383 ? -11.967 -17.900 0.288 1.00 70.94 383 ARG A CA 1
ATOM 2875 C C . ARG A 1 383 ? -10.997 -18.239 -0.840 1.00 70.94 383 ARG A C 1
ATOM 2877 O O . ARG A 1 383 ? -10.097 -19.043 -0.613 1.00 70.94 383 ARG A O 1
ATOM 2884 N N . PRO A 1 384 ? -11.150 -17.628 -2.023 1.00 70.19 384 PRO A N 1
ATOM 2885 C CA . PRO A 1 384 ? -10.174 -17.769 -3.090 1.00 70.19 384 PRO A CA 1
ATOM 2886 C C . PRO A 1 384 ? -8.914 -16.981 -2.711 1.00 70.19 384 PRO A C 1
ATOM 2888 O O . PRO A 1 384 ? -8.898 -15.756 -2.790 1.00 70.19 384 PRO A O 1
ATOM 2891 N N . ILE A 1 385 ? -7.874 -17.688 -2.270 1.00 82.38 385 ILE A N 1
ATOM 2892 C CA . ILE A 1 385 ? -6.528 -17.137 -2.076 1.00 82.38 385 ILE A CA 1
ATOM 2893 C C . ILE A 1 385 ? -5.686 -17.588 -3.263 1.00 82.38 385 ILE A C 1
ATOM 2895 O O . ILE A 1 385 ? -5.661 -18.783 -3.564 1.00 82.38 385 ILE A O 1
ATOM 2899 N N . CYS A 1 386 ? -5.002 -16.667 -3.943 1.00 82.56 386 CYS A N 1
ATOM 2900 C CA . CYS A 1 386 ? -4.110 -17.071 -5.023 1.00 82.56 386 CYS A CA 1
ATOM 2901 C C . CYS A 1 386 ? -2.823 -17.662 -4.475 1.00 82.56 386 CYS A C 1
ATOM 2903 O O . CYS A 1 386 ? -2.132 -17.059 -3.656 1.00 82.56 386 CYS A O 1
ATOM 2905 N N . LYS A 1 387 ? -2.484 -18.837 -4.991 1.00 79.19 387 LYS A N 1
ATOM 2906 C CA . LYS A 1 387 ? -1.169 -19.439 -4.831 1.00 79.19 387 LYS A CA 1
ATOM 2907 C C . LYS A 1 387 ? -0.216 -18.945 -5.913 1.00 79.19 387 LYS A C 1
ATOM 2909 O O . LYS A 1 387 ? 0.896 -18.541 -5.595 1.00 79.19 387 LYS A O 1
ATOM 2914 N N . THR A 1 388 ? -0.682 -18.895 -7.161 1.00 82.31 388 THR A N 1
ATOM 2915 C CA . THR A 1 388 ? 0.116 -18.428 -8.301 1.00 82.31 388 THR A CA 1
ATOM 2916 C C . THR A 1 388 ? -0.708 -17.482 -9.163 1.00 82.31 388 THR A C 1
ATOM 2918 O O . THR A 1 388 ? -1.869 -17.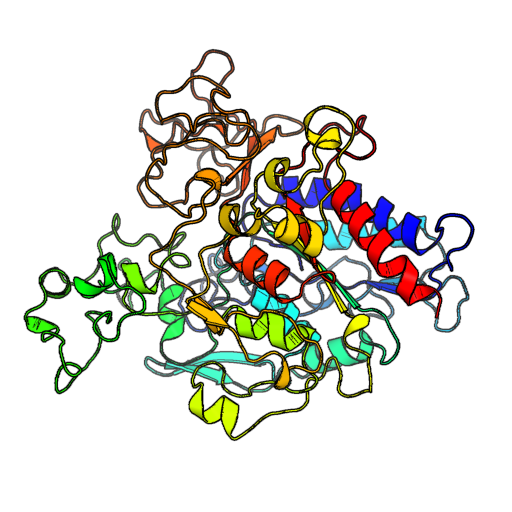757 -9.474 1.00 82.31 388 THR A O 1
ATOM 2921 N N . TRP A 1 389 ? -0.107 -16.360 -9.547 1.00 83.69 389 TRP A N 1
ATOM 2922 C CA . TRP A 1 389 ? -0.709 -15.355 -10.420 1.00 83.69 389 TRP A CA 1
ATOM 2923 C C . TRP A 1 389 ? -0.198 -15.512 -11.842 1.00 83.69 389 TRP A C 1
ATOM 2925 O O . TRP A 1 389 ? 0.938 -15.923 -12.027 1.00 83.69 389 TRP A O 1
ATOM 2935 N N . ASN A 1 390 ? -1.024 -15.166 -12.827 1.00 86.56 390 ASN A N 1
ATOM 2936 C CA . ASN A 1 390 ? -0.583 -15.075 -14.211 1.00 86.56 390 ASN A CA 1
ATOM 2937 C C . ASN A 1 390 ? 0.138 -13.743 -14.382 1.00 86.56 390 ASN A C 1
ATOM 2939 O O . ASN A 1 390 ? -0.504 -12.718 -14.596 1.00 86.56 390 ASN A O 1
ATOM 2943 N N . LEU A 1 391 ? 1.463 -13.748 -14.279 1.00 82.94 391 LEU A N 1
ATOM 2944 C CA . LEU A 1 391 ? 2.275 -12.540 -14.418 1.00 82.94 391 LEU A CA 1
ATOM 2945 C C . LEU A 1 391 ? 2.354 -12.043 -15.873 1.00 82.94 391 LEU A C 1
ATOM 2947 O O . LEU A 1 391 ? 2.914 -10.975 -16.129 1.00 82.94 391 LEU A O 1
ATOM 2951 N N . THR A 1 392 ? 1.797 -12.802 -16.821 1.00 84.69 392 THR A N 1
ATOM 2952 C CA . THR A 1 392 ? 1.626 -12.380 -18.219 1.00 84.69 392 THR A CA 1
ATOM 2953 C C . THR A 1 392 ? 0.360 -11.545 -18.403 1.00 84.69 392 THR A C 1
ATOM 2955 O O . THR A 1 392 ? 0.353 -10.624 -19.222 1.00 84.69 392 THR A O 1
ATOM 2958 N N . ASP A 1 393 ? -0.696 -11.839 -17.637 1.00 88.19 393 ASP A N 1
ATOM 2959 C CA . ASP A 1 393 ? -1.929 -11.055 -17.673 1.00 88.19 393 ASP A CA 1
ATOM 2960 C C . ASP A 1 39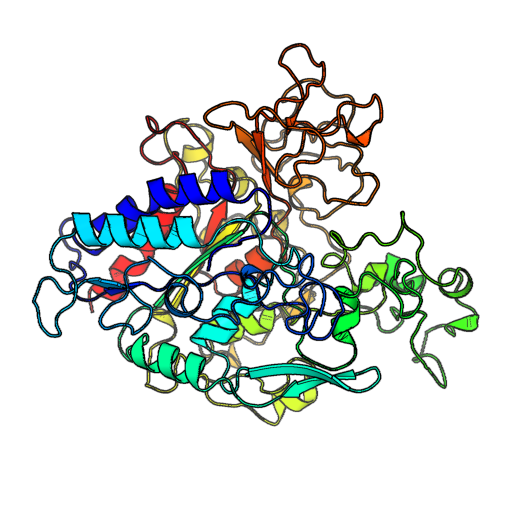3 ? -1.714 -9.725 -16.949 1.00 88.19 393 ASP A C 1
ATOM 2962 O O . ASP A 1 393 ? -1.107 -9.646 -15.880 1.00 88.19 393 ASP A O 1
ATOM 2966 N N . GLN A 1 394 ? -2.246 -8.661 -17.532 1.00 91.69 394 GLN A N 1
ATOM 2967 C CA . GLN A 1 394 ? -2.253 -7.334 -16.931 1.00 91.69 394 GLN A CA 1
ATOM 2968 C C . GLN A 1 394 ? -3.666 -7.019 -16.427 1.00 91.69 394 GLN A C 1
ATOM 2970 O O . GLN A 1 394 ? -4.626 -7.581 -16.955 1.00 91.69 394 GLN A O 1
ATOM 2975 N N . PRO A 1 395 ? -3.820 -6.141 -15.421 1.00 95.56 395 PRO A N 1
ATOM 2976 C CA . PRO A 1 395 ? -5.134 -5.619 -15.059 1.00 95.56 395 PRO A CA 1
ATOM 2977 C C . PRO A 1 395 ? -5.853 -4.997 -16.268 1.00 95.56 395 PRO A C 1
ATOM 2979 O O . PRO A 1 395 ? -5.223 -4.309 -17.071 1.00 95.56 395 PRO A O 1
ATOM 2982 N N . ASP A 1 396 ? -7.171 -5.193 -16.372 1.00 96.69 396 ASP A N 1
ATOM 2983 C CA . ASP A 1 396 ? -7.972 -4.669 -17.491 1.00 96.69 396 ASP A CA 1
ATOM 2984 C C . ASP A 1 396 ? -8.052 -3.134 -17.496 1.00 96.69 396 ASP A C 1
ATOM 2986 O O . ASP A 1 396 ? -8.269 -2.529 -18.547 1.00 96.69 396 ASP A O 1
ATOM 2990 N N . ASP A 1 397 ? -7.924 -2.483 -16.330 1.00 98.25 397 ASP A N 1
ATOM 2991 C CA . ASP A 1 397 ? -7.772 -1.032 -16.298 1.00 98.25 397 ASP A CA 1
ATOM 2992 C C . ASP A 1 397 ? -6.322 -0.674 -16.631 1.00 98.25 397 ASP A C 1
ATOM 2994 O O . ASP A 1 397 ? -5.434 -0.966 -15.822 1.00 98.25 397 ASP A O 1
ATOM 2998 N N . PRO A 1 398 ? -6.059 0.027 -17.750 1.00 98.19 398 PRO A N 1
ATOM 2999 C CA . PRO A 1 398 ? -4.710 0.447 -18.089 1.00 98.19 398 PRO A CA 1
ATOM 3000 C C . PRO A 1 398 ? -4.051 1.274 -16.982 1.00 98.19 398 PRO A C 1
ATOM 3002 O O . PRO A 1 398 ? -2.842 1.186 -16.811 1.00 98.19 398 PRO A O 1
ATOM 3005 N N . LEU A 1 399 ? -4.811 2.020 -16.173 1.00 98.50 399 LEU A N 1
ATOM 3006 C CA . LEU A 1 399 ? -4.250 2.801 -15.069 1.00 98.50 399 LEU A CA 1
ATOM 3007 C C . LEU A 1 399 ? -3.738 1.939 -13.907 1.00 98.50 399 LEU A C 1
ATOM 3009 O O . LEU A 1 399 ? -2.912 2.410 -13.127 1.00 98.50 399 LEU A O 1
ATOM 3013 N N . MET A 1 400 ? -4.165 0.679 -13.819 1.00 98.12 400 MET A N 1
ATOM 3014 C CA . MET A 1 400 ? -3.686 -0.287 -12.828 1.00 98.12 400 MET A CA 1
ATOM 3015 C C . MET A 1 400 ? -2.498 -1.119 -13.315 1.00 98.12 400 MET A C 1
ATOM 3017 O O . MET A 1 400 ? -1.911 -1.863 -12.532 1.00 98.12 400 MET A O 1
ATOM 3021 N N . ILE A 1 401 ? -2.105 -0.986 -14.581 1.00 96.56 401 ILE A N 1
ATOM 3022 C CA . ILE A 1 401 ? -0.919 -1.647 -15.120 1.00 96.56 401 ILE A CA 1
ATOM 3023 C C . ILE A 1 401 ? 0.317 -0.897 -14.621 1.00 96.56 401 ILE A C 1
ATOM 3025 O O . ILE A 1 401 ? 0.541 0.256 -14.999 1.00 96.56 401 ILE A O 1
ATOM 3029 N N . GLU A 1 402 ? 1.131 -1.551 -13.792 1.00 95.31 402 GLU A N 1
ATOM 3030 C CA . GLU A 1 402 ? 2.482 -1.085 -13.469 1.00 95.31 402 GLU A CA 1
ATOM 3031 C C . GLU A 1 402 ? 3.290 -1.028 -14.770 1.00 95.31 402 GLU A C 1
ATOM 3033 O O . GLU A 1 402 ? 3.423 -2.028 -15.477 1.00 95.31 402 GLU A O 1
ATOM 3038 N N . SER A 1 403 ? 3.764 0.163 -15.130 1.00 95.25 403 SER A N 1
ATOM 3039 C CA . SER A 1 403 ? 4.549 0.402 -16.338 1.00 95.25 403 SER A CA 1
ATOM 3040 C C . SER A 1 403 ? 5.372 1.663 -16.163 1.00 95.25 403 SER A C 1
ATOM 3042 O O . SER A 1 403 ? 4.876 2.647 -15.629 1.00 95.25 403 SER A O 1
ATOM 3044 N N . THR A 1 404 ? 6.600 1.658 -16.661 1.00 95.50 404 THR A N 1
ATOM 3045 C CA . THR A 1 404 ? 7.406 2.863 -16.894 1.00 95.50 404 THR A CA 1
ATOM 3046 C C . THR A 1 404 ? 7.041 3.525 -18.230 1.00 95.50 404 THR A C 1
ATOM 3048 O O . THR A 1 404 ? 7.071 4.743 -18.379 1.00 95.50 404 THR A O 1
ATOM 3051 N N . ALA A 1 405 ? 6.633 2.735 -19.225 1.00 95.81 405 ALA A N 1
ATOM 3052 C CA . ALA A 1 405 ? 6.235 3.234 -20.535 1.00 95.81 405 ALA A CA 1
ATOM 3053 C C . ALA A 1 405 ? 4.795 3.787 -20.522 1.00 95.81 405 ALA A C 1
ATOM 3055 O O . ALA A 1 405 ? 3.946 3.202 -19.840 1.00 95.81 405 ALA A O 1
ATOM 3056 N N . PRO A 1 406 ? 4.495 4.836 -21.316 1.00 97.75 406 PRO A N 1
ATOM 3057 C CA . PRO A 1 406 ? 3.139 5.336 -21.503 1.00 97.75 406 PRO A CA 1
ATOM 3058 C C . PRO A 1 406 ? 2.162 4.240 -21.920 1.00 97.75 406 PRO A C 1
ATOM 3060 O O . PRO A 1 406 ? 2.420 3.464 -22.844 1.00 97.75 406 PRO A O 1
ATOM 3063 N N . ARG A 1 407 ? 1.018 4.207 -21.248 1.00 98.00 407 ARG A N 1
ATOM 3064 C CA . ARG A 1 407 ? -0.046 3.226 -21.467 1.00 98.00 407 ARG A CA 1
ATOM 3065 C C . ARG A 1 407 ? -1.099 3.772 -22.428 1.00 98.00 407 ARG A C 1
ATOM 3067 O O . ARG A 1 407 ? -1.133 4.953 -22.769 1.00 98.00 407 ARG A O 1
ATOM 3074 N N . SER A 1 408 ? -1.973 2.887 -22.890 1.00 97.75 408 SER A N 1
ATOM 3075 C CA . SER A 1 408 ? -3.104 3.232 -23.755 1.00 97.75 408 SER A CA 1
ATOM 3076 C C . SER A 1 408 ? -4.318 2.384 -23.387 1.00 97.75 408 SER A C 1
ATOM 3078 O O . SER A 1 408 ? -4.184 1.393 -22.674 1.00 97.75 408 SER A O 1
ATOM 3080 N N . GLY A 1 409 ? -5.499 2.777 -23.859 1.00 97.94 409 GLY A N 1
ATOM 3081 C CA . GLY A 1 409 ? -6.761 2.113 -23.536 1.00 97.94 409 GLY A CA 1
ATOM 3082 C C . GLY A 1 409 ? -7.738 3.065 -22.860 1.00 97.94 409 GLY A C 1
ATOM 3083 O O . GLY A 1 409 ? -7.594 4.287 -22.950 1.00 97.94 409 GLY A O 1
ATOM 3084 N N . VAL A 1 410 ? -8.745 2.504 -22.197 1.00 98.38 410 VAL A N 1
ATOM 3085 C CA . VAL A 1 410 ? -9.786 3.259 -21.493 1.00 98.38 410 VAL A CA 1
ATOM 3086 C C . VAL A 1 410 ? -9.940 2.731 -20.075 1.00 98.38 410 VAL A C 1
ATOM 3088 O O . VAL A 1 410 ? -9.882 1.524 -19.859 1.00 98.38 410 VAL A O 1
ATOM 3091 N N . ASN A 1 411 ? -10.175 3.619 -19.112 1.00 98.19 411 ASN A N 1
ATOM 3092 C CA . ASN A 1 411 ? -10.562 3.192 -17.773 1.00 98.19 411 ASN A CA 1
ATOM 3093 C C . ASN A 1 411 ? -11.958 2.529 -17.841 1.00 98.19 411 ASN A C 1
ATOM 3095 O O . ASN A 1 411 ? -12.901 3.159 -18.330 1.00 98.19 411 ASN A O 1
ATOM 3099 N N . PRO A 1 412 ? -12.140 1.295 -17.340 1.00 97.75 412 PRO A N 1
ATOM 3100 C CA . PRO A 1 412 ? -13.379 0.541 -17.526 1.00 97.75 412 PRO A CA 1
ATOM 3101 C C . PRO A 1 412 ? -14.578 1.145 -16.780 1.00 97.75 412 PRO A C 1
ATOM 3103 O O . PRO A 1 412 ? -15.710 1.031 -17.253 1.00 97.75 412 PRO A O 1
ATOM 3106 N N . ALA A 1 413 ? -14.355 1.834 -15.656 1.00 96.56 413 ALA A N 1
ATOM 3107 C CA . ALA A 1 413 ? -15.427 2.451 -14.875 1.00 96.56 413 ALA A CA 1
ATOM 3108 C C . ALA A 1 413 ? -16.004 3.718 -15.532 1.00 96.56 413 ALA A C 1
ATOM 3110 O O . ALA A 1 413 ? -17.205 3.965 -15.444 1.00 96.56 413 ALA A O 1
ATOM 3111 N N . THR A 1 414 ? -15.159 4.523 -16.179 1.00 95.75 414 THR A N 1
ATOM 3112 C CA . THR A 1 414 ? -15.522 5.855 -16.702 1.00 95.75 414 THR A CA 1
ATOM 3113 C C . THR A 1 414 ? -15.533 5.946 -18.222 1.00 95.75 414 THR A C 1
ATOM 3115 O O . THR A 1 414 ? -16.056 6.915 -18.765 1.00 95.75 414 THR A O 1
ATOM 3118 N N . GLN A 1 415 ? -14.943 4.965 -18.910 1.00 96.69 415 GLN A N 1
ATOM 3119 C CA . GLN A 1 415 ? -14.678 4.975 -20.352 1.00 96.69 415 GLN A CA 1
ATOM 3120 C C . GLN A 1 415 ? -13.779 6.138 -20.813 1.00 96.69 415 GLN A C 1
ATOM 3122 O O . GLN A 1 415 ? -13.702 6.438 -22.005 1.00 96.69 415 GLN A O 1
ATOM 3127 N N . LEU A 1 416 ? -13.069 6.790 -19.885 1.00 96.38 416 LEU A N 1
ATOM 3128 C CA . LEU A 1 416 ? -12.092 7.824 -20.208 1.00 96.38 416 LEU A CA 1
ATOM 3129 C C . LEU A 1 416 ? -10.841 7.193 -20.818 1.00 96.38 416 LEU A C 1
ATOM 3131 O O . LEU A 1 416 ? -10.245 6.289 -20.231 1.00 96.38 416 LEU A O 1
ATOM 3135 N N . ALA A 1 417 ? -10.429 7.697 -21.980 1.00 98.12 417 ALA A N 1
ATOM 3136 C CA . ALA A 1 417 ? -9.200 7.272 -22.632 1.00 98.12 417 ALA A CA 1
ATOM 3137 C C . ALA A 1 417 ? -7.970 7.717 -21.834 1.00 98.12 417 ALA A C 1
ATOM 3139 O O . ALA A 1 417 ? -7.900 8.853 -21.357 1.00 98.12 417 ALA A O 1
ATOM 3140 N N . VAL A 1 418 ? -6.983 6.833 -21.716 1.00 98.44 418 VAL A N 1
ATOM 3141 C CA . VAL A 1 418 ? -5.656 7.196 -21.212 1.00 98.44 418 VAL A CA 1
ATOM 3142 C C . VAL A 1 418 ? -5.025 8.175 -22.202 1.00 98.44 418 VAL A C 1
ATOM 3144 O O . VAL A 1 418 ? -4.920 7.890 -23.397 1.00 98.44 418 VAL A O 1
ATOM 3147 N N . ALA A 1 419 ? -4.659 9.357 -21.710 1.00 98.38 419 ALA A N 1
ATOM 3148 C CA . ALA A 1 419 ? -4.097 10.422 -22.529 1.00 98.38 419 ALA A CA 1
ATOM 3149 C C . ALA A 1 419 ? -2.572 10.271 -22.622 1.00 98.38 419 ALA A C 1
ATOM 3151 O O . ALA A 1 419 ? -1.921 10.019 -21.614 1.00 98.38 419 ALA A O 1
ATOM 3152 N N . GLY A 1 420 ? -1.996 10.421 -23.817 1.00 97.50 420 GLY A N 1
ATOM 3153 C CA . GLY A 1 420 ? -0.549 10.273 -24.021 1.00 97.50 420 GLY A CA 1
ATOM 3154 C C . GLY A 1 420 ? 0.289 11.489 -23.572 1.00 97.50 420 GLY A C 1
ATOM 3155 O O . GLY A 1 420 ? -0.277 12.543 -23.284 1.00 97.50 420 GLY A O 1
ATOM 3156 N N . PRO A 1 421 ? 1.635 11.402 -23.624 1.00 95.38 421 PRO A N 1
ATOM 3157 C CA . PRO A 1 421 ? 2.567 12.433 -23.120 1.00 95.38 421 PRO A CA 1
ATOM 3158 C C . PRO A 1 421 ? 2.451 13.850 -23.677 1.00 95.38 421 PRO A C 1
ATOM 3160 O O . PRO A 1 421 ? 2.895 14.801 -23.042 1.00 95.38 421 PRO A O 1
ATOM 3163 N N . GLY A 1 422 ? 1.865 14.015 -24.863 1.00 91.31 422 GLY A N 1
ATOM 3164 C CA . GLY A 1 422 ? 1.647 15.330 -25.472 1.00 91.31 422 GLY A CA 1
ATOM 3165 C C . GLY A 1 422 ? 0.295 15.964 -25.143 1.00 91.31 422 GLY A C 1
ATOM 3166 O O . GLY A 1 422 ? -0.056 16.971 -25.757 1.00 91.31 422 GLY A O 1
ATOM 3167 N N . ALA A 1 423 ? -0.506 15.351 -24.271 1.00 96.62 423 ALA A N 1
ATOM 3168 C CA . ALA A 1 423 ? -1.863 15.802 -24.013 1.00 96.62 423 ALA A CA 1
ATOM 3169 C C . ALA A 1 423 ? -1.918 17.096 -23.181 1.00 96.62 423 ALA A C 1
ATOM 3171 O O . ALA A 1 423 ? -0.968 17.491 -22.504 1.00 96.62 423 ALA A O 1
ATOM 3172 N N . GLY A 1 424 ? -3.054 17.789 -23.281 1.00 95.69 424 GLY A N 1
ATOM 3173 C CA . GLY A 1 424 ? -3.311 19.007 -22.518 1.00 95.69 424 GLY A CA 1
ATOM 3174 C C . GLY A 1 424 ? -3.619 18.742 -21.037 1.00 95.69 424 GLY A C 1
ATOM 3175 O O . GLY A 1 424 ? -3.807 17.589 -20.637 1.00 95.69 424 GLY A O 1
ATOM 3176 N N . PRO A 1 425 ? -3.742 19.817 -20.237 1.00 95.25 425 PRO A N 1
ATOM 3177 C CA . PRO A 1 425 ? -4.002 19.726 -18.803 1.00 95.25 425 PRO A CA 1
ATOM 3178 C C . PRO A 1 425 ? -5.272 18.939 -18.519 1.00 95.25 425 PRO A C 1
ATOM 3180 O O . PRO A 1 425 ? -6.335 19.241 -19.062 1.00 95.25 425 PRO A O 1
ATOM 3183 N N . MET A 1 426 ? -5.143 17.940 -17.641 1.00 96.12 426 MET A N 1
ATOM 3184 C CA . MET A 1 426 ? -6.238 17.065 -17.212 1.00 96.12 426 MET A CA 1
ATOM 3185 C C . MET A 1 426 ? -6.994 16.402 -18.376 1.00 96.12 426 MET A C 1
ATOM 3187 O O . MET A 1 426 ? -8.197 16.164 -18.275 1.00 96.12 426 MET A O 1
ATOM 3191 N N . ALA A 1 427 ? -6.301 16.084 -19.479 1.00 97.06 427 ALA A N 1
ATOM 3192 C CA . ALA A 1 427 ? -6.885 15.363 -20.614 1.00 97.06 427 ALA A CA 1
ATOM 3193 C C . ALA A 1 427 ? -7.503 14.011 -20.210 1.00 97.06 427 ALA A C 1
ATOM 3195 O O . ALA A 1 427 ? -8.483 13.573 -20.812 1.00 97.06 427 ALA A O 1
ATOM 3196 N N . ASN A 1 428 ? -6.969 13.380 -19.165 1.00 97.75 428 ASN A N 1
ATOM 3197 C CA . ASN A 1 428 ? -7.616 12.324 -18.405 1.00 97.75 428 ASN A CA 1
ATOM 3198 C C . ASN A 1 428 ? -7.867 12.814 -16.966 1.00 97.75 428 ASN A C 1
ATOM 3200 O O . ASN A 1 428 ? -6.947 13.233 -16.267 1.00 97.75 428 ASN A O 1
ATOM 3204 N N . ALA A 1 429 ? -9.115 12.743 -16.498 1.00 96.19 429 ALA A N 1
ATOM 3205 C CA . ALA A 1 429 ? -9.497 13.241 -15.173 1.00 96.19 429 ALA A CA 1
ATOM 3206 C C . ALA A 1 429 ? -8.982 12.387 -13.992 1.00 96.19 429 ALA A C 1
ATOM 3208 O O . ALA A 1 429 ? -9.142 12.792 -12.844 1.00 96.19 429 ALA A O 1
ATOM 3209 N N . ILE A 1 430 ? -8.411 11.207 -14.254 1.00 98.25 430 ILE A N 1
ATOM 3210 C CA . ILE A 1 430 ? -7.913 10.269 -13.241 1.00 98.25 430 ILE A CA 1
ATOM 3211 C C . ILE A 1 430 ? -6.413 10.460 -13.020 1.00 98.25 430 ILE A C 1
ATOM 3213 O O . ILE A 1 430 ? -6.000 10.636 -11.878 1.00 98.25 430 ILE A O 1
ATOM 3217 N N . ASN A 1 431 ? -5.603 10.434 -14.084 1.00 98.19 431 ASN A N 1
ATOM 3218 C CA . ASN A 1 431 ? -4.137 10.510 -13.995 1.00 98.19 431 ASN A CA 1
ATOM 3219 C C . ASN A 1 431 ? -3.519 11.747 -14.678 1.00 98.19 431 ASN A C 1
ATOM 3221 O O . ASN A 1 431 ? -2.300 11.892 -14.700 1.00 98.19 431 ASN A O 1
ATOM 3225 N N . GLY A 1 432 ? -4.336 12.645 -15.235 1.00 98.12 432 GLY A N 1
ATOM 3226 C CA . GLY A 1 432 ? -3.881 13.808 -15.995 1.00 98.12 432 GLY A CA 1
ATOM 3227 C C . GLY A 1 432 ? -3.501 13.433 -17.426 1.00 98.12 432 GLY A C 1
ATOM 3228 O O . GLY A 1 432 ? -4.270 13.683 -18.354 1.00 98.12 432 GLY A O 1
ATOM 3229 N N . HIS A 1 433 ? -2.324 12.835 -17.591 1.00 98.19 433 HIS A N 1
ATOM 3230 C CA . HIS A 1 433 ? -1.840 12.195 -18.815 1.00 98.19 433 HIS A CA 1
ATOM 3231 C C . HIS A 1 433 ? -0.615 11.319 -18.491 1.00 98.19 433 HIS A C 1
ATOM 3233 O O . HIS A 1 433 ? 0.072 11.542 -17.495 1.00 98.19 433 HIS A O 1
ATOM 3239 N N . GLU A 1 434 ? -0.322 10.325 -19.328 1.00 98.19 434 GLU A N 1
ATOM 3240 C CA . GLU A 1 434 ? 0.938 9.569 -19.274 1.00 98.19 434 GLU A CA 1
ATOM 3241 C C . GLU A 1 434 ? 2.115 10.495 -19.580 1.00 98.19 434 GLU A C 1
ATOM 3243 O O . GLU A 1 434 ? 1.930 11.513 -20.232 1.00 98.19 434 GLU A O 1
ATOM 3248 N N . TRP A 1 435 ? 3.333 10.168 -19.168 1.00 96.06 435 TRP A N 1
ATOM 3249 C CA . TRP A 1 435 ? 4.502 11.034 -19.379 1.00 96.06 435 TRP A CA 1
ATOM 3250 C C . TRP A 1 435 ? 5.766 10.202 -19.633 1.00 96.06 435 TRP A C 1
ATOM 3252 O O . TRP A 1 435 ? 5.724 8.977 -19.554 1.00 96.06 435 TRP A O 1
ATOM 3262 N N . ASN A 1 436 ? 6.884 10.819 -20.020 1.00 94.62 436 ASN A N 1
ATOM 3263 C CA . ASN A 1 436 ? 8.135 10.072 -20.168 1.00 94.62 436 ASN A CA 1
ATOM 3264 C C . ASN A 1 436 ? 8.807 9.910 -18.800 1.00 94.62 436 ASN A C 1
ATOM 3266 O O . ASN A 1 436 ? 9.377 10.870 -18.302 1.00 94.62 436 ASN A O 1
ATOM 3270 N N . THR A 1 437 ? 8.784 8.713 -18.216 1.00 93.25 437 THR A N 1
ATOM 3271 C CA . THR A 1 437 ? 9.359 8.491 -16.880 1.00 93.25 437 THR A CA 1
ATOM 3272 C C . THR A 1 437 ? 10.877 8.321 -16.872 1.00 93.25 437 THR A C 1
ATOM 3274 O O . THR A 1 437 ? 11.444 8.047 -15.818 1.00 93.25 437 THR A O 1
ATOM 3277 N N . ASP A 1 438 ? 11.533 8.389 -18.040 1.00 90.69 438 ASP A N 1
ATOM 3278 C CA . ASP A 1 438 ? 12.941 8.010 -18.237 1.00 90.69 438 ASP A CA 1
ATOM 3279 C C . ASP A 1 438 ? 13.275 6.615 -17.671 1.00 90.69 438 ASP A C 1
ATOM 3281 O O . ASP A 1 438 ? 14.412 6.326 -17.319 1.00 90.69 438 ASP A O 1
ATOM 3285 N N . GLN A 1 439 ? 12.269 5.731 -17.585 1.00 91.38 439 GLN A N 1
ATOM 3286 C CA . GLN A 1 439 ? 12.354 4.410 -16.944 1.00 91.38 439 GLN A CA 1
ATOM 3287 C C . GLN A 1 439 ? 12.673 4.439 -15.435 1.00 91.38 439 GLN A C 1
ATOM 3289 O O . GLN A 1 439 ? 12.848 3.381 -14.832 1.00 91.38 439 GLN A O 1
ATOM 3294 N N . ALA A 1 440 ? 12.690 5.620 -14.812 1.00 90.56 440 ALA A N 1
ATOM 3295 C CA . ALA A 1 440 ? 13.051 5.813 -13.410 1.00 90.56 440 ALA A CA 1
ATOM 3296 C C . ALA A 1 440 ? 11.851 5.788 -12.452 1.00 90.56 440 ALA A C 1
ATOM 3298 O O . ALA A 1 440 ? 12.032 5.554 -11.258 1.00 90.56 440 ALA A O 1
ATOM 3299 N N . GLU A 1 441 ? 10.635 5.989 -12.969 1.00 92.00 441 GLU A N 1
ATOM 3300 C CA . GLU A 1 441 ? 9.376 5.963 -12.212 1.00 92.00 441 GLU A CA 1
ATOM 3301 C C . GLU A 1 441 ? 8.289 5.170 -12.956 1.00 92.00 441 GLU A C 1
ATOM 3303 O O . GLU A 1 441 ? 8.346 4.977 -14.178 1.00 92.00 441 GLU A O 1
ATOM 3308 N N . LEU A 1 442 ? 7.268 4.723 -12.220 1.00 95.81 442 LEU A N 1
ATOM 3309 C CA . LEU A 1 442 ? 6.050 4.167 -12.806 1.00 95.81 442 LEU A CA 1
ATOM 3310 C C . LEU A 1 442 ? 5.126 5.285 -13.321 1.00 95.81 442 LEU A C 1
ATOM 3312 O O . LEU A 1 442 ? 5.180 6.436 -12.896 1.00 95.81 442 LEU A O 1
ATOM 3316 N N . GLN A 1 443 ? 4.225 4.942 -14.234 1.00 97.94 443 GLN A N 1
ATOM 3317 C CA . GLN A 1 443 ? 3.109 5.799 -14.621 1.00 97.94 443 GLN A CA 1
ATOM 3318 C C . GLN A 1 443 ? 2.094 5.883 -13.474 1.00 97.94 443 GLN A C 1
ATOM 3320 O O . GLN A 1 443 ? 1.870 4.912 -12.748 1.00 97.94 443 GLN A O 1
ATOM 3325 N N . TYR A 1 444 ? 1.437 7.032 -13.318 1.00 98.44 444 TYR A N 1
ATOM 3326 C CA . TYR A 1 444 ? 0.490 7.243 -12.220 1.00 98.44 444 TYR A CA 1
ATOM 3327 C C . TYR A 1 444 ? -0.792 6.429 -12.415 1.00 98.44 444 TYR A C 1
ATOM 3329 O O . TYR A 1 444 ? -1.398 6.453 -13.489 1.00 98.44 444 TYR A O 1
ATOM 3337 N N . ALA A 1 445 ? -1.252 5.757 -11.360 1.00 98.50 445 ALA A N 1
ATOM 3338 C CA . ALA A 1 445 ? -2.587 5.164 -11.330 1.00 98.50 445 ALA A CA 1
ATOM 3339 C C . ALA A 1 445 ? -3.661 6.245 -11.200 1.00 98.50 445 ALA A C 1
ATOM 3341 O O . ALA A 1 445 ? -4.723 6.165 -11.814 1.00 98.50 445 ALA A O 1
ATOM 3342 N N . CYS A 1 446 ? -3.377 7.271 -10.399 1.00 98.69 446 CYS A N 1
ATOM 3343 C CA . CYS A 1 446 ? -4.269 8.394 -10.179 1.00 98.69 446 CYS A CA 1
ATOM 3344 C C . CYS A 1 446 ? -3.509 9.612 -9.640 1.00 98.69 446 CYS A C 1
ATOM 3346 O O . CYS A 1 446 ? -2.395 9.495 -9.126 1.00 98.69 446 CYS A O 1
ATOM 3348 N N . ILE A 1 447 ? -4.138 10.782 -9.750 1.00 98.31 447 ILE A N 1
ATOM 3349 C CA . ILE A 1 447 ? -3.677 12.045 -9.173 1.00 98.31 447 ILE A CA 1
ATOM 3350 C C . ILE A 1 447 ? -4.844 12.766 -8.486 1.00 98.31 447 ILE A C 1
ATOM 3352 O O . ILE A 1 447 ? -6.011 12.496 -8.774 1.00 98.31 447 ILE A O 1
ATOM 3356 N N . PHE A 1 448 ? -4.550 13.703 -7.587 1.00 97.00 448 PHE A N 1
ATOM 3357 C CA . PHE A 1 448 ? -5.562 14.562 -6.963 1.00 97.00 448 PHE A CA 1
ATOM 3358 C C . PHE A 1 448 ? -5.012 15.968 -6.691 1.00 97.00 448 PHE A C 1
ATOM 3360 O O . PHE A 1 448 ? -3.808 16.114 -6.479 1.00 97.00 448 PHE A O 1
ATOM 3367 N N . PRO A 1 449 ? -5.852 17.019 -6.734 1.00 95.38 449 PRO A N 1
ATOM 3368 C CA . PRO A 1 449 ? -5.380 18.389 -6.574 1.00 95.38 449 PRO A CA 1
ATOM 3369 C C . PRO A 1 449 ? -4.869 18.635 -5.154 1.00 95.38 449 PRO A C 1
ATOM 3371 O O . PRO A 1 449 ? -5.507 18.243 -4.174 1.00 95.38 449 PRO A O 1
ATOM 3374 N N . LEU A 1 450 ? -3.742 19.336 -5.048 1.00 93.81 450 LEU A N 1
ATOM 3375 C CA . LEU A 1 450 ? -3.256 19.855 -3.776 1.00 93.81 450 LEU A CA 1
ATOM 3376 C C . LEU A 1 450 ? -4.162 20.990 -3.289 1.00 93.81 450 LEU A C 1
ATOM 3378 O O . LEU A 1 450 ? -4.702 21.759 -4.086 1.00 93.81 450 LEU A O 1
ATOM 3382 N N . SER A 1 451 ? -4.284 21.134 -1.968 1.00 88.62 451 SER A N 1
ATOM 3383 C CA . SER A 1 451 ? -5.046 22.235 -1.362 1.00 88.62 451 SER A CA 1
ATOM 3384 C C . SER A 1 451 ? -4.469 23.604 -1.731 1.00 88.62 451 SER A C 1
ATOM 3386 O O . SER A 1 451 ? -5.214 24.574 -1.868 1.00 88.62 451 SER A O 1
ATOM 3388 N N . GLN A 1 452 ? -3.149 23.671 -1.912 1.00 89.62 452 GLN A N 1
ATOM 3389 C CA . GLN A 1 452 ? -2.408 24.793 -2.471 1.00 89.62 452 GLN A CA 1
ATOM 3390 C C . GLN A 1 452 ? -1.289 24.249 -3.366 1.00 89.62 452 GLN A C 1
ATOM 3392 O O . GLN A 1 452 ? -0.631 23.283 -2.972 1.00 89.62 452 GLN A O 1
ATOM 3397 N N . PRO A 1 453 ? -1.029 24.854 -4.538 1.00 92.31 453 PRO A N 1
ATOM 3398 C CA . PRO A 1 453 ? 0.143 24.501 -5.322 1.00 92.31 453 PRO A CA 1
ATOM 3399 C C . PRO A 1 453 ? 1.429 24.682 -4.509 1.00 92.31 453 PRO A C 1
ATOM 3401 O O . PRO A 1 453 ? 1.612 25.709 -3.852 1.00 92.31 453 PRO A O 1
ATOM 3404 N N . ARG A 1 454 ? 2.326 23.700 -4.580 1.00 92.12 454 ARG A N 1
ATOM 3405 C CA . ARG A 1 454 ? 3.643 23.733 -3.937 1.00 92.12 454 ARG A CA 1
ATOM 3406 C C . ARG A 1 454 ? 4.667 24.275 -4.926 1.00 92.12 454 ARG A C 1
ATOM 3408 O O . ARG A 1 454 ? 4.714 23.818 -6.063 1.00 92.12 454 ARG A O 1
ATOM 3415 N N . ASP A 1 455 ? 5.468 25.251 -4.513 1.00 91.06 455 ASP A N 1
ATOM 3416 C CA . ASP A 1 455 ? 6.598 25.733 -5.313 1.00 91.06 455 ASP A CA 1
ATOM 3417 C C . ASP A 1 455 ? 7.810 24.827 -5.074 1.00 91.06 455 ASP A C 1
ATOM 3419 O O . ASP A 1 455 ? 8.367 24.814 -3.974 1.00 91.06 455 ASP A O 1
ATOM 3423 N N . CYS A 1 456 ? 8.180 24.036 -6.081 1.00 89.88 456 CYS A N 1
ATOM 3424 C CA . CYS A 1 456 ? 9.286 23.098 -5.983 1.00 89.88 456 CYS A CA 1
ATOM 3425 C C . CYS A 1 456 ? 10.613 23.838 -6.113 1.00 89.88 456 CYS A C 1
ATOM 3427 O O . CYS A 1 456 ? 10.941 24.405 -7.159 1.00 89.88 456 CYS A O 1
ATOM 3429 N N . LYS A 1 457 ? 11.409 23.800 -5.045 1.00 84.38 457 LYS A N 1
ATOM 3430 C CA . LYS A 1 457 ? 12.786 24.292 -5.092 1.00 84.38 457 LYS A CA 1
ATOM 3431 C C . LYS A 1 457 ? 13.643 23.324 -5.905 1.00 84.38 457 LYS A C 1
ATOM 3433 O O . LYS A 1 457 ? 13.396 22.121 -5.917 1.00 84.38 457 LYS A O 1
ATOM 3438 N N . SER A 1 458 ? 14.676 23.855 -6.557 1.00 77.25 458 SER A N 1
ATOM 3439 C CA . SER A 1 458 ? 15.675 23.017 -7.225 1.00 77.25 458 SER A CA 1
ATOM 3440 C C . SER A 1 458 ? 16.292 22.041 -6.221 1.00 77.25 458 SER A C 1
ATOM 3442 O O . SER A 1 458 ? 16.743 22.469 -5.155 1.00 77.25 458 SER A O 1
ATOM 3444 N N . GLY A 1 459 ? 16.290 20.753 -6.563 1.00 71.81 459 GLY A N 1
ATOM 3445 C CA . GLY A 1 459 ? 16.831 19.687 -5.722 1.00 71.81 459 GLY A CA 1
ATOM 3446 C C . GLY A 1 459 ? 15.965 19.295 -4.524 1.00 71.81 459 GLY A C 1
ATOM 3447 O O . GLY A 1 459 ? 16.481 18.627 -3.638 1.00 71.81 459 GLY A O 1
ATOM 3448 N N . ASP A 1 460 ? 14.694 19.704 -4.463 1.00 81.69 460 ASP A N 1
ATOM 3449 C CA . ASP A 1 460 ? 13.746 19.203 -3.461 1.00 81.69 460 ASP A CA 1
ATOM 3450 C C . ASP A 1 460 ? 13.233 17.807 -3.870 1.00 81.69 460 ASP A C 1
ATOM 3452 O O . ASP A 1 460 ? 12.432 17.718 -4.807 1.00 81.69 460 ASP A O 1
ATOM 3456 N N . PRO A 1 461 ? 13.669 16.720 -3.203 1.00 77.44 461 PRO A N 1
ATOM 3457 C CA . PRO A 1 461 ? 13.289 15.361 -3.579 1.00 77.44 461 PRO A CA 1
ATOM 3458 C C . PRO A 1 461 ? 11.838 15.028 -3.192 1.00 77.44 461 PRO A C 1
ATOM 3460 O O . PRO A 1 461 ? 11.289 14.046 -3.676 1.00 77.44 461 PRO A O 1
ATOM 3463 N N . SER A 1 462 ? 11.193 15.854 -2.357 1.00 82.25 462 SER A N 1
ATOM 3464 C CA . SER A 1 462 ? 9.781 15.704 -1.973 1.00 82.25 462 SER A CA 1
ATOM 3465 C C . SER A 1 462 ? 8.808 16.347 -2.975 1.00 82.25 462 SER A C 1
ATOM 3467 O O . SER A 1 462 ? 7.590 16.326 -2.765 1.00 82.25 462 SER A O 1
ATOM 3469 N N . CYS A 1 463 ? 9.331 16.966 -4.043 1.00 87.12 463 CYS A N 1
ATOM 3470 C CA . CYS A 1 463 ? 8.567 17.781 -4.982 1.00 87.12 463 CYS A CA 1
ATOM 3471 C C . CYS A 1 463 ? 8.860 17.397 -6.439 1.00 87.12 463 CYS A C 1
ATOM 3473 O O . CYS A 1 463 ? 9.966 17.578 -6.951 1.00 87.12 463 CYS A O 1
ATOM 3475 N N . ASP A 1 464 ? 7.829 16.931 -7.142 1.00 89.62 464 ASP A N 1
ATOM 3476 C CA . ASP A 1 464 ? 7.932 16.328 -8.475 1.00 89.62 464 ASP A CA 1
ATOM 3477 C C . ASP A 1 464 ? 8.232 17.329 -9.602 1.00 89.62 464 ASP A C 1
ATOM 3479 O O . ASP A 1 464 ? 8.616 16.921 -10.696 1.00 89.62 464 ASP A O 1
ATOM 3483 N N . CYS A 1 465 ? 8.036 18.628 -9.357 1.00 91.00 465 CYS A N 1
ATOM 3484 C CA . CYS A 1 465 ? 8.179 19.693 -10.357 1.00 91.00 465 CYS A CA 1
ATOM 3485 C C . CYS A 1 465 ? 9.459 20.520 -10.182 1.00 91.00 465 CYS A C 1
ATOM 3487 O O . CYS A 1 465 ? 9.538 21.644 -10.671 1.00 91.00 465 CYS A O 1
ATOM 3489 N N . SER A 1 466 ? 10.451 20.007 -9.452 1.00 79.94 466 SER A N 1
ATOM 3490 C CA . SER A 1 466 ? 11.723 20.705 -9.215 1.00 79.94 466 SER A CA 1
ATOM 3491 C C . SER A 1 466 ? 12.583 20.827 -10.482 1.00 79.94 466 SER A C 1
ATOM 3493 O O . SER A 1 466 ? 13.324 21.804 -10.623 1.00 79.94 466 SER A O 1
ATOM 3495 N N . ASP A 1 467 ? 12.438 19.901 -11.435 1.00 71.44 467 ASP A N 1
ATOM 3496 C CA . ASP A 1 467 ? 13.059 19.984 -12.756 1.00 71.44 467 ASP A CA 1
ATOM 3497 C C . ASP A 1 467 ? 12.134 20.701 -13.753 1.00 71.44 467 ASP A C 1
ATOM 3499 O O . ASP A 1 467 ? 11.030 20.255 -14.060 1.00 71.44 467 ASP A O 1
ATOM 3503 N N . THR A 1 468 ? 12.593 21.848 -14.257 1.00 64.12 468 THR A N 1
ATOM 3504 C CA . THR A 1 468 ? 11.906 22.634 -15.300 1.00 64.12 468 THR A CA 1
ATOM 3505 C C . THR A 1 468 ? 12.707 22.698 -16.596 1.00 64.12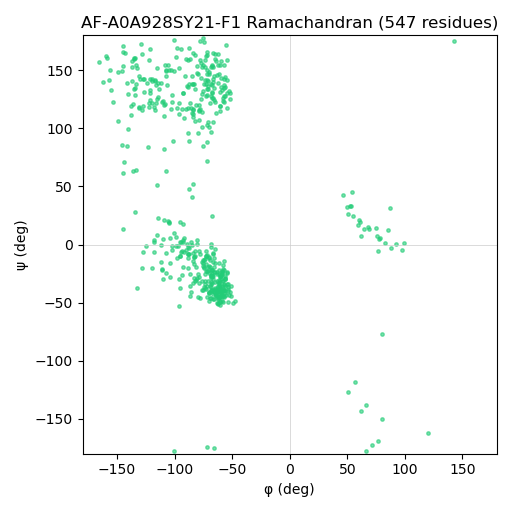 468 THR A C 1
ATOM 3507 O O . THR A 1 468 ? 12.371 23.465 -17.505 1.00 64.12 468 THR A O 1
ATOM 3510 N N . THR A 1 469 ? 13.792 21.925 -16.691 1.00 60.31 469 THR A N 1
ATOM 3511 C CA . THR A 1 469 ? 14.578 21.852 -17.915 1.00 60.31 469 THR A CA 1
ATOM 3512 C C . THR A 1 469 ? 13.701 21.272 -19.023 1.00 60.31 469 THR A C 1
ATOM 3514 O O . THR A 1 469 ? 12.806 20.471 -18.779 1.00 60.31 469 THR A O 1
ATOM 3517 N N . GLY A 1 470 ? 13.887 21.722 -20.265 1.00 62.50 470 GLY A N 1
ATOM 3518 C CA . GLY A 1 470 ? 13.030 21.351 -21.401 1.00 62.50 470 GLY A CA 1
ATOM 3519 C C . GLY A 1 470 ? 13.115 19.879 -21.837 1.00 62.50 470 GLY A C 1
ATOM 3520 O O . GLY A 1 470 ? 12.869 19.597 -23.009 1.00 62.50 470 GLY A O 1
ATOM 3521 N N . VAL A 1 471 ? 13.504 18.974 -20.939 1.00 77.50 471 VAL A N 1
ATOM 3522 C CA . VAL A 1 471 ? 13.530 17.524 -21.118 1.00 77.50 471 VAL A CA 1
ATOM 3523 C C . VAL A 1 471 ? 12.118 16.948 -21.015 1.00 77.50 471 VAL A C 1
ATOM 3525 O O . VAL A 1 471 ? 11.224 17.521 -20.390 1.00 77.50 471 VAL A O 1
ATOM 3528 N N . ASP A 1 472 ? 11.886 15.814 -21.671 1.00 81.31 472 ASP A N 1
ATOM 3529 C CA . ASP A 1 472 ? 10.544 15.235 -21.752 1.00 81.31 472 ASP A CA 1
ATOM 3530 C C . ASP A 1 472 ? 10.049 14.662 -20.414 1.00 81.31 472 ASP A C 1
ATOM 3532 O O . ASP A 1 472 ? 8.840 14.625 -20.195 1.00 81.31 472 ASP A O 1
ATOM 3536 N N . SER A 1 473 ? 10.945 14.286 -19.499 1.00 81.00 473 SER A N 1
ATOM 3537 C CA . SER A 1 473 ? 10.599 13.801 -18.155 1.00 81.00 473 SER A CA 1
ATOM 3538 C C . SER A 1 473 ? 10.153 14.887 -17.181 1.00 81.00 473 SER A C 1
ATOM 3540 O O . SER A 1 473 ? 9.422 14.597 -16.236 1.00 81.00 473 SER A O 1
ATOM 3542 N N . ALA A 1 474 ? 10.462 16.156 -17.461 1.00 83.12 474 ALA A N 1
ATOM 3543 C CA . ALA A 1 474 ? 9.908 17.298 -16.732 1.00 83.12 474 ALA A CA 1
ATOM 3544 C C . ALA A 1 474 ? 8.433 17.574 -17.095 1.00 83.12 474 ALA A C 1
ATOM 3546 O O . ALA A 1 474 ? 7.735 18.328 -16.412 1.00 83.12 474 ALA A O 1
ATOM 3547 N N . LYS A 1 475 ? 7.915 16.960 -18.169 1.00 91.44 475 LYS A N 1
ATOM 3548 C CA . LYS A 1 475 ? 6.533 17.142 -18.643 1.00 91.44 475 LYS A CA 1
ATOM 3549 C C . LYS A 1 475 ? 5.553 16.239 -17.890 1.00 91.44 475 LYS A C 1
ATOM 3551 O O . LYS A 1 475 ? 4.781 15.503 -18.497 1.00 91.44 475 LYS A O 1
ATOM 3556 N N . LYS A 1 476 ? 5.591 16.283 -16.557 1.00 93.75 476 LYS A N 1
ATOM 3557 C CA . LYS A 1 476 ? 4.681 15.531 -15.681 1.00 93.75 476 LYS A CA 1
ATOM 3558 C C . LYS A 1 476 ? 3.304 16.211 -15.626 1.00 93.75 476 LYS A C 1
ATOM 3560 O O . LYS A 1 476 ? 3.249 17.443 -15.521 1.00 93.75 476 LYS A O 1
ATOM 3565 N N . PRO A 1 477 ? 2.189 15.457 -15.567 1.00 96.00 477 PRO A N 1
ATOM 3566 C CA . PRO A 1 477 ? 0.850 16.044 -15.429 1.00 96.00 477 PRO A CA 1
ATOM 3567 C C . PRO A 1 477 ? 0.695 16.888 -14.153 1.00 96.00 477 PRO A C 1
ATOM 3569 O O . PRO A 1 477 ? -0.084 17.839 -14.123 1.00 96.00 477 PRO A O 1
ATOM 3572 N N . LEU A 1 478 ? 1.479 16.596 -13.108 1.00 95.75 478 LEU A N 1
ATOM 3573 C CA . LEU A 1 478 ? 1.461 17.322 -11.833 1.00 95.75 478 LEU A CA 1
ATOM 3574 C C . LEU A 1 478 ? 1.941 18.778 -11.960 1.00 95.75 478 LEU A C 1
ATOM 3576 O O . LEU A 1 478 ? 1.584 19.615 -11.127 1.00 95.75 478 LEU A O 1
ATOM 3580 N N . CYS A 1 479 ? 2.737 19.065 -12.995 1.00 93.94 479 CYS A N 1
ATOM 3581 C CA . CYS A 1 479 ? 3.453 20.325 -13.208 1.00 93.94 479 CYS A CA 1
ATOM 3582 C C . CYS A 1 479 ? 2.838 21.175 -14.331 1.00 93.94 479 CYS A C 1
ATOM 3584 O O . CYS A 1 479 ? 3.251 22.321 -14.557 1.00 93.94 479 CYS A O 1
ATOM 3586 N N . GLN A 1 480 ? 1.860 20.614 -15.052 1.00 94.56 480 GLN A N 1
ATOM 3587 C CA . GLN A 1 480 ? 1.211 21.251 -16.189 1.00 94.56 480 GLN A CA 1
ATOM 3588 C C . GLN A 1 480 ? 0.238 22.346 -15.720 1.00 94.56 480 GLN A C 1
ATOM 3590 O O . GLN A 1 480 ? -0.578 22.172 -14.814 1.00 94.56 480 GLN A O 1
ATOM 3595 N N . THR A 1 481 ? 0.327 23.519 -16.334 1.00 93.31 481 THR A N 1
ATOM 3596 C CA . THR A 1 481 ? -0.559 24.658 -16.092 1.00 93.31 481 THR A CA 1
ATOM 3597 C C . THR A 1 481 ? -1.835 24.540 -16.921 1.00 93.31 481 THR A C 1
ATOM 3599 O O . THR A 1 481 ? -1.892 23.815 -17.913 1.00 93.31 481 THR A O 1
ATOM 3602 N N . ALA A 1 482 ? -2.852 25.334 -16.576 1.00 93.25 482 ALA A N 1
ATOM 3603 C CA . ALA A 1 482 ? -4.111 25.394 -17.323 1.00 93.25 482 ALA A CA 1
ATOM 3604 C C . ALA A 1 482 ? -3.946 25.790 -18.807 1.00 93.25 482 ALA A C 1
ATOM 3606 O O . ALA A 1 482 ? -4.813 25.482 -19.619 1.00 93.25 482 ALA A O 1
ATOM 3607 N N . ASN A 1 483 ? -2.831 26.434 -19.174 1.00 93.31 483 ASN A N 1
ATOM 3608 C CA . ASN A 1 483 ? -2.524 26.806 -20.558 1.00 93.31 483 ASN A CA 1
ATOM 3609 C C . ASN A 1 483 ? -1.684 25.741 -21.293 1.00 93.31 483 ASN A C 1
ATOM 3611 O O . ASN A 1 483 ? -1.257 25.978 -22.420 1.00 93.31 483 ASN A O 1
ATOM 3615 N N . GLY A 1 484 ? -1.404 24.595 -20.660 1.00 91.44 484 GLY A N 1
ATOM 3616 C CA . GLY A 1 484 ? -0.629 23.488 -21.231 1.00 91.44 484 GLY A CA 1
ATOM 3617 C C . GLY A 1 484 ? 0.893 23.629 -21.139 1.00 91.44 484 GLY A C 1
ATOM 3618 O O . GLY A 1 484 ? 1.608 22.746 -21.606 1.00 91.44 484 GLY A O 1
ATOM 3619 N N . THR A 1 485 ? 1.405 24.705 -20.533 1.00 91.94 485 THR A N 1
ATOM 3620 C CA . THR A 1 485 ? 2.841 24.861 -20.232 1.00 91.94 485 THR A CA 1
ATOM 3621 C C . THR A 1 485 ? 3.217 24.134 -18.941 1.00 91.94 485 THR A C 1
ATOM 3623 O O . THR A 1 485 ? 2.339 23.845 -18.140 1.00 91.94 485 THR A O 1
ATOM 3626 N N . TYR A 1 486 ? 4.504 23.884 -18.695 1.00 92.12 486 TYR A N 1
ATOM 3627 C CA . TYR A 1 486 ? 4.993 23.269 -17.452 1.00 92.12 486 TYR A CA 1
ATOM 3628 C C . TYR A 1 486 ? 5.705 24.309 -16.579 1.00 92.12 486 TYR A C 1
ATOM 3630 O O . TYR A 1 486 ? 6.233 25.298 -17.092 1.00 92.12 486 TYR A O 1
ATOM 3638 N N . SER A 1 487 ? 5.662 24.130 -15.260 1.00 90.81 487 SER A N 1
ATOM 3639 C CA . SER A 1 487 ? 6.208 25.081 -14.281 1.00 90.81 487 SER A CA 1
ATOM 3640 C C . SER A 1 487 ? 6.793 24.364 -13.070 1.00 90.81 487 SER A C 1
ATOM 3642 O O . SER A 1 487 ? 6.444 23.213 -12.832 1.00 90.81 487 SER A O 1
ATOM 3644 N N . SER A 1 488 ? 7.574 25.078 -12.253 1.00 90.62 488 SER A N 1
ATOM 3645 C CA . SER A 1 488 ? 8.098 24.557 -10.981 1.00 90.62 488 SER A CA 1
ATOM 3646 C C . SER A 1 488 ? 7.030 24.343 -9.905 1.00 90.62 488 SER A C 1
ATOM 3648 O O . SER A 1 488 ? 7.336 23.952 -8.787 1.00 90.62 488 SER A O 1
ATOM 3650 N N . GLN A 1 489 ? 5.764 24.636 -10.206 1.00 92.81 489 GLN A N 1
ATOM 3651 C CA . GLN A 1 489 ? 4.678 24.474 -9.255 1.00 92.81 489 GLN A CA 1
ATOM 3652 C C . GLN A 1 489 ? 4.005 23.118 -9.419 1.00 92.81 489 GLN A C 1
ATOM 3654 O O . GLN A 1 489 ? 3.340 22.872 -10.430 1.00 92.81 489 GLN A O 1
ATOM 3659 N N . GLN A 1 490 ? 4.089 22.301 -8.375 1.00 94.81 490 GLN A N 1
ATOM 3660 C CA . GLN A 1 490 ? 3.314 21.080 -8.248 1.00 94.81 490 GLN A CA 1
ATOM 3661 C C . GLN A 1 490 ? 1.881 21.411 -7.844 1.00 94.81 490 GLN A C 1
ATOM 3663 O O . GLN A 1 490 ? 1.628 22.122 -6.872 1.00 94.81 490 GLN A O 1
ATOM 3668 N N . ARG A 1 491 ? 0.924 20.920 -8.629 1.00 95.31 491 ARG A N 1
ATOM 3669 C CA . ARG A 1 491 ? -0.513 21.205 -8.471 1.00 95.31 491 ARG A CA 1
ATOM 3670 C C . ARG A 1 491 ? -1.307 20.002 -8.012 1.00 95.31 491 ARG A C 1
ATOM 3672 O O . ARG A 1 491 ? -2.394 20.166 -7.464 1.00 95.31 491 ARG A O 1
ATOM 3679 N N . TYR A 1 492 ? -0.759 18.820 -8.243 1.00 96.81 492 TYR A N 1
ATOM 3680 C CA . TYR A 1 492 ? -1.392 17.557 -7.937 1.00 96.81 492 TYR A CA 1
ATOM 3681 C C . TYR A 1 492 ? -0.417 16.666 -7.173 1.00 96.81 492 TYR A C 1
ATOM 3683 O O . TYR A 1 492 ? 0.789 16.673 -7.429 1.00 96.81 492 TYR A O 1
ATOM 3691 N N . ALA A 1 493 ? -0.964 15.891 -6.251 1.00 96.44 493 ALA A N 1
ATOM 3692 C CA . ALA A 1 493 ? -0.314 14.722 -5.691 1.00 96.44 493 ALA A CA 1
ATOM 3693 C C . ALA A 1 493 ? -0.631 13.490 -6.553 1.00 96.44 493 ALA A C 1
ATOM 3695 O O . ALA A 1 493 ? -1.618 13.481 -7.293 1.00 96.44 493 ALA A O 1
ATOM 3696 N N . LYS A 1 494 ? 0.205 12.456 -6.443 1.00 96.81 494 LYS A N 1
ATOM 3697 C CA . LYS A 1 494 ? 0.160 11.226 -7.247 1.00 96.81 494 LYS A CA 1
ATOM 3698 C C . LYS A 1 494 ? -0.008 9.969 -6.398 1.00 96.81 494 LYS A C 1
ATOM 3700 O O . LYS A 1 494 ? 0.163 10.024 -5.183 1.00 96.81 494 LYS A O 1
ATOM 3705 N N . ALA A 1 495 ? -0.292 8.861 -7.077 1.00 97.88 495 ALA A N 1
ATOM 3706 C CA . ALA A 1 495 ? -0.021 7.513 -6.600 1.00 97.88 495 ALA A CA 1
ATOM 3707 C C . ALA A 1 495 ? 0.274 6.555 -7.760 1.00 97.88 495 ALA A C 1
ATOM 3709 O O . ALA A 1 495 ? -0.286 6.691 -8.856 1.00 97.88 495 ALA A O 1
ATOM 3710 N N . TYR A 1 496 ? 1.120 5.568 -7.498 1.00 97.62 496 TYR A N 1
ATOM 3711 C CA . TYR A 1 496 ? 1.461 4.475 -8.402 1.00 97.62 496 TYR A CA 1
ATOM 3712 C C . TYR A 1 496 ? 0.530 3.271 -8.209 1.00 97.62 496 TYR A C 1
ATOM 3714 O O . TYR A 1 496 ? -0.132 3.167 -7.180 1.00 97.62 496 TYR A O 1
ATOM 3722 N N . PRO A 1 497 ? 0.417 2.355 -9.186 1.00 97.88 497 PRO A N 1
ATOM 3723 C CA . PRO A 1 497 ? -0.487 1.215 -9.061 1.00 97.88 497 PRO A CA 1
ATOM 3724 C C . PRO A 1 497 ? -0.140 0.311 -7.864 1.00 97.88 497 PRO A C 1
ATOM 3726 O O . PRO A 1 497 ? 0.879 -0.370 -7.846 1.00 97.88 497 PRO A O 1
ATOM 3729 N N . GLY A 1 498 ? -1.034 0.239 -6.875 1.00 96.50 498 GLY A N 1
ATOM 3730 C CA . GLY A 1 498 ? -0.863 -0.565 -5.661 1.00 96.50 498 GLY A CA 1
ATOM 3731 C C . GLY A 1 498 ? -1.295 -2.026 -5.825 1.00 96.50 498 GLY A C 1
ATOM 3732 O O . GLY A 1 498 ? -1.962 -2.564 -4.940 1.00 96.50 498 GLY A O 1
ATOM 3733 N N . THR A 1 499 ? -0.984 -2.667 -6.955 1.00 94.94 499 THR A N 1
ATOM 3734 C CA . THR A 1 499 ? -1.548 -3.974 -7.359 1.00 94.94 499 THR A CA 1
ATOM 3735 C C . THR A 1 499 ? -1.366 -5.044 -6.280 1.00 94.94 499 THR A C 1
ATOM 3737 O O . THR A 1 499 ? -2.348 -5.653 -5.860 1.00 94.94 499 THR A O 1
ATOM 3740 N N . ARG A 1 500 ? -0.152 -5.218 -5.742 1.00 94.94 500 ARG A N 1
ATOM 3741 C CA . ARG A 1 500 ? 0.164 -6.186 -4.672 1.00 94.94 500 ARG A CA 1
ATOM 3742 C C . ARG A 1 500 ? -0.662 -5.974 -3.401 1.00 94.94 500 ARG A C 1
ATOM 3744 O O . ARG A 1 500 ? -1.154 -6.940 -2.819 1.00 94.94 500 ARG A O 1
ATOM 3751 N N . HIS A 1 501 ? -0.885 -4.725 -2.995 1.00 97.81 501 HIS A N 1
ATOM 3752 C CA . HIS A 1 501 ? -1.768 -4.409 -1.871 1.00 97.81 501 HIS A CA 1
ATOM 3753 C C . HIS A 1 501 ? -3.204 -4.869 -2.147 1.00 97.81 501 HIS A C 1
ATOM 3755 O O . HIS A 1 501 ? -3.846 -5.498 -1.304 1.00 97.81 501 HIS A O 1
ATOM 3761 N N . ILE A 1 502 ? -3.703 -4.583 -3.353 1.00 97.50 502 ILE A N 1
ATOM 3762 C CA . ILE A 1 502 ? -5.061 -4.936 -3.774 1.00 97.50 502 ILE A CA 1
ATOM 3763 C C . ILE A 1 502 ? -5.233 -6.452 -3.895 1.00 97.50 502 ILE A C 1
ATOM 3765 O O . ILE A 1 502 ? -6.300 -6.961 -3.557 1.00 97.50 502 ILE A O 1
ATOM 3769 N N . GLN A 1 503 ? -4.186 -7.185 -4.284 1.00 94.81 503 GLN A N 1
ATOM 3770 C CA . GLN A 1 503 ? -4.183 -8.649 -4.274 1.00 94.81 503 GLN A CA 1
ATOM 3771 C C . GLN A 1 503 ? -4.471 -9.197 -2.869 1.00 94.81 503 GLN A C 1
ATOM 3773 O O . GLN A 1 503 ? -5.379 -10.009 -2.708 1.00 94.81 503 GLN A O 1
ATOM 3778 N N . VAL A 1 504 ? -3.774 -8.703 -1.837 1.00 95.56 504 VAL A N 1
ATOM 3779 C CA . VAL A 1 504 ? -4.020 -9.122 -0.443 1.00 95.56 504 VAL A CA 1
ATOM 3780 C C . VAL A 1 504 ? -5.437 -8.762 -0.000 1.00 95.56 504 VAL A C 1
ATOM 3782 O O . VAL A 1 504 ? -6.126 -9.584 0.603 1.00 95.56 504 VAL A O 1
ATOM 3785 N N . LEU A 1 505 ? -5.902 -7.550 -0.321 1.00 96.88 505 LEU A N 1
ATOM 3786 C CA . LEU A 1 505 ? -7.259 -7.107 0.012 1.00 96.88 505 LEU A CA 1
ATOM 3787 C C . LEU A 1 505 ? -8.327 -7.997 -0.641 1.00 96.88 505 LEU A C 1
ATOM 3789 O O . LEU A 1 505 ? -9.303 -8.366 0.010 1.00 96.88 505 LEU A O 1
ATOM 3793 N N . ARG A 1 506 ? -8.140 -8.388 -1.904 1.00 94.56 506 ARG A N 1
ATOM 3794 C CA . ARG A 1 506 ? -9.033 -9.333 -2.578 1.00 94.56 506 ARG A CA 1
ATOM 3795 C C . ARG A 1 506 ? -9.053 -10.681 -1.863 1.00 94.56 506 ARG A C 1
ATOM 3797 O O . ARG A 1 506 ? -10.130 -11.202 -1.574 1.00 94.56 506 ARG A O 1
ATOM 3804 N N . ASP A 1 507 ? -7.877 -11.219 -1.559 1.00 91.88 507 ASP A N 1
ATOM 3805 C CA . ASP A 1 507 ? -7.712 -12.589 -1.068 1.00 91.88 507 ASP A CA 1
ATOM 3806 C C . ASP A 1 507 ? -8.232 -12.770 0.370 1.00 91.88 507 ASP A C 1
ATOM 3808 O O . ASP A 1 507 ? -8.649 -13.865 0.757 1.00 91.88 507 ASP A O 1
ATOM 3812 N N . ILE A 1 508 ? -8.325 -11.691 1.158 1.00 92.19 508 ILE A N 1
ATOM 3813 C CA . ILE A 1 508 ? -9.004 -11.728 2.462 1.00 92.19 508 ILE A CA 1
ATOM 3814 C C . ILE A 1 508 ? -10.520 -11.457 2.384 1.00 92.19 508 ILE A C 1
ATOM 3816 O O . ILE A 1 508 ? -11.195 -11.531 3.413 1.00 92.19 508 ILE A O 1
ATOM 3820 N N . GLY A 1 509 ? -11.100 -11.166 1.217 1.00 92.19 509 GLY A N 1
ATOM 3821 C CA . GLY A 1 509 ? -12.549 -11.002 1.029 1.00 92.19 509 GLY A CA 1
ATOM 3822 C C . GLY A 1 509 ? -13.175 -9.854 1.837 1.00 92.19 509 GLY A C 1
ATOM 3823 O O . GLY A 1 509 ? -12.573 -8.806 2.026 1.00 92.19 509 GLY A O 1
ATOM 3824 N N . ASP A 1 510 ? -14.402 -10.023 2.346 1.00 92.38 510 ASP A N 1
ATOM 3825 C CA . ASP A 1 510 ? -15.192 -8.923 2.951 1.00 92.38 510 ASP A CA 1
ATOM 3826 C C . ASP A 1 510 ? -14.614 -8.297 4.233 1.00 92.38 510 ASP A C 1
ATOM 3828 O O . ASP A 1 510 ? -15.120 -7.287 4.731 1.00 92.38 510 ASP A O 1
ATOM 3832 N N . GLN A 1 511 ? -13.510 -8.838 4.745 1.00 93.62 511 GLN A N 1
ATOM 3833 C CA . GLN A 1 511 ? -12.726 -8.192 5.797 1.00 93.62 511 GLN A CA 1
ATOM 3834 C C . GLN A 1 511 ? -11.832 -7.053 5.263 1.00 93.62 511 GLN A C 1
ATOM 3836 O O . GLN A 1 511 ? -11.290 -6.295 6.067 1.00 93.62 511 GLN A O 1
ATOM 3841 N N . ALA A 1 512 ? -11.727 -6.891 3.936 1.00 96.81 512 ALA A N 1
ATOM 3842 C CA . ALA A 1 512 ? -10.927 -5.866 3.267 1.00 96.81 512 ALA A CA 1
ATOM 3843 C C . ALA A 1 512 ? -11.705 -4.627 2.820 1.00 96.81 512 ALA A C 1
ATOM 3845 O O . ALA A 1 512 ? -12.542 -4.713 1.914 1.00 96.81 512 ALA A O 1
ATOM 3846 N N . VAL A 1 513 ? -11.380 -3.449 3.345 1.00 98.56 513 VAL A N 1
ATOM 3847 C CA . VAL A 1 513 ? -11.779 -2.178 2.721 1.00 98.56 513 VAL A CA 1
ATOM 3848 C C . VAL A 1 513 ? -10.741 -1.810 1.666 1.00 98.56 513 VAL A C 1
ATOM 3850 O O . VAL A 1 513 ? -9.581 -1.576 1.996 1.00 98.56 513 VAL A O 1
ATOM 3853 N N . VAL A 1 514 ? -11.165 -1.740 0.405 1.00 98.56 514 VAL A N 1
ATOM 3854 C CA . VAL A 1 514 ? -10.342 -1.215 -0.689 1.00 98.56 514 VAL A CA 1
ATOM 3855 C C . VAL A 1 514 ? -10.717 0.243 -0.896 1.00 98.56 514 VAL A C 1
ATOM 3857 O O . VAL A 1 514 ? -11.885 0.548 -1.139 1.00 98.56 514 VAL A O 1
ATOM 3860 N N . ALA A 1 515 ? -9.746 1.139 -0.781 1.00 98.62 515 ALA A N 1
ATOM 3861 C CA . ALA A 1 515 ? -9.924 2.568 -0.966 1.00 98.62 515 ALA A CA 1
ATOM 3862 C C . ALA A 1 515 ? -8.775 3.157 -1.789 1.00 98.62 515 ALA A C 1
ATOM 3864 O O . ALA A 1 515 ? -7.654 2.650 -1.786 1.00 98.62 515 ALA A O 1
ATOM 3865 N N . SER A 1 516 ? -9.074 4.253 -2.482 1.00 98.56 516 SER A N 1
ATOM 3866 C CA . SER A 1 516 ? -8.073 5.015 -3.219 1.00 98.56 516 SER A CA 1
ATOM 3867 C C . SER A 1 516 ? -7.364 6.001 -2.307 1.00 98.56 516 SER A C 1
ATOM 3869 O O . SER A 1 516 ? -8.012 6.703 -1.526 1.00 98.56 516 SER A O 1
ATOM 3871 N N . ILE A 1 517 ? -6.049 6.098 -2.465 1.00 98.50 517 ILE A N 1
ATOM 3872 C CA . ILE A 1 517 ? -5.248 7.172 -1.883 1.00 98.50 517 ILE A CA 1
ATOM 3873 C C . ILE A 1 517 ? -5.414 8.511 -2.613 1.00 98.50 517 ILE A C 1
ATOM 3875 O O . ILE A 1 517 ? -5.170 9.558 -2.014 1.00 98.50 517 ILE A O 1
ATOM 3879 N N . CYS A 1 518 ? -5.889 8.492 -3.861 1.00 98.00 518 CYS A N 1
ATOM 3880 C CA . CYS A 1 518 ? -6.333 9.678 -4.581 1.00 98.00 518 CYS A CA 1
ATOM 3881 C C . CYS A 1 518 ? -7.818 9.895 -4.264 1.00 98.00 518 CYS A C 1
ATOM 3883 O O . CYS A 1 518 ? -8.682 9.247 -4.871 1.00 98.00 518 CYS A O 1
ATOM 3885 N N . PRO A 1 519 ? -8.153 10.752 -3.284 1.00 95.94 519 PRO A N 1
ATOM 3886 C CA . PRO A 1 519 ? -9.531 10.914 -2.867 1.00 95.94 519 PRO A CA 1
ATOM 3887 C C . PRO A 1 519 ? -10.376 11.448 -4.019 1.00 95.94 519 PRO A C 1
ATOM 3889 O O . PRO A 1 519 ? -9.902 12.167 -4.900 1.00 95.94 519 PRO A O 1
ATOM 3892 N N . LYS A 1 520 ? -11.673 11.159 -3.966 1.00 95.19 520 LYS A N 1
ATOM 3893 C CA . LYS A 1 520 ? -12.622 11.746 -4.909 1.00 95.19 520 LYS A CA 1
ATOM 3894 C C . LYS A 1 520 ? -12.672 13.272 -4.802 1.00 95.19 520 LYS A C 1
ATOM 3896 O O . LYS A 1 520 ? -12.813 13.949 -5.815 1.00 95.19 520 LYS A O 1
ATOM 3901 N N . SER A 1 521 ? -12.580 13.797 -3.582 1.00 92.31 521 SER A N 1
ATOM 3902 C CA . SER A 1 521 ? -12.519 15.228 -3.312 1.00 92.31 521 SER A CA 1
ATOM 3903 C C . SER A 1 521 ? -11.426 15.540 -2.294 1.00 92.31 521 SER A C 1
ATOM 3905 O O . SER A 1 521 ? -11.331 14.896 -1.250 1.00 92.31 521 SER A O 1
ATOM 3907 N N . ALA A 1 522 ? -10.633 16.570 -2.576 1.00 87.12 522 ALA A N 1
ATOM 3908 C CA . ALA A 1 522 ? -9.751 17.208 -1.600 1.00 87.12 522 ALA A CA 1
ATOM 3909 C C . ALA A 1 522 ? -10.414 18.435 -0.934 1.00 87.12 522 ALA A C 1
ATOM 3911 O O . ALA A 1 522 ? -9.793 19.104 -0.114 1.00 87.12 522 ALA A O 1
ATOM 3912 N N . ASP A 1 523 ? -11.674 18.736 -1.271 1.00 82.06 523 ASP A N 1
ATOM 3913 C CA . ASP A 1 523 ? -12.452 19.818 -0.666 1.00 82.06 523 ASP A CA 1
ATOM 3914 C C . ASP A 1 523 ? -13.201 19.320 0.578 1.00 82.06 523 ASP A C 1
ATOM 3916 O O . ASP A 1 523 ? -14.080 18.456 0.490 1.00 82.06 523 ASP A O 1
ATOM 3920 N N . ALA A 1 524 ? -12.868 19.902 1.732 1.00 76.12 524 ALA A N 1
ATOM 3921 C CA . ALA A 1 524 ? -13.459 19.589 3.032 1.00 76.12 524 ALA A CA 1
ATOM 3922 C C . ALA A 1 524 ? -14.972 19.868 3.112 1.00 76.12 524 ALA A C 1
ATOM 3924 O O . ALA A 1 524 ? -15.638 19.357 4.014 1.00 76.12 524 ALA A O 1
ATOM 3925 N N . SER A 1 525 ? -15.536 20.641 2.177 1.00 67.25 525 SER A N 1
ATOM 3926 C CA . SER A 1 525 ? -16.983 20.857 2.074 1.00 67.25 525 SER A CA 1
ATOM 3927 C C . SER A 1 525 ? -17.754 19.590 1.654 1.00 67.25 525 SER A C 1
ATOM 3929 O O . SER A 1 525 ? -18.943 19.447 1.959 1.00 67.25 525 SER A O 1
ATOM 3931 N N . ALA A 1 526 ? -17.081 18.623 1.020 1.00 65.25 526 ALA A N 1
ATOM 3932 C CA . ALA A 1 526 ? -17.681 17.399 0.503 1.00 65.25 526 ALA A CA 1
ATOM 3933 C C . ALA A 1 526 ? -17.716 16.283 1.571 1.00 65.25 526 ALA A C 1
ATOM 3935 O O . ALA A 1 526 ? -16.799 15.480 1.699 1.00 65.25 526 ALA A O 1
ATOM 3936 N N . SER A 1 527 ? -18.785 16.212 2.373 1.00 74.38 527 SER A N 1
ATOM 3937 C CA . SER A 1 527 ? -18.764 15.471 3.653 1.00 74.38 527 SER A CA 1
ATOM 3938 C C . SER A 1 527 ? -18.317 13.996 3.605 1.00 74.38 527 SER A C 1
ATOM 3940 O O . SER A 1 527 ? -17.595 13.568 4.507 1.00 74.38 527 SER A O 1
ATOM 3942 N N . SER A 1 528 ? -18.714 13.207 2.596 1.00 83.75 528 SER A N 1
ATOM 3943 C CA . SER A 1 528 ? -18.341 11.779 2.501 1.00 83.75 528 SER A CA 1
ATOM 3944 C C . SER A 1 528 ? -17.303 11.466 1.421 1.00 83.75 528 SER A C 1
ATOM 3946 O O . SER A 1 528 ? -16.572 10.488 1.562 1.00 83.75 528 SER A O 1
ATOM 3948 N N . SER A 1 529 ? -17.188 12.297 0.379 1.00 90.31 529 SER A N 1
ATOM 3949 C CA . SER A 1 529 ? -16.165 12.146 -0.665 1.00 90.31 529 SER A CA 1
ATOM 3950 C C . SER A 1 529 ? -14.839 12.850 -0.351 1.00 90.31 529 SER A C 1
ATOM 3952 O O . SER A 1 529 ? -13.871 12.637 -1.083 1.00 90.31 529 SER A O 1
ATOM 3954 N N . TYR A 1 530 ? -14.778 13.660 0.714 1.00 94.31 530 TYR A N 1
ATOM 3955 C CA . TYR A 1 530 ? -13.553 14.311 1.174 1.00 94.31 530 TYR A CA 1
ATOM 3956 C C . TYR A 1 530 ? -12.532 13.314 1.720 1.00 94.31 530 TYR A C 1
ATOM 3958 O O . TYR A 1 530 ? -12.848 12.501 2.598 1.00 94.31 530 TYR A O 1
ATOM 3966 N N . GLY A 1 531 ? -11.292 13.435 1.243 1.00 95.62 531 GLY A N 1
ATOM 3967 C CA . GLY A 1 531 ? -10.157 12.665 1.731 1.00 95.62 531 GLY A CA 1
ATOM 3968 C C . GLY A 1 531 ? -10.474 11.172 1.766 1.00 95.62 531 GLY A C 1
ATOM 3969 O O . GLY A 1 531 ? -10.956 10.588 0.795 1.00 95.62 531 GLY A O 1
ATOM 3970 N N . TYR A 1 532 ? -10.257 10.559 2.925 1.00 97.69 532 TYR A N 1
ATOM 3971 C CA . TYR A 1 532 ? -10.479 9.133 3.145 1.00 97.69 532 TYR A CA 1
ATOM 3972 C C . TYR A 1 532 ? -11.735 8.849 3.972 1.00 97.69 532 TYR A C 1
ATOM 3974 O O . TYR A 1 532 ? -11.872 7.755 4.523 1.00 97.69 532 TYR A O 1
ATOM 3982 N N . ASN A 1 533 ? -12.686 9.790 4.043 1.00 97.00 533 ASN A N 1
ATOM 3983 C CA . ASN A 1 533 ? -13.924 9.621 4.810 1.00 97.00 533 ASN A CA 1
ATOM 3984 C C . ASN A 1 533 ? -14.707 8.373 4.388 1.00 97.00 533 ASN A C 1
ATOM 3986 O O . ASN A 1 533 ? -15.179 7.642 5.256 1.00 97.00 533 ASN A O 1
ATOM 3990 N N . ALA A 1 534 ? -14.778 8.072 3.089 1.00 96.81 534 ALA A N 1
ATOM 3991 C CA . ALA A 1 534 ? -15.420 6.858 2.585 1.00 96.81 534 ALA A CA 1
ATOM 3992 C C . ALA A 1 534 ? -14.739 5.566 3.082 1.00 96.81 534 ALA A C 1
ATOM 3994 O O . ALA A 1 534 ? -15.421 4.591 3.402 1.00 96.81 534 ALA A O 1
ATOM 3995 N N . ALA A 1 535 ? -13.406 5.560 3.207 1.00 97.88 535 ALA A N 1
ATOM 3996 C CA . ALA A 1 535 ? -12.654 4.427 3.748 1.00 97.88 535 ALA A CA 1
ATOM 3997 C C . ALA A 1 535 ? -12.923 4.253 5.250 1.00 97.88 535 ALA A C 1
ATOM 3999 O O . ALA A 1 535 ? -13.240 3.150 5.704 1.00 97.88 535 ALA A O 1
ATOM 4000 N N . MET A 1 536 ? -12.880 5.357 6.006 1.00 97.44 536 MET A N 1
ATOM 4001 C CA . MET A 1 536 ? -13.233 5.379 7.431 1.00 97.44 536 MET A CA 1
ATOM 4002 C C . MET A 1 536 ? -14.672 4.905 7.650 1.00 97.44 536 MET A C 1
ATOM 4004 O O . MET A 1 536 ? -14.958 4.143 8.578 1.00 97.44 536 MET A O 1
ATOM 4008 N N . ASP A 1 537 ? -15.578 5.308 6.760 1.00 95.62 537 ASP A N 1
ATOM 4009 C CA . ASP A 1 537 ? -16.978 4.938 6.839 1.00 95.62 537 ASP A CA 1
ATOM 4010 C C . ASP A 1 537 ? -17.228 3.463 6.538 1.00 95.62 537 ASP A C 1
ATOM 4012 O O . ASP A 1 537 ? -18.022 2.815 7.233 1.00 95.62 537 ASP A O 1
ATOM 4016 N N . ALA A 1 538 ? -16.554 2.924 5.524 1.00 96.88 538 ALA A N 1
ATOM 4017 C CA . ALA A 1 538 ? -16.616 1.512 5.184 1.00 96.88 538 ALA A CA 1
ATOM 4018 C C . ALA A 1 538 ? -16.047 0.647 6.318 1.00 96.88 538 ALA A C 1
ATOM 4020 O O . ALA A 1 538 ? -16.676 -0.342 6.702 1.00 96.88 538 ALA A O 1
ATOM 4021 N N . LEU A 1 539 ? -14.914 1.044 6.910 1.00 97.25 539 LEU A N 1
ATOM 4022 C CA . LEU A 1 539 ? -14.297 0.323 8.025 1.00 97.25 539 LEU A CA 1
ATOM 4023 C C . LEU A 1 539 ? -15.202 0.302 9.263 1.00 97.25 539 LEU A C 1
ATOM 4025 O O . LEU A 1 539 ? -15.498 -0.772 9.788 1.00 97.25 539 LEU A O 1
ATOM 4029 N N . ALA A 1 540 ? -15.712 1.461 9.692 1.00 94.94 540 ALA A N 1
ATOM 4030 C CA . ALA A 1 540 ? -16.623 1.540 10.835 1.00 94.94 540 ALA A CA 1
ATOM 4031 C C . ALA A 1 540 ? -17.886 0.683 10.627 1.00 94.94 540 ALA A C 1
ATOM 4033 O O . ALA A 1 540 ? -18.362 0.024 11.553 1.00 94.94 540 ALA A O 1
ATOM 4034 N N . SER A 1 541 ? -18.415 0.652 9.400 1.00 93.12 541 SER A N 1
ATOM 4035 C CA . SER A 1 541 ? -19.602 -0.146 9.065 1.00 93.12 541 SER A CA 1
ATOM 4036 C C . SER A 1 541 ? -19.333 -1.654 9.117 1.00 93.12 541 SER A C 1
ATOM 4038 O O . SER A 1 541 ? -20.213 -2.407 9.525 1.00 93.12 541 SER A O 1
ATOM 4040 N N . ARG A 1 542 ? -18.120 -2.099 8.767 1.00 91.81 542 ARG A N 1
ATOM 4041 C CA . ARG A 1 542 ? -17.707 -3.515 8.823 1.00 91.81 542 ARG A CA 1
ATOM 4042 C C . ARG A 1 542 ? -17.355 -3.985 10.231 1.00 91.81 542 ARG A C 1
ATOM 4044 O O . ARG A 1 542 ? -17.628 -5.134 10.569 1.00 91.81 542 ARG A O 1
ATOM 4051 N N . LEU A 1 543 ? -16.806 -3.097 11.061 1.00 91.81 543 LEU A N 1
ATOM 4052 C CA . LEU A 1 543 ? -16.532 -3.372 12.473 1.00 91.81 543 LEU A CA 1
ATOM 4053 C C . LEU A 1 543 ? -17.817 -3.425 13.313 1.00 91.81 543 LEU A C 1
ATOM 4055 O O . LEU A 1 543 ? -17.934 -4.246 14.219 1.00 91.81 543 LEU A O 1
ATOM 4059 N N . GLY A 1 544 ? -18.812 -2.588 13.003 1.00 88.56 544 GLY A N 1
ATOM 4060 C CA . GLY A 1 544 ? -20.047 -2.467 13.787 1.00 88.56 544 GLY A CA 1
ATOM 4061 C C . GLY A 1 544 ? -20.723 -3.799 14.167 1.00 88.56 544 GLY A C 1
ATOM 4062 O O . GLY A 1 544 ? -21.045 -3.979 15.341 1.00 88.56 544 GLY A O 1
ATOM 4063 N N . PRO A 1 545 ? -20.934 -4.752 13.237 1.00 87.69 545 PRO A N 1
ATOM 4064 C CA . PRO A 1 545 ? -21.542 -6.048 13.542 1.00 87.69 545 PRO A CA 1
ATOM 4065 C C . PRO A 1 545 ? -20.748 -6.926 14.516 1.00 87.69 545 PRO A C 1
ATOM 4067 O O . PRO A 1 545 ? -21.363 -7.700 15.249 1.00 87.69 545 PRO A O 1
ATOM 4070 N N . VAL A 1 546 ? -19.413 -6.831 14.527 1.00 87.69 546 VAL A N 1
ATOM 4071 C CA . VAL A 1 546 ? -18.569 -7.658 15.406 1.00 87.69 546 VAL A CA 1
ATOM 4072 C C . VAL A 1 546 ? -18.376 -7.043 16.790 1.00 87.69 546 VAL A C 1
ATOM 4074 O O . VAL A 1 546 ? -18.213 -7.785 17.745 1.00 87.69 546 VAL A O 1
ATOM 4077 N N . LEU A 1 547 ? -18.494 -5.717 16.912 1.00 83.12 547 LEU A N 1
ATOM 4078 C CA . LEU A 1 547 ? -18.401 -4.978 18.180 1.00 83.12 547 LEU A CA 1
ATOM 4079 C C . LEU A 1 547 ? -19.683 -5.041 19.038 1.00 83.12 547 LEU A C 1
ATOM 4081 O O . LEU A 1 547 ? -19.730 -4.494 20.137 1.00 83.12 547 LEU A O 1
ATOM 4085 N N . ARG A 1 548 ? -20.761 -5.646 18.519 1.00 62.03 548 ARG A N 1
ATOM 4086 C CA . ARG A 1 548 ? -22.033 -5.848 19.243 1.00 62.03 548 ARG A CA 1
ATOM 4087 C C . ARG A 1 548 ? -22.040 -7.096 20.129 1.00 62.03 548 ARG A C 1
ATOM 4089 O O . ARG A 1 548 ? -22.978 -7.255 20.909 1.00 62.03 548 ARG A O 1
ATOM 4096 N N . LYS A 1 549 ? -21.074 -7.989 19.934 1.00 51.88 549 LYS A N 1
ATOM 4097 C CA . LYS A 1 549 ? -20.865 -9.192 20.741 1.00 51.88 549 LYS A CA 1
ATOM 4098 C C . LYS A 1 549 ? -19.805 -8.903 21.783 1.00 51.88 549 LYS A C 1
ATOM 4100 O O . LYS A 1 549 ? -19.931 -9.508 22.867 1.00 51.88 549 LYS A O 1
#

Secondary structure (DSSP, 8-state):
-B--STT-HHHHHHHHHHHHHHHHHHHSPPTTSPPP--EEE---BS-B--TTSSTT-TT--STTT--GGGB-TT--GGGTSSSS--GGGSSSEEE-TT-SS--B--HHHHHHHHHHHHHHT-S-S-SS--HHHHHHHHHT-SS--SEEEEETTEEEEES--HHHHHHHHHH--TTS-EEEEEE-SSPP--B-SSBTGGGGG--B-TTSSBP-PBPBPGGGGT-TTSTT--BTT---SSPPTT---GGG-TTGGG-B--TTT--GGGTTSSHHHHHS---BPPHHHHHHHTT-SEE-S-TT-HHHHHH--EE-TTTTT---GGGEEEEEEESS-HHHHB-HHHHH-TT---BPPHHHHHHTTTHHHHSPPEEEEPPGGGSSS----EEEE-TT---SSGGGS--SSPP-SB-TTT-PBPP-TTPPTTSBTTTB-----TTTSPPPSEEEEEEEEEEPPTT-TT-TT---SSSGGG--GGGB-TTS-B-SEEEEEEE---HHHHHHHHHTGGGEEEEESS-SB--TTSTTTBTTHHHHHHHHHHHTTTTT-

Solvent-accessible surface area (backbone atoms only — not comparable to full-atom values): 28538 Å² total; per-residue (Å²): 57,35,47,12,31,61,60,30,62,67,55,45,53,32,42,49,70,18,50,54,55,30,53,46,46,40,49,60,36,63,93,94,51,55,54,55,58,72,45,75,49,68,48,28,40,12,17,63,36,16,39,41,22,72,40,36,17,94,77,49,90,49,85,90,48,50,54,68,59,8,49,46,74,27,35,36,40,44,79,77,41,83,98,51,72,38,49,91,74,59,24,28,43,37,44,17,68,78,57,84,85,69,42,45,65,50,68,67,55,54,46,50,45,52,36,48,51,55,62,69,54,47,38,67,27,48,68,52,40,12,54,66,45,21,52,39,44,39,58,40,50,86,67,38,54,58,41,49,43,52,58,88,83,30,19,40,63,38,72,60,32,61,65,47,54,48,39,37,57,75,65,59,58,50,86,56,72,46,78,45,54,38,41,36,44,54,49,53,31,31,57,37,78,28,49,65,30,20,60,64,46,31,53,56,41,99,87,68,46,80,39,49,60,41,22,14,26,63,50,6,76,77,34,36,82,38,89,55,24,31,32,48,74,62,89,71,97,67,53,58,93,96,38,75,48,61,87,76,26,76,38,29,69,66,45,55,39,51,73,66,74,38,28,69,76,46,51,65,56,65,32,29,40,55,31,22,42,76,43,50,60,57,54,48,58,60,27,40,67,56,53,36,63,49,36,60,77,43,86,89,37,74,74,54,33,74,78,44,69,41,74,19,60,68,30,67,70,68,28,60,53,89,36,42,34,43,29,42,26,23,14,38,50,42,63,72,40,38,36,78,67,31,74,75,37,91,48,41,42,49,63,49,47,37,62,53,33,54,76,69,57,45,53,47,33,46,29,47,51,69,72,36,64,50,62,38,87,82,38,94,57,78,46,73,31,52,74,36,63,34,75,73,46,64,21,65,15,42,47,32,40,80,32,36,63,67,60,64,57,40,37,79,73,76,64,48,50,54,26,48,61,85,54,53,60,56,61,17,88,49,42,22,30,32,34,48,38,73,46,45,37,65,43,52,13,17,38,34,66,44,95,60,66,44,78,30,46,78,86,40,84,61,34,94,13,28,53,69,58,96,52,66,59,42,50,36,52,39,14,42,35,95,86,55,49,71,42,38,40,27,40,38,48,74,17,24,27,18,32,63,59,49,49,29,36,54,31,51,28,78,43,19,44,65,36,28,54,33,34,87,25,78,48,81,86,26,77,35,15,18,37,40,28,32,49,32,52,52,47,43,62,65,46,48,75,66,60,66,112

Mean predicted aligned error: 5.4 Å

Foldseek 3Di:
DEEQAFQCQLLLVLVLVFVLLLQCCQQPNPPPFDGDQKDKAFDFYQQCALLAAPFRDCPDPDPVRNDLLNHRLLATLCVSDPDADDDVSLRIAIRHCVPPPNGDNDSVVSSVRVSVSSNSNHHPYRLLGQQLVSVCLLAWQPFRAPDWHDDPQKTDGHHGDVSSVSSNVVRDDQAAQAEAETEAQAAHRAFDNIGNLSLLSHQADPVRHGDFAAFWFPCLQQQLVDQQTAALPDDDPDRDPPHDDSCPGPRSVVTTDDCLLDASSQSQPSVSSGGVDHRHQALLQSLCLLFPQWHQPCSPDVVSSVVDIHGTNNCPSPRHSLSYFYEYQYFAQLLLQADPVQVPDLLAGAGDFLVRCVVVVSLLQAAAAAPDFDDLVVTPGRFTAGPGGRSNGARPAQLLGWDQDFTWDAGPRPRQTAAALQDAACSPVFQRHFFNQSSNDTRFSGKAFRPDWDQADQPPPSACQNDPPPDRNNSGSQQADNVRHGDSTGGIRTGHNHRSVVSSLSRNGRSYHYHHSHFSDCDVVSPCRHSCNNSSVSNSVSNRVVSRD

Radius of gyration: 22.83 Å; Cα contacts (8 Å, |Δi|>4): 1282; chains: 1; bounding box: 62×57×60 Å

Sequence (549 aa):
MIDNSLSMADKQALLRSSVPRLVHRLVNPPAGATPVRDLHIGVITSSLGGHGADTCSPTATDLEHTNPTQFDGAHLLPSVREGIASHQSLGFLWWDPAQKGGGETNLGALIADLTDHIQAAGEEGCGFEASLEAWYRFLIDPSPPASVVRVSSVAVPKGVDNILLQQRKDFLRPDSAVAIVMLSDENDCSIVDGGTNWIAAQVTTESGALFHLPRSTSDCATAPDGPCCRSCANAESAPPPGCGSLAADPECQKGMWDDLGDHANVRCWQQKRRFGMDFLYPTRRYAEALTQPTLCPTWTNEAECASERVPNPLFSEGRDPRLVFLTGIVGVPWQNLATAESLNDPNALTLLTASELGALGRWAWLVPSCLEQVDPAELPKPRPICKTWNLTDQPDDPLMIESTAPRSGVNPATQLAVAGPGAGPMANAINGHEWNTDQAELQYACIFPLSQPRDCKSGDPSCDCSDTTGVDSAKKPLCQTANGTYSSQQRYAKAYPGTRHIQVLRDIGDQAVVASICPKSADASASSSYGYNAAMDALASRLGPVLRK